Protein AF-A0A850BNB3-F1 (afdb_monomer_lite)

Structure (mmCIF, N/CA/C/O backbone):
data_AF-A0A850BNB3-F1
#
_entry.id   AF-A0A850BNB3-F1
#
loop_
_atom_site.group_PDB
_atom_site.id
_atom_site.type_symbol
_atom_site.label_atom_id
_atom_site.label_alt_id
_atom_site.label_comp_id
_atom_site.label_asym_id
_atom_site.label_entity_id
_atom_site.label_seq_id
_atom_site.pdbx_PDB_ins_code
_atom_site.Cartn_x
_atom_site.Cartn_y
_atom_site.Cartn_z
_atom_site.occupancy
_atom_site.B_iso_or_equiv
_atom_site.auth_seq_id
_atom_site.auth_comp_id
_atom_site.auth_asym_id
_atom_site.auth_atom_id
_atom_site.pdbx_PDB_model_num
ATOM 1 N N . MET A 1 1 ? 36.572 30.275 -29.942 1.00 63.03 1 MET A N 1
ATOM 2 C CA . MET A 1 1 ? 35.184 30.253 -29.446 1.00 63.03 1 MET A CA 1
ATOM 3 C C . MET A 1 1 ? 34.304 30.907 -30.490 1.00 63.03 1 MET A C 1
ATOM 5 O O . MET A 1 1 ? 34.710 31.923 -31.045 1.00 63.03 1 MET A O 1
ATOM 9 N N . LEU A 1 2 ? 33.188 30.266 -30.834 1.00 75.31 2 LEU A N 1
ATOM 10 C CA . LEU A 1 2 ? 32.161 30.864 -31.688 1.00 75.31 2 LEU A CA 1
ATOM 11 C C . LEU A 1 2 ? 31.418 31.921 -30.863 1.00 75.31 2 LEU A C 1
ATOM 13 O O . LEU A 1 2 ? 31.233 31.724 -29.667 1.00 75.31 2 LEU A O 1
ATOM 17 N N . ASP A 1 3 ? 31.016 33.030 -31.479 1.00 84.56 3 ASP A N 1
ATOM 18 C CA . ASP A 1 3 ? 30.158 34.005 -30.805 1.00 84.56 3 ASP A CA 1
ATOM 19 C C . ASP A 1 3 ? 28.748 33.430 -30.576 1.00 84.56 3 ASP A C 1
ATOM 21 O O . ASP A 1 3 ? 28.304 32.529 -31.300 1.00 84.56 3 ASP A O 1
ATOM 25 N N . ARG A 1 4 ? 28.027 33.977 -29.589 1.00 82.94 4 ARG A N 1
ATOM 26 C CA . ARG A 1 4 ? 26.679 33.534 -29.202 1.00 82.94 4 ARG A CA 1
ATOM 27 C C . ARG A 1 4 ? 25.713 33.429 -30.388 1.00 82.94 4 ARG A C 1
ATOM 29 O O . ARG A 1 4 ? 25.032 32.416 -30.533 1.00 82.94 4 ARG A O 1
ATOM 36 N N . ALA A 1 5 ? 25.683 34.428 -31.272 1.00 85.75 5 ALA A N 1
ATOM 37 C CA . ALA A 1 5 ? 24.774 34.435 -32.419 1.00 85.75 5 ALA A CA 1
ATOM 38 C C . ALA A 1 5 ? 25.113 33.323 -33.426 1.00 85.75 5 ALA A C 1
ATOM 40 O O . ALA A 1 5 ? 24.220 32.721 -34.033 1.00 85.75 5 ALA A O 1
ATOM 41 N N . THR A 1 6 ? 26.399 33.006 -33.587 1.00 86.69 6 THR A N 1
ATOM 42 C CA . THR A 1 6 ? 26.840 31.876 -34.405 1.00 86.69 6 THR A CA 1
ATOM 43 C C . THR A 1 6 ? 26.433 30.533 -33.795 1.00 86.69 6 THR A C 1
ATOM 45 O O . THR A 1 6 ? 25.937 29.683 -34.539 1.00 86.69 6 THR A O 1
ATOM 48 N N . ILE A 1 7 ? 26.571 30.349 -32.476 1.00 88.19 7 ILE A N 1
ATOM 49 C CA . ILE A 1 7 ? 26.136 29.129 -31.770 1.00 88.19 7 ILE A CA 1
ATOM 50 C C . ILE A 1 7 ? 24.622 28.918 -31.943 1.00 88.19 7 ILE A C 1
ATOM 52 O O . ILE A 1 7 ? 24.202 27.842 -32.372 1.00 88.19 7 ILE A O 1
ATOM 56 N N . GLU A 1 8 ? 23.803 29.951 -31.710 1.00 87.38 8 GLU A N 1
ATOM 57 C CA . GLU A 1 8 ? 22.343 29.877 -31.903 1.00 87.38 8 GLU A CA 1
ATOM 58 C C . GLU A 1 8 ? 21.954 29.550 -33.339 1.00 87.38 8 GLU A C 1
ATOM 60 O O . GLU A 1 8 ? 21.021 28.793 -33.595 1.00 87.38 8 GLU A O 1
ATOM 65 N N . ARG A 1 9 ? 22.638 30.150 -34.315 1.00 91.31 9 ARG A N 1
ATOM 66 C CA . ARG A 1 9 ? 22.329 29.910 -35.723 1.00 91.31 9 ARG A CA 1
ATOM 67 C C . ARG A 1 9 ? 22.613 28.461 -36.111 1.00 91.31 9 ARG A C 1
ATOM 69 O O . ARG A 1 9 ? 21.822 27.878 -36.849 1.00 91.31 9 ARG A O 1
ATOM 76 N N . LEU A 1 10 ? 23.725 27.900 -35.638 1.00 90.56 10 LEU A N 1
ATOM 77 C CA . LEU A 1 10 ? 24.132 26.529 -35.950 1.00 90.56 10 LEU A CA 1
ATOM 78 C C . LEU A 1 10 ? 23.273 25.483 -35.227 1.00 90.56 10 LEU A C 1
ATOM 80 O O . LEU A 1 10 ? 23.061 24.401 -35.772 1.00 90.56 10 LEU A O 1
ATOM 84 N N . SER A 1 11 ? 22.730 25.802 -34.049 1.00 90.69 11 SER A N 1
ATOM 85 C CA . SER A 1 11 ? 21.851 24.895 -33.302 1.00 90.69 11 SER A CA 1
ATOM 86 C C . SER A 1 11 ? 20.442 24.762 -33.887 1.00 90.69 11 SER A C 1
ATOM 88 O O . SER A 1 11 ? 19.731 23.834 -33.525 1.00 90.69 11 SER A O 1
ATOM 90 N N . ARG A 1 12 ? 20.025 25.639 -34.815 1.00 92.31 12 ARG A N 1
ATOM 91 C CA . ARG A 1 12 ? 18.695 25.576 -35.462 1.00 92.31 12 ARG A CA 1
ATOM 92 C C . ARG A 1 12 ? 18.534 24.428 -36.457 1.00 92.31 12 ARG A C 1
ATOM 94 O O . ARG A 1 12 ? 17.404 24.046 -36.740 1.00 92.31 12 ARG A O 1
ATOM 101 N N . THR A 1 13 ? 19.630 23.930 -37.027 1.00 92.31 13 THR A N 1
ATOM 102 C CA . THR A 1 13 ? 19.619 22.825 -38.005 1.00 92.31 13 THR A CA 1
ATOM 103 C C . THR A 1 13 ? 20.733 21.822 -37.692 1.00 92.31 13 THR A C 1
ATOM 105 O O . THR A 1 13 ? 21.671 21.674 -38.485 1.00 92.31 13 THR A O 1
ATOM 108 N N . PRO A 1 14 ? 20.692 21.173 -36.517 1.00 91.94 14 PRO A N 1
ATOM 109 C CA . PRO A 1 14 ? 21.760 20.294 -36.044 1.00 91.94 14 PRO A CA 1
ATOM 110 C C . PRO A 1 14 ? 21.987 19.075 -36.948 1.00 91.94 14 PRO A C 1
ATOM 112 O O . PRO A 1 14 ? 23.097 18.552 -37.015 1.00 91.94 14 PRO A O 1
ATOM 115 N N . GLU A 1 15 ? 20.978 18.668 -37.717 1.00 92.31 15 GLU A N 1
ATOM 116 C CA . GLU A 1 15 ? 21.046 17.604 -38.721 1.00 92.31 15 GLU A CA 1
ATOM 117 C C . GLU A 1 15 ? 21.937 17.938 -39.929 1.00 92.31 15 GLU A C 1
ATOM 119 O O . GLU A 1 15 ? 22.362 17.038 -40.650 1.00 92.31 15 GLU A O 1
ATOM 124 N N . LYS A 1 16 ? 22.233 19.224 -40.163 1.00 93.31 16 LYS A N 1
ATOM 125 C CA . LYS A 1 16 ? 23.120 19.681 -41.250 1.00 93.31 16 LYS A CA 1
ATOM 126 C C . LYS A 1 16 ? 24.566 19.871 -40.797 1.00 93.31 16 LYS A C 1
ATOM 128 O O . LYS A 1 16 ? 25.440 20.110 -41.632 1.00 93.31 16 LYS A O 1
ATOM 133 N N . ASN A 1 17 ? 24.815 19.809 -39.494 1.00 93.81 17 ASN A N 1
ATOM 134 C CA . ASN A 1 17 ? 26.132 20.041 -38.925 1.00 93.81 17 ASN A CA 1
ATOM 135 C C . ASN A 1 17 ? 27.013 18.795 -39.068 1.00 93.81 17 ASN A C 1
ATOM 137 O O . ASN A 1 17 ? 26.543 17.660 -38.999 1.00 93.81 17 ASN A O 1
ATOM 141 N N . ALA A 1 18 ? 28.323 19.002 -39.210 1.00 93.50 18 ALA A N 1
ATOM 142 C CA . ALA A 1 18 ? 29.280 17.910 -39.069 1.00 93.50 18 ALA A CA 1
ATOM 143 C C . ALA A 1 18 ? 29.235 17.354 -37.626 1.00 93.50 18 ALA A C 1
ATOM 145 O O . ALA A 1 18 ? 29.080 18.147 -36.694 1.00 93.50 18 ALA A O 1
ATOM 146 N N . PRO A 1 19 ? 29.444 16.042 -37.394 1.00 93.50 19 PRO A N 1
ATOM 147 C CA . PRO A 1 19 ? 29.358 15.451 -36.054 1.00 93.50 19 PRO A CA 1
ATOM 148 C C . PRO A 1 19 ? 30.214 16.163 -34.997 1.00 93.50 19 PRO A C 1
ATOM 150 O O . PRO A 1 19 ? 29.717 16.491 -33.924 1.00 93.50 19 PRO A O 1
ATOM 153 N N . MET A 1 20 ? 31.466 16.505 -35.330 1.00 93.50 20 MET A N 1
ATOM 154 C CA . MET A 1 20 ? 32.359 17.242 -34.423 1.00 93.50 20 MET A CA 1
ATOM 155 C C . MET A 1 20 ? 31.850 18.645 -34.071 1.00 93.50 20 MET A C 1
ATOM 157 O O . MET A 1 20 ? 32.125 19.137 -32.982 1.00 93.50 20 MET A O 1
ATOM 161 N N . LEU A 1 21 ? 31.103 19.293 -34.970 1.00 94.38 21 LEU A N 1
ATOM 162 C CA . LEU A 1 21 ? 30.504 20.592 -34.678 1.00 94.38 21 LEU A CA 1
ATOM 163 C C . LEU A 1 21 ? 29.380 20.449 -33.646 1.00 94.38 21 LEU A C 1
ATOM 165 O O . LEU A 1 21 ? 29.299 21.264 -32.739 1.00 94.38 21 LEU A O 1
ATOM 169 N N . ASN A 1 22 ? 28.559 19.399 -33.734 1.00 96.38 22 ASN A N 1
ATOM 170 C CA . ASN A 1 22 ? 27.528 19.130 -32.727 1.00 96.38 22 ASN A CA 1
ATOM 171 C C . ASN A 1 22 ? 28.124 18.787 -31.352 1.00 96.38 22 ASN A C 1
ATOM 173 O O . ASN A 1 22 ? 27.543 19.176 -30.346 1.00 96.38 22 ASN A O 1
ATOM 177 N N . VAL A 1 23 ? 29.289 18.127 -31.300 1.00 96.31 23 VAL A N 1
ATOM 178 C CA . VAL A 1 23 ? 30.033 17.914 -30.043 1.00 96.31 23 VAL A CA 1
ATOM 179 C C . VAL A 1 23 ? 30.466 19.252 -29.443 1.00 96.31 23 VAL A C 1
ATOM 181 O O . VAL A 1 23 ? 30.119 19.539 -28.305 1.00 96.31 23 VAL A O 1
ATOM 184 N N . ALA A 1 24 ? 31.114 20.121 -30.225 1.00 94.38 24 ALA A N 1
ATOM 185 C CA . ALA A 1 24 ? 31.526 21.444 -29.745 1.00 94.38 24 ALA A CA 1
ATOM 186 C C . ALA A 1 24 ? 30.330 22.315 -29.301 1.00 94.38 24 ALA A C 1
ATOM 188 O O . ALA A 1 24 ? 30.415 23.049 -28.319 1.00 94.38 24 ALA A O 1
ATOM 189 N N . LEU A 1 25 ? 29.192 22.224 -30.002 1.00 94.81 25 LEU A N 1
ATOM 190 C CA . LEU A 1 25 ? 27.951 22.895 -29.598 1.00 94.81 25 LEU A CA 1
ATOM 191 C C . LEU A 1 25 ? 27.361 22.306 -28.306 1.00 94.81 25 LEU A C 1
ATOM 193 O O . LEU A 1 25 ? 26.740 23.046 -27.550 1.00 94.81 25 LEU A O 1
ATOM 197 N N . ALA A 1 26 ? 27.535 21.010 -28.038 1.00 95.56 26 ALA A N 1
ATOM 198 C CA . ALA A 1 26 ? 27.126 20.391 -26.779 1.00 95.56 26 ALA A CA 1
ATOM 199 C C . ALA A 1 26 ? 28.029 20.818 -25.607 1.00 95.56 26 ALA A C 1
ATOM 201 O O . ALA A 1 26 ? 27.525 21.059 -24.512 1.00 95.56 26 ALA A O 1
ATOM 202 N N . GLU A 1 27 ? 29.337 20.960 -25.833 1.00 93.94 27 GLU A N 1
ATOM 203 C CA . GLU A 1 27 ? 30.311 21.396 -24.819 1.00 93.94 27 GLU A CA 1
ATOM 204 C C . GLU A 1 27 ? 30.070 22.848 -24.377 1.00 93.94 27 GLU A C 1
ATOM 206 O O . GLU A 1 27 ? 30.011 23.127 -23.184 1.00 93.94 27 GLU A O 1
ATOM 211 N N . GLU A 1 28 ? 29.868 23.760 -25.332 1.00 89.62 28 GLU A N 1
ATOM 212 C CA . GLU A 1 28 ? 29.823 25.213 -25.083 1.00 89.62 28 GLU A CA 1
ATOM 213 C C . GLU A 1 28 ? 28.396 25.800 -25.113 1.00 89.62 28 GLU A C 1
ATOM 215 O O . GLU A 1 28 ? 28.183 26.982 -24.846 1.00 89.62 28 GLU A O 1
ATOM 220 N N . GLY A 1 29 ? 27.392 25.000 -25.482 1.00 89.94 29 GLY A N 1
ATOM 221 C CA . GLY A 1 29 ? 26.021 25.466 -25.682 1.00 89.94 29 GLY A CA 1
ATOM 222 C C . GLY A 1 29 ? 25.295 25.830 -24.387 1.00 89.94 29 GLY A C 1
ATOM 223 O O . GLY A 1 29 ? 25.452 25.185 -23.351 1.00 89.94 29 GLY A O 1
ATOM 224 N N . PHE A 1 30 ? 24.427 26.834 -24.464 1.00 91.19 30 PHE A N 1
ATOM 225 C CA . PHE A 1 30 ? 23.462 27.174 -23.417 1.00 91.19 30 PHE A CA 1
ATOM 226 C C . PHE A 1 30 ? 22.127 26.445 -23.650 1.00 91.19 30 PHE A C 1
ATOM 228 O O . PHE A 1 30 ? 21.927 25.805 -24.683 1.00 91.19 30 PHE A O 1
ATOM 235 N N . ALA A 1 31 ? 21.202 26.504 -22.693 1.00 91.31 31 ALA A N 1
ATOM 236 C CA . ALA A 1 31 ? 20.045 25.605 -22.628 1.00 91.31 31 ALA A CA 1
ATOM 237 C C . ALA A 1 31 ? 19.232 25.437 -23.944 1.00 91.31 31 ALA A C 1
ATOM 239 O O . ALA A 1 31 ? 19.006 24.293 -24.343 1.00 91.31 31 ALA A O 1
ATOM 240 N N . PRO A 1 32 ? 18.860 26.492 -24.700 1.00 92.31 32 PRO A N 1
ATOM 241 C CA . PRO A 1 32 ? 18.200 26.362 -26.006 1.00 92.31 32 PRO A CA 1
ATOM 242 C C . PRO A 1 32 ? 19.003 25.568 -27.046 1.00 92.31 32 PRO A C 1
ATOM 244 O O . PRO A 1 32 ? 18.421 24.846 -27.853 1.00 92.31 32 PRO A O 1
ATOM 247 N N . VAL A 1 33 ? 20.334 25.684 -27.031 1.00 94.56 33 VAL A N 1
ATOM 248 C CA . VAL A 1 33 ? 21.239 24.949 -27.929 1.00 94.56 33 VAL A CA 1
ATOM 249 C C . VAL A 1 33 ? 21.232 23.470 -27.568 1.00 94.56 33 VAL A C 1
ATOM 251 O O . VAL A 1 33 ? 21.036 22.633 -28.447 1.00 94.56 33 VAL A O 1
ATOM 254 N N . LEU A 1 34 ? 21.378 23.152 -26.279 1.00 96.56 34 LEU A N 1
ATOM 255 C CA . LEU A 1 34 ? 21.353 21.772 -25.790 1.00 96.56 34 LEU A CA 1
ATOM 256 C C . LEU A 1 34 ? 20.007 21.101 -26.089 1.00 96.56 34 LEU A C 1
ATOM 258 O O . LEU A 1 34 ? 19.980 19.972 -26.571 1.00 96.56 34 LEU A O 1
ATOM 262 N N . LEU A 1 35 ? 18.897 21.819 -25.890 1.00 95.56 35 LEU A N 1
ATOM 263 C CA . LEU A 1 35 ? 17.554 21.338 -26.222 1.00 95.56 35 LEU A CA 1
ATOM 264 C C . LEU A 1 35 ? 17.396 21.077 -27.724 1.00 95.56 35 LEU A C 1
ATOM 266 O O . LEU A 1 35 ? 16.806 20.070 -28.108 1.00 95.56 35 LEU A O 1
ATOM 270 N N . ALA A 1 36 ? 17.914 21.957 -28.584 1.00 95.56 36 ALA A N 1
ATOM 271 C CA . ALA A 1 36 ? 17.839 21.769 -30.031 1.00 95.56 36 ALA A CA 1
ATOM 272 C C . ALA A 1 36 ? 18.650 20.549 -30.497 1.00 95.56 36 ALA A C 1
ATOM 274 O O . ALA A 1 36 ? 18.169 19.773 -31.324 1.00 95.56 36 ALA A O 1
ATOM 275 N N . LEU A 1 37 ? 19.841 20.341 -29.923 1.00 96.25 37 LEU A N 1
ATOM 276 C CA . LEU A 1 37 ? 20.652 19.148 -30.171 1.00 96.25 37 LEU A CA 1
ATOM 277 C C . LEU A 1 37 ? 19.931 17.879 -29.697 1.00 96.25 37 LEU A C 1
ATOM 279 O O . LEU A 1 37 ? 19.777 16.945 -30.476 1.00 96.25 37 LEU A O 1
ATOM 283 N N . ALA A 1 38 ? 19.429 17.864 -28.459 1.00 94.62 38 ALA A N 1
ATOM 284 C CA . ALA A 1 38 ? 18.757 16.703 -27.873 1.00 94.62 38 ALA A CA 1
ATOM 285 C C . ALA A 1 38 ? 17.421 16.349 -28.556 1.00 94.62 38 ALA A C 1
ATOM 287 O O . ALA A 1 38 ? 16.988 15.203 -28.491 1.00 94.62 3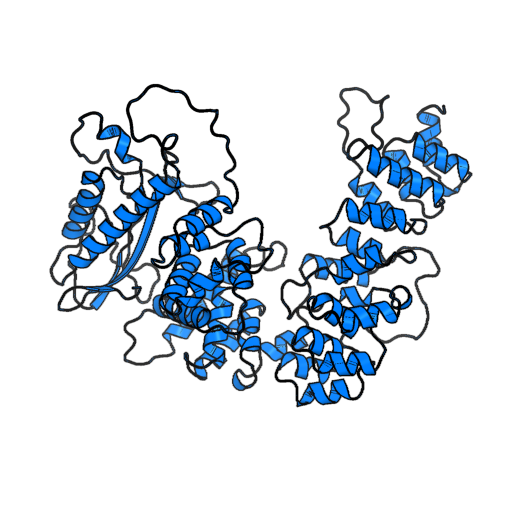8 ALA A O 1
ATOM 288 N N . ARG A 1 39 ? 16.757 17.301 -29.228 1.00 93.69 39 ARG A N 1
ATOM 289 C CA . ARG A 1 39 ? 15.533 17.046 -30.013 1.00 93.69 39 ARG A CA 1
ATOM 290 C C . ARG A 1 39 ? 15.803 16.421 -31.381 1.00 93.69 39 ARG A C 1
ATOM 292 O O . ARG A 1 39 ? 14.875 15.882 -31.979 1.00 93.69 39 ARG A O 1
ATOM 299 N N . SER A 1 40 ? 17.020 16.532 -31.913 1.00 93.19 40 SER A N 1
ATOM 300 C CA . SER A 1 40 ? 17.308 16.104 -33.281 1.00 93.19 40 SER A CA 1
ATOM 301 C C . SER A 1 40 ? 17.867 14.679 -33.326 1.00 93.19 40 SER A C 1
ATOM 303 O O . SER A 1 40 ? 19.020 14.475 -32.952 1.00 93.19 40 SER A O 1
ATOM 305 N N . PRO A 1 41 ? 17.128 13.696 -33.880 1.00 90.06 41 PRO A N 1
ATOM 306 C CA . PRO A 1 41 ? 17.561 12.294 -33.907 1.00 90.06 41 PRO A CA 1
ATOM 307 C C . PRO A 1 41 ? 18.815 12.055 -34.766 1.00 90.06 41 PRO A C 1
ATOM 309 O O . PRO A 1 41 ? 19.445 11.002 -34.666 1.00 90.06 41 PRO A O 1
ATOM 312 N N . ALA A 1 42 ? 19.185 13.021 -35.615 1.00 90.25 42 ALA A N 1
ATOM 313 C CA . ALA A 1 42 ? 20.388 12.977 -36.443 1.00 90.25 42 ALA A CA 1
ATOM 314 C C . ALA A 1 42 ? 21.678 13.261 -35.652 1.00 90.25 42 ALA A C 1
ATOM 316 O O . ALA A 1 42 ? 22.774 13.022 -36.162 1.00 90.25 42 ALA A O 1
ATOM 317 N N . VAL A 1 43 ? 21.574 13.780 -34.423 1.00 94.19 43 VAL A N 1
ATOM 318 C CA . VAL A 1 43 ? 22.738 14.086 -33.588 1.00 94.19 43 VAL A CA 1
ATOM 319 C C . VAL A 1 43 ? 23.402 12.788 -33.124 1.00 94.19 43 VAL A C 1
ATOM 321 O O . VAL A 1 43 ? 22.754 11.867 -32.626 1.00 94.19 43 VAL A O 1
ATOM 324 N N . GLY A 1 44 ? 24.717 12.699 -33.335 1.00 93.44 44 GLY A N 1
ATOM 325 C CA . GLY A 1 44 ? 25.512 11.506 -33.048 1.00 93.44 44 GLY A CA 1
ATOM 326 C C . GLY A 1 44 ? 25.677 11.214 -31.548 1.00 93.44 44 GLY A C 1
ATOM 327 O O . GLY A 1 44 ? 25.489 12.107 -30.718 1.00 93.44 44 GLY A O 1
ATOM 328 N N . PRO A 1 45 ? 26.048 9.973 -31.188 1.00 93.88 45 PRO A N 1
ATOM 329 C CA . PRO A 1 45 ? 26.138 9.523 -29.798 1.00 93.88 45 PRO A CA 1
ATOM 330 C C . PRO A 1 45 ? 27.156 10.306 -28.958 1.00 93.88 45 PRO A C 1
ATOM 332 O O . PRO A 1 45 ? 26.933 10.479 -27.764 1.00 93.88 45 PRO A O 1
ATOM 335 N N . GLU A 1 46 ? 28.236 10.818 -29.553 1.00 96.12 46 GLU A N 1
ATOM 336 C CA . GLU A 1 46 ? 29.269 11.576 -28.839 1.00 96.12 46 GLU A CA 1
ATOM 337 C C . GLU A 1 46 ? 28.721 12.895 -28.282 1.00 96.12 46 GLU A C 1
ATOM 339 O O . GLU A 1 46 ? 28.937 13.214 -27.118 1.00 96.12 46 GLU A O 1
ATOM 344 N N . ALA A 1 47 ? 27.955 13.641 -29.083 1.00 96.62 47 ALA A N 1
ATOM 345 C CA . ALA A 1 47 ? 27.353 14.896 -28.634 1.00 96.62 47 ALA A CA 1
ATOM 346 C C . ALA A 1 47 ? 26.288 14.647 -27.553 1.00 96.62 47 ALA A C 1
ATOM 348 O O . ALA A 1 47 ? 26.235 15.361 -26.559 1.00 96.62 47 ALA A O 1
ATOM 349 N N . ILE A 1 48 ? 25.481 13.593 -27.707 1.00 96.69 48 ILE A N 1
ATOM 350 C CA . ILE A 1 48 ? 24.481 13.167 -26.713 1.00 96.69 48 ILE A CA 1
ATOM 351 C C . ILE A 1 48 ? 25.146 12.784 -25.384 1.00 96.69 48 ILE A C 1
ATOM 353 O O . ILE A 1 48 ? 24.658 13.160 -24.318 1.00 96.69 48 ILE A O 1
ATOM 357 N N . GLN A 1 49 ? 26.282 12.085 -25.440 1.00 96.00 49 GLN A N 1
ATOM 358 C CA . GLN A 1 49 ? 27.070 11.733 -24.262 1.00 96.00 49 GLN A CA 1
ATOM 359 C C . GLN A 1 49 ? 27.612 12.981 -23.548 1.00 96.00 49 GLN A C 1
ATOM 361 O O . GLN A 1 49 ? 27.495 13.061 -22.327 1.00 96.00 49 GLN A O 1
ATOM 366 N N . VAL A 1 50 ? 28.117 13.975 -24.290 1.00 97.31 50 VAL A N 1
ATOM 367 C CA . VAL A 1 50 ? 28.562 15.257 -23.712 1.00 97.31 50 VAL A CA 1
ATOM 368 C C . VAL A 1 50 ? 27.418 15.966 -22.988 1.00 97.31 50 VAL A C 1
ATOM 370 O O . VAL A 1 50 ? 27.603 16.407 -21.857 1.00 97.31 50 VAL A O 1
ATOM 373 N N . ILE A 1 51 ? 26.221 16.040 -23.584 1.00 97.38 51 ILE A N 1
ATOM 374 C CA . ILE A 1 51 ? 25.058 16.652 -22.914 1.00 97.38 51 ILE A CA 1
ATOM 375 C C . ILE A 1 51 ? 24.756 15.910 -21.602 1.00 97.38 51 ILE A C 1
ATOM 377 O O . ILE A 1 51 ? 24.583 16.547 -20.566 1.00 97.38 51 ILE A O 1
ATOM 381 N N . ASN A 1 52 ? 24.751 14.573 -21.615 1.00 96.88 52 ASN A N 1
ATOM 382 C CA . ASN A 1 52 ? 24.522 13.769 -20.411 1.00 96.88 52 ASN A CA 1
ATOM 383 C C . ASN A 1 52 ? 25.579 14.014 -19.311 1.00 96.88 52 ASN A C 1
ATOM 385 O O . ASN A 1 52 ? 25.233 14.101 -18.133 1.00 96.88 52 ASN A O 1
ATOM 389 N N . GLU A 1 53 ? 26.857 14.127 -19.678 1.00 96.56 53 GLU A N 1
ATOM 390 C CA . GLU A 1 53 ? 27.950 14.422 -18.740 1.00 96.56 53 GLU A CA 1
ATOM 391 C C . GLU A 1 53 ? 27.845 15.834 -18.165 1.00 96.56 53 GLU A C 1
ATOM 393 O O . GLU A 1 53 ? 28.056 16.033 -16.968 1.00 96.56 53 GLU A O 1
ATOM 398 N N . ARG A 1 54 ? 27.447 16.812 -18.984 1.00 96.44 54 ARG A N 1
ATOM 399 C CA . ARG A 1 54 ? 27.187 18.173 -18.514 1.00 96.44 54 ARG A CA 1
ATOM 400 C C . ARG A 1 54 ? 26.052 18.222 -17.505 1.00 96.44 54 ARG A C 1
ATOM 402 O O . ARG A 1 54 ? 26.224 18.847 -16.468 1.00 96.44 54 ARG A O 1
ATOM 409 N N . ILE A 1 55 ? 24.944 17.514 -17.734 1.00 95.88 55 ILE A N 1
ATOM 410 C CA . ILE A 1 55 ? 23.853 17.424 -16.745 1.00 95.88 55 ILE A CA 1
ATOM 411 C C . ILE A 1 55 ? 24.367 16.822 -15.430 1.00 95.88 55 ILE A C 1
ATOM 413 O O . ILE A 1 55 ? 24.053 17.329 -14.356 1.00 95.88 55 ILE A O 1
ATOM 417 N N . ALA A 1 56 ? 25.188 15.769 -15.497 1.00 92.88 56 ALA A N 1
ATOM 418 C CA . ALA A 1 56 ? 25.750 15.136 -14.304 1.00 92.88 56 ALA A CA 1
ATOM 419 C C . ALA A 1 56 ? 26.693 16.062 -13.509 1.00 92.88 56 ALA A C 1
ATOM 421 O O . ALA A 1 56 ? 26.722 15.985 -12.283 1.00 92.88 56 ALA A O 1
ATOM 422 N N . ASN A 1 57 ? 27.446 16.926 -14.194 1.00 94.25 57 ASN A N 1
ATOM 423 C CA . ASN A 1 57 ? 28.435 17.811 -13.573 1.00 94.25 57 ASN A CA 1
ATOM 424 C C . ASN A 1 57 ? 27.858 19.167 -13.135 1.00 94.25 57 ASN A C 1
ATOM 426 O O . ASN A 1 57 ? 28.265 19.703 -12.108 1.00 94.25 57 ASN A O 1
ATOM 430 N N . GLU A 1 58 ? 26.948 19.739 -13.926 1.00 93.62 58 GLU A N 1
ATOM 431 C CA . GLU A 1 58 ? 26.387 21.085 -13.730 1.00 93.62 58 GLU A CA 1
ATOM 432 C C . GLU A 1 58 ? 25.050 21.059 -12.970 1.00 93.62 58 GLU A C 1
ATOM 434 O O . GLU A 1 58 ? 24.660 22.070 -12.388 1.00 93.62 58 GLU A O 1
ATOM 439 N N . GLY A 1 59 ? 24.349 19.920 -12.938 1.00 91.56 59 GLY A N 1
ATOM 440 C CA . GLY A 1 59 ? 23.055 19.791 -12.269 1.00 91.56 59 GLY A CA 1
ATOM 441 C C . GLY A 1 59 ? 22.017 20.765 -12.829 1.00 91.56 59 GLY A C 1
ATOM 442 O O . GLY A 1 59 ? 21.845 20.875 -14.043 1.00 91.56 59 GLY A O 1
ATOM 443 N N . ASP A 1 60 ? 21.334 21.491 -11.943 1.00 90.50 60 ASP A N 1
ATOM 444 C CA . ASP A 1 60 ? 20.310 22.468 -12.330 1.00 90.50 60 ASP A CA 1
ATOM 445 C C . ASP A 1 60 ? 20.857 23.686 -13.079 1.00 90.50 60 ASP A C 1
ATOM 447 O O . ASP A 1 60 ? 20.097 24.342 -13.785 1.00 90.50 60 ASP A O 1
ATOM 451 N N . ASP A 1 61 ? 22.157 23.976 -12.978 1.00 91.06 61 ASP A N 1
ATOM 452 C CA . ASP A 1 61 ? 22.806 25.075 -13.702 1.00 91.06 61 ASP A CA 1
ATOM 453 C C . ASP A 1 61 ? 23.211 24.686 -15.140 1.00 91.06 61 ASP A C 1
ATOM 455 O O . ASP A 1 61 ? 23.838 25.486 -15.843 1.00 91.06 61 ASP A O 1
ATOM 459 N N . VAL A 1 62 ? 22.864 23.477 -15.607 1.00 93.31 62 VAL A N 1
ATOM 460 C CA . VAL A 1 62 ? 23.263 22.998 -16.936 1.00 93.31 62 VAL A CA 1
ATOM 461 C C . VAL A 1 62 ? 22.805 23.937 -18.052 1.00 93.31 62 VAL A C 1
ATOM 463 O O . VAL A 1 62 ? 21.624 24.259 -18.205 1.00 93.31 62 VAL A O 1
ATOM 466 N N . GLY A 1 63 ? 23.762 24.385 -18.866 1.00 88.88 63 GLY A N 1
ATOM 467 C CA . GLY A 1 63 ? 23.483 25.300 -19.974 1.00 88.88 63 GLY A CA 1
ATOM 468 C C . GLY A 1 63 ? 23.106 26.722 -19.539 1.00 88.88 63 GLY A C 1
ATOM 469 O O . GLY A 1 63 ? 22.533 27.460 -20.347 1.00 88.88 63 GLY A O 1
ATOM 470 N N . ARG A 1 64 ? 23.416 27.127 -18.300 1.00 88.88 64 ARG A N 1
ATOM 471 C CA . ARG A 1 64 ? 23.280 28.515 -17.848 1.00 88.88 64 ARG A CA 1
ATOM 472 C C . ARG A 1 64 ? 24.201 29.434 -18.645 1.00 88.88 64 ARG A C 1
ATOM 474 O O . ARG A 1 64 ? 25.421 29.267 -18.650 1.00 88.88 64 ARG A O 1
ATOM 481 N N . ASP A 1 65 ? 23.604 30.419 -19.305 1.00 82.56 65 ASP A N 1
ATOM 482 C CA . ASP A 1 65 ? 24.339 31.402 -20.094 1.00 82.56 65 ASP A CA 1
ATOM 483 C C . ASP A 1 65 ? 25.058 32.392 -19.164 1.00 82.56 65 ASP A C 1
ATOM 485 O O . ASP A 1 65 ? 24.432 33.109 -18.383 1.00 82.56 65 ASP A O 1
ATOM 489 N N . ARG A 1 66 ? 26.394 32.412 -19.229 1.00 76.12 66 ARG A N 1
ATOM 490 C CA . ARG A 1 66 ? 27.238 33.314 -18.429 1.00 76.12 66 ARG A CA 1
ATOM 491 C C . ARG A 1 66 ? 27.312 34.727 -19.011 1.00 76.12 66 ARG A C 1
ATOM 493 O O . ARG A 1 66 ? 27.767 35.631 -18.315 1.00 76.12 66 ARG A O 1
ATOM 500 N N . GLU A 1 67 ? 26.891 34.911 -20.261 1.00 75.12 67 GLU A N 1
ATOM 501 C CA . GLU A 1 67 ? 26.827 36.207 -20.944 1.00 75.12 67 GLU A CA 1
ATOM 502 C C . GLU A 1 67 ? 25.430 36.849 -20.852 1.00 75.12 67 GLU A C 1
ATOM 504 O O . GLU A 1 67 ? 25.233 37.968 -21.332 1.00 75.12 67 GLU A O 1
ATOM 509 N N . ALA A 1 68 ? 24.457 36.166 -20.237 1.00 73.00 68 ALA A N 1
ATOM 510 C CA . ALA A 1 68 ? 23.116 36.694 -20.014 1.00 73.00 68 ALA A CA 1
ATOM 511 C C . ALA A 1 68 ? 23.099 37.826 -18.959 1.00 73.00 68 ALA A C 1
ATOM 513 O O . ALA A 1 68 ? 23.889 37.802 -18.007 1.00 73.00 68 ALA A O 1
ATOM 514 N N . PRO A 1 69 ? 22.204 38.825 -19.099 1.00 73.94 69 PRO A N 1
ATOM 515 C CA . PRO A 1 69 ? 22.005 39.876 -18.103 1.00 73.94 69 PRO A CA 1
ATOM 516 C C . PRO A 1 69 ? 21.692 39.311 -16.706 1.00 73.94 69 PRO A C 1
ATOM 518 O O . PRO A 1 69 ? 20.953 38.341 -16.564 1.00 73.94 69 PRO A O 1
ATOM 521 N N . ALA A 1 70 ? 22.237 39.932 -15.654 1.00 65.56 70 ALA A N 1
ATOM 522 C CA . ALA A 1 70 ? 22.113 39.448 -14.271 1.00 65.56 70 ALA A CA 1
ATOM 523 C C . ALA A 1 70 ? 20.669 39.447 -13.716 1.00 65.56 70 ALA A C 1
ATOM 525 O O . ALA A 1 70 ? 20.410 38.844 -12.676 1.00 65.56 70 ALA A O 1
ATOM 526 N N . ASP A 1 71 ? 19.748 40.137 -14.386 1.00 64.19 71 ASP A N 1
ATOM 527 C CA . ASP A 1 71 ? 18.318 40.234 -14.095 1.00 64.19 71 ASP A CA 1
ATOM 528 C C . ASP A 1 71 ? 17.459 39.187 -14.832 1.00 64.19 71 ASP A C 1
ATOM 530 O O . ASP A 1 71 ? 16.258 39.084 -14.570 1.00 64.19 71 ASP A O 1
ATOM 534 N N . GLU A 1 72 ? 18.048 38.372 -15.712 1.00 70.25 72 GLU A N 1
ATOM 535 C CA . GLU A 1 72 ? 17.337 37.314 -16.430 1.00 70.25 72 GLU A CA 1
ATOM 536 C C . GLU A 1 72 ? 17.133 36.078 -15.530 1.00 70.25 72 GLU A C 1
ATOM 538 O O . GLU A 1 72 ? 18.079 35.450 -15.048 1.00 70.25 72 GLU A O 1
ATOM 543 N N . HIS A 1 73 ? 15.869 35.724 -15.271 1.00 74.94 73 HIS A N 1
ATOM 544 C CA . HIS A 1 73 ? 15.523 34.562 -14.453 1.00 74.94 73 HIS A CA 1
ATOM 545 C C . HIS A 1 73 ? 15.828 33.262 -15.213 1.00 74.94 73 HIS A C 1
ATOM 547 O O . HIS A 1 73 ? 15.133 32.911 -16.166 1.00 74.94 73 HIS A O 1
ATOM 553 N N . PHE A 1 74 ? 16.860 32.534 -14.784 1.00 79.56 74 PHE A N 1
ATOM 554 C CA . PHE A 1 74 ? 17.222 31.244 -15.364 1.00 79.56 74 PHE A CA 1
ATOM 555 C C . PHE A 1 74 ? 16.317 30.123 -14.834 1.00 79.56 74 PHE A C 1
ATOM 557 O O . PHE A 1 74 ? 16.250 29.883 -13.629 1.00 79.56 74 PHE A O 1
ATOM 564 N N . VAL A 1 75 ? 15.647 29.417 -15.747 1.00 83.94 75 VAL A N 1
ATOM 565 C CA . VAL A 1 75 ? 14.829 28.234 -15.449 1.00 83.94 75 VAL A CA 1
ATOM 566 C C . VAL A 1 75 ? 15.603 26.989 -15.873 1.00 83.94 75 VAL A C 1
ATOM 568 O O . VAL A 1 75 ? 15.846 26.806 -17.069 1.00 83.94 75 VAL A O 1
ATOM 571 N N . SER A 1 76 ? 15.957 26.135 -14.904 1.00 89.25 76 SER A N 1
ATOM 572 C CA . SER A 1 76 ? 16.650 24.859 -15.147 1.00 89.25 76 SER A CA 1
ATOM 573 C C . SER A 1 76 ? 15.938 24.044 -16.230 1.00 89.25 76 SER A C 1
ATOM 575 O O . SER A 1 76 ? 14.715 23.890 -16.217 1.00 89.25 76 SER A O 1
ATOM 577 N N . GLN A 1 77 ? 16.720 23.524 -17.178 1.00 93.25 77 GLN A N 1
ATOM 578 C CA . GLN A 1 77 ? 16.253 22.621 -18.236 1.00 93.25 77 GLN A CA 1
ATOM 579 C C . GLN A 1 77 ? 16.775 21.191 -18.044 1.00 93.25 77 GLN A C 1
ATOM 581 O O . GLN A 1 77 ? 16.593 20.360 -18.932 1.00 93.25 77 GLN A O 1
ATOM 586 N N . ALA A 1 78 ? 17.414 20.883 -16.908 1.00 92.44 78 ALA A N 1
ATOM 587 C CA . ALA A 1 78 ? 18.060 19.591 -16.669 1.00 92.44 78 ALA A CA 1
ATOM 588 C C . ALA A 1 78 ? 17.090 18.409 -16.852 1.00 92.44 78 ALA A C 1
ATOM 590 O O . ALA A 1 78 ? 17.387 17.469 -17.587 1.00 92.44 78 ALA A O 1
ATOM 591 N N . ALA A 1 79 ? 15.894 18.496 -16.262 1.00 90.06 79 ALA A N 1
ATOM 592 C CA . ALA A 1 79 ? 14.880 17.446 -16.361 1.00 90.06 79 ALA A CA 1
ATOM 593 C C . ALA A 1 79 ? 14.318 17.273 -17.787 1.00 90.06 79 ALA A C 1
ATOM 595 O O . ALA A 1 79 ? 14.098 16.146 -18.223 1.00 90.06 79 ALA A O 1
ATOM 596 N N . GLU A 1 80 ? 14.104 18.365 -18.532 1.00 93.94 80 GLU A N 1
ATOM 597 C CA . GLU A 1 80 ? 13.641 18.293 -19.929 1.00 93.94 80 GLU A CA 1
ATOM 598 C C . GLU A 1 80 ? 14.734 17.728 -20.846 1.00 93.94 80 GLU A C 1
ATOM 600 O O . GLU A 1 80 ? 14.444 16.919 -21.726 1.00 93.94 80 GLU A O 1
ATOM 605 N N . LEU A 1 81 ? 16.000 18.093 -20.621 1.00 95.62 81 LEU A N 1
ATOM 606 C CA . LEU A 1 81 ? 17.127 17.500 -21.339 1.00 95.62 81 LEU A CA 1
ATOM 607 C C . LEU A 1 81 ? 17.222 15.999 -21.068 1.00 95.62 81 LEU A C 1
ATOM 609 O O . LEU A 1 81 ? 17.258 15.228 -22.021 1.00 95.62 81 LEU A O 1
ATOM 613 N N . ASP A 1 82 ? 17.175 15.570 -19.805 1.00 95.56 82 ASP A N 1
ATOM 614 C CA . ASP A 1 82 ? 17.136 14.144 -19.462 1.00 95.56 82 ASP A CA 1
ATOM 615 C C . ASP A 1 82 ? 15.963 13.436 -20.151 1.00 95.56 82 ASP A C 1
ATOM 617 O O . ASP A 1 82 ? 16.117 12.316 -20.646 1.00 95.56 82 ASP A O 1
ATOM 621 N N . ARG A 1 83 ? 14.792 14.087 -20.230 1.00 93.56 83 ARG A N 1
ATOM 622 C CA . ARG A 1 83 ? 13.593 13.534 -20.878 1.00 93.56 83 ARG A CA 1
ATOM 623 C C . ARG A 1 83 ? 13.827 13.276 -22.364 1.00 93.56 83 ARG A C 1
ATOM 625 O O . ARG A 1 83 ? 13.455 12.218 -22.871 1.00 93.56 83 ARG A O 1
ATOM 632 N N . LEU A 1 84 ? 14.457 14.232 -23.045 1.00 93.56 84 LEU A N 1
ATOM 633 C CA . LEU A 1 84 ? 14.823 14.125 -24.455 1.00 93.56 84 LEU A CA 1
ATOM 634 C C . LEU A 1 84 ? 15.901 13.059 -24.673 1.00 93.56 84 LEU A C 1
ATOM 636 O O . LEU A 1 84 ? 15.762 12.234 -25.572 1.00 93.56 84 LEU A O 1
ATOM 640 N N . LEU A 1 85 ? 16.937 13.026 -23.829 1.00 93.94 85 LEU A N 1
ATOM 641 C CA . LEU A 1 85 ? 18.026 12.051 -23.926 1.00 93.94 85 LEU A CA 1
ATOM 642 C C . LEU A 1 85 ? 17.538 10.614 -23.694 1.00 93.94 85 LEU A C 1
ATOM 644 O O . LEU A 1 85 ? 17.950 9.719 -24.426 1.00 93.94 85 LEU A O 1
ATOM 648 N N . ALA A 1 86 ? 16.627 10.384 -22.742 1.00 92.00 86 ALA A N 1
ATOM 649 C CA . ALA A 1 86 ? 16.048 9.061 -22.481 1.00 92.00 86 ALA A CA 1
ATOM 650 C C . ALA A 1 86 ? 15.273 8.496 -23.687 1.00 92.00 86 ALA A C 1
ATOM 652 O O . ALA A 1 86 ? 15.184 7.281 -23.865 1.00 92.00 86 ALA A O 1
ATOM 653 N N . ALA A 1 87 ? 14.726 9.382 -24.521 1.00 89.44 87 ALA A N 1
ATOM 654 C CA . ALA A 1 87 ? 14.034 9.051 -25.759 1.00 89.44 87 ALA A CA 1
ATOM 655 C C . ALA A 1 87 ? 14.952 9.098 -26.996 1.00 89.44 87 ALA A C 1
ATOM 657 O O . ALA A 1 87 ? 14.504 8.771 -28.093 1.00 89.44 87 ALA A O 1
ATOM 658 N N . HIS A 1 88 ? 16.211 9.520 -26.870 1.00 92.06 88 HIS A N 1
ATOM 659 C CA . HIS A 1 88 ? 17.058 9.786 -28.027 1.00 92.06 88 HIS A CA 1
ATOM 660 C C . HIS A 1 88 ? 17.639 8.486 -28.615 1.00 92.06 88 HIS A C 1
ATOM 662 O O . HIS A 1 88 ? 18.341 7.767 -27.905 1.00 92.06 88 HIS A O 1
ATOM 668 N N . PRO A 1 89 ? 17.485 8.200 -29.926 1.00 89.88 89 PRO A N 1
ATOM 669 C CA . PRO A 1 89 ? 17.907 6.922 -30.523 1.00 89.88 89 PRO A CA 1
ATOM 670 C C . PRO A 1 89 ? 19.414 6.654 -30.406 1.00 89.88 89 PRO A C 1
ATOM 672 O O . PRO A 1 89 ? 19.859 5.502 -30.406 1.00 89.88 89 PRO A O 1
ATOM 675 N N . ASN A 1 90 ? 20.212 7.722 -30.299 1.00 91.88 90 ASN A N 1
ATOM 676 C CA . ASN A 1 90 ? 21.659 7.631 -30.133 1.00 91.88 90 ASN A CA 1
ATOM 677 C C . ASN A 1 90 ? 22.151 7.653 -28.678 1.00 91.88 90 ASN A C 1
ATOM 679 O O . ASN A 1 90 ? 23.364 7.619 -28.479 1.00 91.88 90 ASN A O 1
ATOM 683 N N . ALA A 1 91 ? 21.267 7.654 -27.675 1.00 93.12 91 ALA A N 1
ATOM 684 C CA . ALA A 1 91 ? 21.677 7.536 -26.277 1.00 93.12 91 ALA A CA 1
ATOM 685 C C . ALA A 1 91 ? 22.461 6.234 -26.034 1.00 93.12 91 ALA A C 1
ATOM 687 O O . ALA A 1 91 ? 22.137 5.171 -26.575 1.00 93.12 91 ALA A O 1
ATOM 688 N N . SER A 1 92 ? 23.541 6.325 -25.258 1.00 93.25 92 SER A N 1
ATOM 689 C CA . SER A 1 92 ? 24.343 5.169 -24.852 1.00 93.25 92 SER A CA 1
ATOM 690 C C . SER A 1 92 ? 23.696 4.471 -23.651 1.00 93.25 92 SER A C 1
ATOM 692 O O . SER A 1 92 ? 22.989 5.106 -22.871 1.00 93.25 92 SER A O 1
ATOM 694 N N . GLY A 1 93 ? 23.969 3.176 -23.452 1.00 91.81 93 GLY A N 1
ATOM 695 C CA . GLY A 1 93 ? 23.497 2.463 -22.256 1.00 91.81 93 GLY A CA 1
ATOM 696 C C . GLY A 1 93 ? 23.965 3.125 -20.951 1.00 91.81 93 GLY A C 1
ATOM 697 O O . GLY A 1 93 ? 23.188 3.270 -20.015 1.00 91.81 93 GLY A O 1
ATOM 698 N N . HIS A 1 94 ? 25.202 3.633 -20.930 1.00 93.00 94 HIS A N 1
ATOM 699 C CA . HIS A 1 94 ? 25.748 4.384 -19.796 1.00 93.00 94 HIS A CA 1
ATOM 700 C C . HIS A 1 94 ? 24.993 5.699 -19.535 1.00 93.00 94 HIS A C 1
ATOM 702 O O . HIS A 1 94 ? 24.750 6.055 -18.381 1.00 93.00 94 HIS A O 1
ATOM 708 N N . ALA A 1 95 ? 24.615 6.433 -20.587 1.00 94.38 95 ALA A N 1
ATOM 709 C CA . ALA A 1 95 ? 23.814 7.646 -20.444 1.00 94.38 95 ALA A CA 1
ATOM 710 C C . ALA A 1 95 ? 22.432 7.331 -19.856 1.00 94.38 95 ALA A C 1
ATOM 712 O O . ALA A 1 95 ? 22.001 8.006 -18.927 1.00 94.38 95 ALA A O 1
ATOM 713 N N . LEU A 1 96 ? 21.780 6.261 -20.321 1.00 94.44 96 LEU A N 1
ATOM 714 C CA . LEU A 1 96 ? 20.492 5.813 -19.784 1.00 94.44 96 LEU A CA 1
ATOM 715 C C . LEU A 1 96 ? 20.587 5.437 -18.299 1.00 94.44 96 LEU A C 1
ATOM 717 O O . LEU A 1 96 ? 19.765 5.888 -17.504 1.00 94.44 96 LEU A O 1
ATOM 721 N N . ASP A 1 97 ? 21.618 4.686 -17.905 1.00 94.69 97 ASP A N 1
ATOM 722 C CA . ASP A 1 97 ? 21.850 4.340 -16.497 1.00 94.69 97 ASP A CA 1
ATOM 723 C C . ASP A 1 97 ? 22.117 5.586 -15.636 1.00 94.69 97 ASP A C 1
ATOM 725 O O . ASP A 1 97 ? 21.636 5.677 -14.505 1.00 94.69 97 ASP A O 1
ATOM 729 N N . SER A 1 98 ? 22.823 6.580 -16.187 1.00 94.38 98 SER A N 1
ATOM 730 C CA . SER A 1 98 ? 23.064 7.868 -15.521 1.00 94.38 98 SER A CA 1
ATOM 731 C C . SER A 1 98 ? 21.769 8.664 -15.320 1.00 94.38 98 SER A C 1
ATOM 733 O O . SER A 1 98 ? 21.563 9.234 -14.250 1.00 94.38 98 SER A O 1
ATOM 735 N N . ILE A 1 99 ? 20.881 8.680 -16.321 1.00 94.19 99 ILE A N 1
ATOM 736 C CA . ILE A 1 99 ? 19.563 9.327 -16.238 1.00 94.19 99 ILE A CA 1
ATOM 737 C C . ILE A 1 99 ? 18.714 8.656 -15.153 1.00 94.19 99 ILE A C 1
ATOM 739 O O . ILE A 1 99 ? 18.166 9.338 -14.289 1.00 94.19 99 ILE A O 1
ATOM 743 N N . VAL A 1 100 ? 18.652 7.322 -15.131 1.00 93.25 100 VAL A N 1
ATOM 744 C CA . VAL A 1 100 ? 17.910 6.588 -14.091 1.00 93.25 100 VAL A CA 1
ATOM 745 C C . VAL A 1 100 ? 18.496 6.837 -12.699 1.00 93.25 100 VAL A C 1
ATOM 747 O O . VAL A 1 100 ? 17.747 6.947 -11.733 1.00 93.25 100 VAL A O 1
ATOM 750 N N . ALA A 1 101 ? 19.819 6.970 -12.575 1.00 93.12 101 ALA A N 1
ATOM 751 C CA . ALA A 1 101 ? 20.459 7.297 -11.303 1.00 93.12 101 ALA A CA 1
ATOM 752 C C . ALA A 1 101 ? 20.096 8.704 -10.791 1.00 93.12 101 ALA A C 1
ATOM 754 O O . ALA A 1 101 ? 19.984 8.889 -9.580 1.00 93.12 101 ALA A O 1
ATOM 755 N N . ARG A 1 102 ? 19.884 9.679 -11.689 1.00 93.12 102 ARG A N 1
ATOM 756 C CA . ARG A 1 102 ? 19.394 11.025 -11.338 1.00 93.12 102 ARG A CA 1
ATOM 757 C C . ARG A 1 102 ? 17.904 11.044 -10.996 1.00 93.12 102 ARG A C 1
ATOM 759 O O . ARG A 1 102 ? 17.497 11.824 -10.141 1.00 93.12 102 ARG A O 1
ATOM 766 N N . HIS A 1 103 ? 17.116 10.158 -11.608 1.00 92.19 103 HIS A N 1
ATOM 767 C CA . HIS A 1 103 ? 15.659 10.075 -11.434 1.00 92.19 103 HIS A CA 1
ATOM 768 C C . HIS A 1 103 ? 15.205 8.699 -10.911 1.00 92.19 103 HIS A C 1
ATOM 770 O O . HIS A 1 103 ? 14.413 8.015 -11.564 1.00 92.19 103 HIS A O 1
ATOM 776 N N . PRO A 1 104 ? 15.670 8.260 -9.724 1.00 87.56 104 PRO A N 1
ATOM 777 C CA . PRO A 1 104 ? 15.496 6.879 -9.262 1.00 87.56 104 PRO A CA 1
ATOM 778 C C . PRO A 1 104 ? 14.042 6.492 -8.960 1.00 87.56 104 PRO A C 1
ATOM 780 O O . PRO A 1 104 ? 13.733 5.304 -8.893 1.00 87.56 104 PRO A O 1
ATOM 783 N N . ASN A 1 105 ? 13.162 7.481 -8.777 1.00 86.12 105 ASN A N 1
ATOM 784 C CA . ASN A 1 105 ? 11.761 7.297 -8.394 1.00 86.12 105 ASN A CA 1
ATOM 785 C C . ASN A 1 105 ? 10.776 7.794 -9.462 1.00 86.12 105 ASN A C 1
ATOM 787 O O . ASN A 1 105 ? 9.582 7.881 -9.189 1.00 86.12 105 ASN A O 1
ATOM 791 N N . ASP A 1 106 ? 11.255 8.149 -10.654 1.00 91.12 106 ASP A N 1
ATOM 792 C CA . ASP A 1 106 ? 10.387 8.618 -11.729 1.00 91.12 106 ASP A CA 1
ATOM 793 C C . ASP A 1 106 ? 10.137 7.477 -12.736 1.00 91.12 106 ASP A C 1
ATOM 795 O O . ASP A 1 106 ? 11.065 7.007 -13.411 1.00 91.12 106 ASP A O 1
ATOM 799 N N . PRO A 1 107 ? 8.883 7.009 -12.867 1.00 91.88 107 PRO A N 1
ATOM 800 C CA . PRO A 1 107 ? 8.562 5.873 -13.720 1.00 91.88 107 PRO A CA 1
ATOM 801 C C . PRO A 1 107 ? 8.749 6.172 -15.209 1.00 91.88 107 PRO A C 1
ATOM 803 O O . PRO A 1 107 ? 8.946 5.232 -15.979 1.00 91.88 107 PRO A O 1
ATOM 806 N N . PHE A 1 108 ? 8.721 7.441 -15.640 1.00 93.06 108 PHE A N 1
ATOM 807 C CA . PHE A 1 108 ? 9.021 7.790 -17.028 1.00 93.06 108 PHE A CA 1
ATOM 808 C C . PHE A 1 108 ? 10.464 7.431 -17.359 1.00 93.06 108 PHE A C 1
ATOM 810 O O . PHE A 1 108 ? 10.699 6.704 -18.324 1.00 93.06 108 PHE A O 1
ATOM 817 N N . PHE A 1 109 ? 11.416 7.892 -16.547 1.00 93.50 109 PHE A N 1
ATOM 818 C CA . PHE A 1 109 ? 12.840 7.684 -16.802 1.00 93.50 109 PHE A CA 1
ATOM 819 C C . PHE A 1 109 ? 13.233 6.213 -16.707 1.00 93.50 109 PHE A C 1
ATOM 821 O O . PHE A 1 109 ? 13.943 5.710 -17.578 1.00 93.50 109 PHE A O 1
ATOM 828 N N . ILE A 1 110 ? 12.708 5.497 -15.710 1.00 93.62 110 ILE A N 1
ATOM 829 C CA . ILE A 1 110 ? 12.967 4.063 -15.540 1.00 93.62 110 ILE A CA 1
ATOM 830 C C . ILE A 1 110 ? 12.419 3.268 -16.726 1.00 93.62 110 ILE A C 1
ATOM 832 O O . ILE A 1 110 ? 13.132 2.441 -17.296 1.00 93.62 110 ILE A O 1
ATOM 836 N N . LEU A 1 111 ? 11.170 3.520 -17.130 1.00 93.00 111 LEU A N 1
ATOM 837 C CA . LEU A 1 111 ? 10.556 2.779 -18.227 1.00 93.00 111 LEU A CA 1
ATOM 838 C C . LEU A 1 111 ? 11.177 3.137 -19.583 1.00 93.00 111 LEU A C 1
ATOM 840 O O . LEU A 1 111 ? 11.399 2.243 -20.400 1.00 93.00 111 LEU A O 1
ATOM 844 N N . ALA A 1 112 ? 11.484 4.415 -19.828 1.00 92.19 112 ALA A N 1
ATOM 845 C CA . ALA A 1 112 ? 12.154 4.861 -21.049 1.00 92.19 112 ALA A CA 1
ATOM 846 C C . ALA A 1 112 ? 13.530 4.199 -21.192 1.00 92.19 112 ALA A C 1
ATOM 848 O O . ALA A 1 112 ? 13.814 3.599 -22.226 1.00 92.19 112 ALA A O 1
ATOM 849 N N . ALA A 1 113 ? 14.338 4.208 -20.127 1.00 92.25 113 ALA A N 1
ATOM 850 C CA . ALA A 1 113 ? 15.647 3.567 -20.124 1.00 92.25 113 ALA A CA 1
ATOM 851 C C . ALA A 1 113 ? 15.561 2.046 -20.304 1.00 92.25 113 ALA A C 1
ATOM 853 O O . ALA A 1 113 ? 16.318 1.495 -21.096 1.00 92.25 113 ALA A O 1
ATOM 854 N N . ALA A 1 114 ? 14.633 1.368 -19.619 1.00 91.88 114 ALA A N 1
ATOM 855 C CA . ALA A 1 114 ? 14.498 -0.091 -19.665 1.00 91.88 114 ALA A CA 1
ATOM 856 C C . ALA A 1 114 ? 13.941 -0.628 -20.993 1.00 91.88 114 ALA A C 1
ATOM 858 O O . ALA A 1 114 ? 14.187 -1.779 -21.347 1.00 91.88 114 ALA A O 1
ATOM 859 N N . THR A 1 115 ? 13.171 0.186 -21.716 1.00 90.31 115 THR A N 1
ATOM 860 C CA . THR A 1 115 ? 12.591 -0.191 -23.014 1.00 90.31 115 THR A CA 1
ATOM 861 C C . THR A 1 115 ? 13.429 0.287 -24.196 1.00 90.31 115 THR A C 1
ATOM 863 O O . THR A 1 115 ? 13.138 -0.077 -25.330 1.00 90.31 115 THR A O 1
ATOM 866 N N . HIS A 1 116 ? 14.484 1.071 -23.964 1.00 89.38 116 HIS A N 1
ATOM 867 C CA . HIS A 1 116 ? 15.342 1.577 -25.028 1.00 89.38 116 HIS A CA 1
ATOM 868 C C . HIS A 1 116 ? 16.075 0.431 -25.766 1.00 89.38 116 HIS A C 1
ATOM 870 O O . HIS A 1 116 ? 16.560 -0.497 -25.120 1.00 89.38 116 HIS A O 1
ATOM 876 N N . PRO A 1 117 ? 16.288 0.505 -27.098 1.00 85.75 117 PRO A N 1
ATOM 877 C CA . PRO A 1 117 ? 17.020 -0.531 -27.849 1.00 85.75 117 PRO A CA 1
ATOM 878 C C . PRO A 1 117 ? 18.464 -0.786 -27.383 1.00 85.75 117 PRO A C 1
ATOM 880 O O . PRO A 1 117 ? 19.071 -1.793 -27.731 1.00 85.75 117 PRO A O 1
ATOM 883 N N . ARG A 1 118 ? 19.036 0.160 -26.632 1.00 89.06 118 ARG A N 1
ATOM 884 C CA . ARG A 1 118 ? 20.379 0.087 -26.032 1.00 89.06 118 ARG A CA 1
ATOM 885 C C . ARG A 1 118 ? 20.337 0.034 -24.501 1.00 89.06 118 ARG A C 1
ATOM 887 O O . ARG A 1 118 ? 21.305 0.438 -23.859 1.00 89.06 118 ARG A O 1
ATOM 894 N N . ALA A 1 119 ? 19.209 -0.386 -23.928 1.00 90.19 119 ALA A N 1
ATOM 895 C CA . ALA A 1 119 ? 19.077 -0.556 -22.489 1.00 90.19 119 ALA A CA 1
ATOM 896 C C . ALA A 1 119 ? 20.132 -1.539 -21.968 1.00 90.19 119 ALA A C 1
ATOM 898 O O . ALA A 1 119 ? 20.475 -2.526 -22.623 1.00 90.19 119 ALA A O 1
ATOM 899 N N . THR A 1 120 ? 20.649 -1.261 -20.777 1.00 90.94 120 THR A N 1
ATOM 900 C CA . THR A 1 120 ? 21.523 -2.186 -20.058 1.00 90.94 120 THR A CA 1
ATOM 901 C C . THR A 1 120 ? 20.683 -3.080 -19.148 1.00 90.94 120 THR A C 1
ATOM 903 O O . THR A 1 120 ? 19.523 -2.785 -18.840 1.00 90.94 120 THR A O 1
ATOM 906 N N . ILE A 1 121 ? 21.288 -4.158 -18.647 1.00 88.50 121 ILE A N 1
ATOM 907 C CA . ILE A 1 121 ? 20.645 -4.995 -17.631 1.00 88.50 121 ILE A CA 1
ATOM 908 C C . ILE A 1 121 ? 20.327 -4.205 -16.350 1.00 88.50 121 ILE A C 1
ATOM 910 O O . ILE A 1 121 ? 19.332 -4.493 -15.694 1.00 88.50 121 ILE A O 1
ATOM 914 N N . THR A 1 122 ? 21.114 -3.173 -16.021 1.00 88.31 122 THR A N 1
ATOM 915 C CA . THR A 1 122 ? 20.876 -2.290 -14.870 1.00 88.31 122 THR A CA 1
ATOM 916 C C . THR A 1 122 ? 19.555 -1.539 -15.019 1.00 88.31 122 THR A C 1
ATOM 918 O O . THR A 1 122 ? 18.730 -1.571 -14.104 1.00 88.31 122 THR A O 1
ATOM 921 N N . GLY A 1 123 ? 19.311 -0.923 -16.180 1.00 88.50 123 GLY A N 1
ATOM 922 C CA . GLY A 1 123 ? 18.040 -0.261 -16.480 1.00 88.50 123 GLY A CA 1
ATOM 923 C C . GLY A 1 123 ? 16.851 -1.227 -16.442 1.00 88.50 123 GLY A C 1
ATOM 924 O O . GLY A 1 123 ? 15.822 -0.926 -15.835 1.00 88.50 123 GLY A O 1
ATOM 925 N N . VAL A 1 124 ? 17.007 -2.430 -17.006 1.00 91.31 124 VAL A N 1
ATOM 926 C CA . VAL A 1 124 ? 15.964 -3.471 -16.961 1.00 91.31 124 VAL A CA 1
ATOM 927 C C . VAL A 1 124 ? 15.662 -3.905 -15.524 1.00 91.31 124 VAL A C 1
ATOM 929 O O . VAL A 1 124 ? 14.492 -3.985 -15.148 1.00 91.31 124 VAL A O 1
ATOM 932 N N . LEU A 1 125 ? 16.689 -4.129 -14.699 1.00 90.81 125 LEU A N 1
ATOM 933 C CA . LEU A 1 125 ? 16.532 -4.484 -13.287 1.00 90.81 125 LEU A CA 1
ATOM 934 C C . LEU A 1 125 ? 15.740 -3.422 -12.520 1.00 90.81 125 LEU A C 1
ATOM 936 O O . LEU A 1 125 ? 14.878 -3.774 -11.723 1.00 90.81 125 LEU A O 1
ATOM 940 N N . ARG A 1 126 ? 15.944 -2.130 -12.808 1.00 90.81 126 ARG A N 1
ATOM 941 C CA . ARG A 1 126 ? 15.160 -1.048 -12.187 1.00 90.81 126 ARG A CA 1
ATOM 942 C C . ARG A 1 126 ? 13.673 -1.132 -12.527 1.00 90.81 126 ARG A C 1
ATOM 944 O O . ARG A 1 126 ? 12.840 -0.958 -11.641 1.00 90.81 126 ARG A O 1
ATOM 951 N N . ALA A 1 127 ? 13.323 -1.457 -13.771 1.00 92.00 127 ALA A N 1
ATOM 952 C CA . ALA A 1 127 ? 11.927 -1.673 -14.155 1.00 92.00 127 ALA A CA 1
ATOM 953 C C . ALA A 1 127 ? 11.339 -2.968 -13.556 1.00 92.00 127 ALA A C 1
ATOM 955 O O . ALA A 1 127 ? 10.163 -2.994 -13.182 1.00 92.00 127 ALA A O 1
ATOM 956 N N . VAL A 1 128 ? 12.148 -4.029 -13.441 1.00 92.69 128 VAL A N 1
ATOM 957 C CA . VAL A 1 128 ? 11.784 -5.333 -12.848 1.00 92.69 128 VAL A CA 1
ATOM 958 C C . VAL A 1 128 ? 11.634 -5.272 -11.329 1.00 92.69 128 VAL A C 1
ATOM 960 O O . VAL A 1 128 ? 10.766 -5.957 -10.788 1.00 92.69 128 VAL A O 1
ATOM 963 N N . ASP A 1 129 ? 12.376 -4.411 -10.648 1.00 91.00 129 ASP A N 1
ATOM 964 C CA . ASP A 1 129 ? 12.262 -4.208 -9.205 1.00 91.00 129 ASP A CA 1
ATOM 965 C C . ASP A 1 129 ? 11.209 -3.123 -8.854 1.00 91.00 129 ASP A C 1
ATOM 967 O O . ASP A 1 129 ? 10.931 -2.897 -7.679 1.00 91.00 129 ASP A O 1
ATOM 971 N N . TRP A 1 130 ? 10.549 -2.490 -9.844 1.00 88.50 130 TRP A N 1
ATOM 972 C CA . TRP A 1 130 ? 9.459 -1.532 -9.591 1.00 88.50 130 TRP A CA 1
ATOM 973 C C . TRP A 1 130 ? 8.184 -2.225 -9.078 1.00 88.50 130 TRP A C 1
ATOM 975 O O . TRP A 1 130 ? 7.600 -3.037 -9.812 1.00 88.50 130 TRP A O 1
ATOM 985 N N . PRO A 1 131 ? 7.700 -1.905 -7.867 1.00 86.00 131 PRO A N 1
ATOM 986 C CA . PRO A 1 131 ? 6.575 -2.601 -7.263 1.00 86.00 131 PRO A CA 1
ATOM 987 C C . PRO A 1 131 ? 5.232 -2.185 -7.874 1.00 86.00 131 PRO A C 1
ATOM 989 O O . PRO A 1 131 ? 5.059 -1.099 -8.424 1.00 86.00 131 PRO A O 1
ATOM 992 N N . ALA A 1 132 ? 4.246 -3.064 -7.728 1.00 82.19 132 ALA A N 1
ATOM 993 C CA . ALA A 1 132 ? 2.844 -2.710 -7.876 1.00 82.19 132 ALA A CA 1
ATOM 994 C C . ALA A 1 132 ? 2.249 -2.319 -6.506 1.00 82.19 132 ALA A C 1
ATOM 996 O O . ALA A 1 132 ? 2.745 -2.770 -5.474 1.00 82.19 132 ALA A O 1
ATOM 997 N N . ALA A 1 133 ? 1.169 -1.536 -6.485 1.00 73.31 133 ALA A N 1
ATOM 998 C CA . ALA A 1 133 ? 0.456 -1.092 -5.288 1.00 73.31 133 ALA A CA 1
ATOM 999 C C . ALA A 1 133 ? -0.036 -2.277 -4.441 1.00 73.31 133 ALA A C 1
ATOM 1001 O O . ALA A 1 133 ? -0.007 -2.248 -3.211 1.00 73.31 133 ALA A O 1
ATOM 1002 N N . SER A 1 134 ? -0.432 -3.363 -5.106 1.00 76.56 134 SER A N 1
ATOM 1003 C CA . SER A 1 134 ? -0.804 -4.625 -4.471 1.00 76.56 134 SER A CA 1
ATOM 1004 C C . SER A 1 134 ? -0.380 -5.809 -5.345 1.00 76.56 134 SER A C 1
ATOM 1006 O O . SER A 1 134 ? -0.318 -5.661 -6.571 1.00 76.56 134 SER A O 1
ATOM 1008 N N . PRO A 1 135 ? -0.160 -7.002 -4.757 1.00 78.44 135 PRO A N 1
ATOM 1009 C CA . PRO A 1 135 ? 0.049 -8.235 -5.506 1.00 78.44 135 PRO A CA 1
ATOM 1010 C C . PRO A 1 135 ? -1.024 -8.580 -6.537 1.00 78.44 135 PRO A C 1
ATOM 1012 O O . PRO A 1 135 ? -0.775 -9.423 -7.395 1.00 78.44 135 PRO A O 1
ATOM 1015 N N . MET A 1 136 ? -2.202 -7.955 -6.491 1.00 83.88 136 MET A N 1
ATOM 1016 C CA . MET A 1 136 ? -3.286 -8.173 -7.457 1.00 83.88 136 MET A CA 1
ATOM 1017 C C . MET A 1 136 ? -3.161 -7.368 -8.750 1.00 83.88 136 MET A C 1
ATOM 1019 O O . MET A 1 136 ? -3.758 -7.737 -9.760 1.00 83.88 136 MET A O 1
ATOM 1023 N N . HIS A 1 137 ? -2.382 -6.289 -8.740 1.00 85.06 137 HIS A N 1
ATOM 1024 C CA . HIS A 1 137 ? -2.201 -5.466 -9.926 1.00 85.06 137 HIS A CA 1
ATOM 1025 C C . HIS A 1 137 ? -1.239 -6.141 -10.901 1.00 85.06 137 HIS A C 1
ATOM 1027 O O . HIS A 1 137 ? -0.236 -6.737 -10.505 1.00 85.06 137 HIS A O 1
ATOM 1033 N N . ASP A 1 138 ? -1.538 -6.029 -12.190 1.00 85.06 138 ASP A N 1
ATOM 1034 C CA . ASP A 1 138 ? -0.655 -6.538 -13.227 1.00 85.06 138 ASP A CA 1
ATOM 1035 C C . ASP A 1 138 ? 0.406 -5.497 -13.590 1.00 85.06 138 ASP A C 1
ATOM 1037 O O . ASP A 1 138 ? 0.117 -4.321 -13.839 1.00 85.06 138 ASP A O 1
ATOM 1041 N N . ARG A 1 139 ? 1.650 -5.964 -13.701 1.00 90.12 139 ARG A N 1
ATOM 1042 C CA . ARG A 1 139 ? 2.802 -5.174 -14.147 1.00 90.12 139 ARG A CA 1
ATOM 1043 C C . ARG A 1 139 ? 2.918 -5.221 -15.665 1.00 90.12 139 ARG A C 1
ATOM 1045 O O . ARG A 1 139 ? 3.850 -5.789 -16.232 1.00 90.12 139 ARG A O 1
ATOM 1052 N N . LEU A 1 140 ? 1.917 -4.659 -16.345 1.00 84.31 140 LEU A N 1
ATOM 1053 C CA . LEU A 1 140 ? 1.793 -4.736 -17.807 1.00 8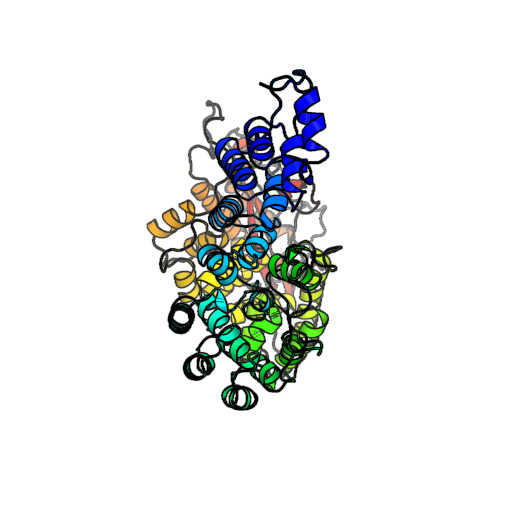4.31 140 LEU A CA 1
ATOM 1054 C C . LEU A 1 140 ? 3.016 -4.172 -18.551 1.00 84.31 140 LEU A C 1
ATOM 1056 O O . LEU A 1 140 ? 3.302 -4.617 -19.662 1.00 84.31 140 LEU A O 1
ATOM 1060 N N . TRP A 1 141 ? 3.764 -3.252 -17.934 1.00 89.31 141 TRP A N 1
ATOM 1061 C CA . TRP A 1 141 ? 5.003 -2.698 -18.487 1.00 89.31 141 TRP A CA 1
ATOM 1062 C C . TRP A 1 141 ? 6.110 -3.737 -18.695 1.00 89.31 141 TRP A C 1
ATOM 1064 O O . TRP A 1 141 ? 6.929 -3.554 -19.590 1.00 89.31 141 TRP A O 1
ATOM 1074 N N . LEU A 1 142 ? 6.108 -4.861 -17.964 1.00 90.31 142 LEU A N 1
ATOM 1075 C CA . LEU A 1 142 ? 7.070 -5.949 -18.186 1.00 90.31 142 LEU A CA 1
ATOM 1076 C C . LEU A 1 142 ? 6.975 -6.524 -19.608 1.00 90.31 142 LEU A C 1
ATOM 1078 O O . LEU A 1 142 ? 7.956 -7.040 -20.127 1.00 90.31 142 LEU A O 1
ATOM 1082 N N . ALA A 1 143 ? 5.816 -6.400 -20.265 1.00 84.69 143 ALA A N 1
ATOM 1083 C CA . ALA A 1 143 ? 5.626 -6.828 -21.651 1.00 84.69 143 ALA A CA 1
ATOM 1084 C C . ALA A 1 143 ? 6.241 -5.869 -22.692 1.00 84.69 143 ALA A C 1
ATOM 1086 O O . ALA A 1 143 ? 6.178 -6.161 -23.886 1.00 84.69 143 ALA A O 1
ATOM 1087 N N . LEU A 1 144 ? 6.767 -4.712 -22.270 1.00 85.75 144 LEU A N 1
ATOM 1088 C CA . LEU A 1 144 ? 7.523 -3.796 -23.132 1.00 85.75 144 LEU A CA 1
ATOM 1089 C C . LEU A 1 144 ? 9.026 -4.091 -23.135 1.00 85.75 144 LEU A C 1
ATOM 1091 O O . LEU A 1 144 ? 9.728 -3.589 -24.006 1.00 85.75 144 LEU A O 1
ATOM 1095 N N . LEU A 1 145 ? 9.515 -4.870 -22.167 1.00 87.00 145 LEU A N 1
ATOM 1096 C CA . LEU A 1 145 ? 10.926 -5.223 -22.069 1.00 87.00 145 LEU A CA 1
ATOM 1097 C C . LEU A 1 145 ? 11.286 -6.205 -23.184 1.00 87.00 145 LEU A C 1
ATOM 1099 O O . LEU A 1 145 ? 10.562 -7.178 -23.406 1.00 87.00 145 LEU A O 1
ATOM 1103 N N . ASP A 1 146 ? 12.406 -5.964 -23.865 1.00 81.88 146 ASP A N 1
ATOM 1104 C CA . ASP A 1 146 ? 12.923 -6.895 -24.864 1.00 81.88 146 ASP A CA 1
ATOM 1105 C C . ASP A 1 146 ? 13.513 -8.132 -24.161 1.00 81.88 146 ASP A C 1
ATOM 1107 O O . ASP A 1 146 ? 14.518 -8.014 -23.451 1.00 81.88 146 ASP A O 1
ATOM 1111 N N . PRO A 1 147 ? 12.942 -9.338 -24.355 1.00 79.06 147 PRO A N 1
ATOM 1112 C CA . PRO A 1 147 ? 13.471 -10.554 -23.748 1.00 79.06 147 PRO A CA 1
ATOM 1113 C C . PRO A 1 147 ? 14.908 -10.870 -24.177 1.00 79.06 147 PRO A C 1
ATOM 1115 O O . PRO A 1 147 ? 15.597 -11.582 -23.456 1.00 79.06 147 PRO A O 1
ATOM 1118 N N . ALA A 1 148 ? 15.374 -10.368 -25.328 1.00 81.31 148 ALA A N 1
ATOM 1119 C CA . ALA A 1 148 ? 16.749 -10.573 -25.786 1.00 81.31 148 ALA A CA 1
ATOM 1120 C C . ALA A 1 148 ? 17.788 -9.835 -24.921 1.00 81.31 148 ALA A C 1
ATOM 1122 O O . ALA A 1 148 ? 18.954 -10.228 -24.905 1.00 81.31 148 ALA A O 1
ATOM 1123 N N . LEU A 1 149 ? 17.370 -8.799 -24.184 1.00 80.75 149 LEU A N 1
ATOM 1124 C CA . LEU A 1 149 ? 18.230 -8.042 -23.270 1.00 80.75 149 LEU A CA 1
ATOM 1125 C C . LEU A 1 149 ? 18.372 -8.701 -21.892 1.00 80.75 149 LEU A C 1
ATOM 1127 O O . LEU A 1 149 ? 19.208 -8.268 -21.100 1.00 80.75 149 LEU A O 1
ATOM 1131 N N . VAL A 1 150 ? 17.585 -9.743 -21.600 1.00 84.62 150 VAL A N 1
ATOM 1132 C CA . VAL A 1 150 ? 17.675 -10.502 -20.348 1.00 84.62 150 VAL A CA 1
ATOM 1133 C C . VAL A 1 150 ? 18.279 -11.876 -20.642 1.00 84.62 150 VAL A C 1
ATOM 1135 O O . VAL A 1 150 ? 17.603 -12.728 -21.225 1.00 84.62 150 VAL A O 1
ATOM 1138 N N . PRO A 1 151 ? 19.545 -12.127 -20.260 1.00 85.38 151 PRO A N 1
ATOM 1139 C CA . PRO A 1 151 ? 20.180 -13.416 -20.496 1.00 85.38 151 PRO A CA 1
ATOM 1140 C C . PRO A 1 151 ? 19.362 -14.569 -19.891 1.00 85.38 151 PRO A C 1
ATOM 1142 O O . PRO A 1 151 ? 18.826 -14.417 -18.791 1.00 85.38 151 PRO A O 1
ATOM 1145 N N . PRO A 1 152 ? 19.304 -15.750 -20.538 1.00 84.94 152 PRO A N 1
ATOM 1146 C CA . PRO A 1 152 ? 18.591 -16.906 -19.992 1.00 84.94 152 PRO A CA 1
ATOM 1147 C C . PRO A 1 152 ? 19.033 -17.283 -18.573 1.00 84.94 152 PRO A C 1
ATOM 1149 O O . PRO A 1 152 ? 18.188 -17.576 -17.736 1.00 84.94 152 PRO A O 1
ATOM 1152 N N . LEU A 1 153 ? 20.339 -17.190 -18.288 1.00 87.12 153 LEU A N 1
ATOM 1153 C CA . LEU A 1 153 ? 20.886 -17.429 -16.950 1.00 87.12 153 LEU A CA 1
ATOM 1154 C C . LEU A 1 153 ? 20.315 -16.445 -15.919 1.00 87.12 153 LEU A C 1
ATOM 1156 O O . LEU A 1 153 ? 19.954 -16.846 -14.824 1.00 87.12 153 LEU A O 1
ATOM 1160 N N . THR A 1 154 ? 20.154 -15.174 -16.288 1.00 89.94 154 THR A N 1
ATOM 1161 C CA . THR A 1 154 ? 19.558 -14.157 -15.413 1.00 89.94 154 THR A CA 1
ATOM 1162 C C . THR A 1 154 ? 18.075 -14.425 -15.154 1.00 89.94 154 THR A C 1
ATOM 1164 O O . THR A 1 154 ? 17.606 -14.237 -14.037 1.00 89.94 154 THR A O 1
ATOM 1167 N N . LEU A 1 155 ? 17.324 -14.905 -16.152 1.00 89.69 155 LEU A N 1
ATOM 1168 C CA . LEU A 1 155 ? 15.931 -15.327 -15.944 1.00 89.69 155 LEU A CA 1
ATOM 1169 C C . LEU A 1 155 ? 15.834 -16.542 -15.012 1.00 89.69 155 LEU A C 1
ATOM 1171 O O . LEU A 1 155 ? 14.907 -16.612 -14.207 1.00 89.69 155 LEU A O 1
ATOM 1175 N N . GLU A 1 156 ? 16.778 -17.478 -15.107 1.00 90.56 156 GLU A N 1
ATOM 1176 C CA . GLU A 1 156 ? 16.869 -18.626 -14.204 1.00 90.56 156 GLU A CA 1
ATOM 1177 C C . GLU A 1 156 ? 17.223 -18.192 -12.774 1.00 90.56 156 GLU A C 1
ATOM 1179 O O . GLU A 1 156 ? 16.544 -18.595 -11.829 1.00 90.56 156 GLU A O 1
ATOM 1184 N N . GLU A 1 157 ? 18.208 -17.304 -12.614 1.00 92.50 157 GLU A N 1
ATOM 1185 C CA . GLU A 1 157 ? 18.560 -16.684 -11.331 1.00 92.50 157 GLU A CA 1
ATOM 1186 C C . GLU A 1 157 ? 17.349 -15.980 -10.710 1.00 92.50 157 GLU A C 1
ATOM 1188 O O . GLU A 1 157 ? 17.039 -16.187 -9.539 1.00 92.50 157 GLU A O 1
ATOM 1193 N N . TRP A 1 158 ? 16.609 -15.194 -11.498 1.00 93.94 158 TRP A N 1
ATOM 1194 C CA . TRP A 1 158 ? 15.392 -14.527 -11.038 1.00 93.94 158 TRP A CA 1
ATOM 1195 C C . TRP A 1 158 ? 14.292 -15.506 -10.656 1.00 93.94 158 TRP A C 1
ATOM 1197 O O . TRP A 1 158 ? 13.594 -15.254 -9.681 1.00 93.94 158 TRP A O 1
ATOM 1207 N N . ALA A 1 159 ? 14.127 -16.607 -11.392 1.00 93.62 159 ALA A N 1
ATOM 1208 C CA . ALA A 1 159 ? 13.147 -17.639 -11.070 1.00 93.62 159 ALA A CA 1
ATOM 1209 C C . ALA A 1 159 ? 13.465 -18.356 -9.745 1.00 93.62 159 ALA A C 1
ATOM 1211 O O . ALA A 1 159 ? 12.551 -18.820 -9.064 1.00 93.62 159 ALA A O 1
ATOM 1212 N N . GLN A 1 160 ? 14.746 -18.434 -9.380 1.00 93.31 160 GLN A N 1
ATOM 1213 C CA . GLN A 1 160 ? 15.237 -19.078 -8.160 1.00 93.31 160 GLN A CA 1
ATOM 1214 C C . GLN A 1 160 ? 15.445 -18.098 -6.991 1.00 93.31 160 GLN A C 1
ATOM 1216 O O . GLN A 1 160 ? 15.748 -18.533 -5.879 1.00 93.31 160 GLN A O 1
ATOM 1221 N N . ASP A 1 161 ? 15.266 -16.790 -7.206 1.00 92.44 161 ASP A N 1
ATOM 1222 C CA . ASP A 1 161 ? 15.441 -15.757 -6.183 1.00 92.44 161 ASP A CA 1
ATOM 1223 C C . ASP A 1 161 ? 14.342 -15.871 -5.117 1.00 92.44 161 ASP A C 1
ATOM 1225 O O . ASP A 1 161 ? 13.268 -15.284 -5.236 1.00 92.44 161 ASP A O 1
ATOM 1229 N N . ALA A 1 162 ? 14.595 -16.654 -4.065 1.00 87.00 162 ALA A N 1
ATOM 1230 C CA . ALA A 1 162 ? 13.624 -16.950 -3.012 1.00 87.00 162 ALA A CA 1
ATOM 1231 C C . ALA A 1 162 ? 13.157 -15.705 -2.234 1.00 87.00 162 ALA A C 1
ATOM 1233 O O . ALA A 1 162 ? 12.045 -15.701 -1.697 1.00 87.00 162 ALA A O 1
ATOM 1234 N N . GLN A 1 163 ? 13.972 -14.647 -2.203 1.00 86.38 163 GLN A N 1
ATOM 1235 C CA . GLN A 1 163 ? 13.718 -13.438 -1.418 1.00 86.38 163 GLN A CA 1
ATOM 1236 C C . GLN A 1 163 ? 12.972 -12.364 -2.216 1.00 86.38 163 GLN A C 1
ATOM 1238 O O . GLN A 1 163 ? 12.261 -11.556 -1.625 1.00 86.38 163 GLN A O 1
ATOM 1243 N N . ASN A 1 164 ? 13.069 -12.369 -3.551 1.00 89.06 164 ASN A N 1
ATOM 1244 C CA . ASN A 1 164 ? 12.461 -11.332 -4.382 1.00 89.06 164 ASN A CA 1
ATOM 1245 C C . ASN A 1 164 ? 11.297 -11.855 -5.258 1.00 89.06 164 ASN A C 1
ATOM 1247 O O . ASN A 1 164 ? 11.518 -12.344 -6.372 1.00 89.06 164 ASN A O 1
ATOM 1251 N N . PRO A 1 165 ? 10.032 -11.701 -4.818 1.00 90.50 165 PRO A N 1
ATOM 1252 C CA . PRO A 1 165 ? 8.875 -12.105 -5.618 1.00 90.50 165 PRO A CA 1
ATOM 1253 C C . PRO A 1 165 ? 8.701 -11.284 -6.906 1.00 90.50 165 PRO A C 1
ATOM 1255 O O . PRO A 1 165 ? 8.142 -11.799 -7.872 1.00 90.50 165 PRO A O 1
ATOM 1258 N N . LEU A 1 166 ? 9.199 -10.039 -6.972 1.00 92.81 166 LEU A N 1
ATOM 1259 C CA . LEU A 1 166 ? 9.101 -9.198 -8.176 1.00 92.81 166 LEU A CA 1
ATOM 1260 C C . LEU A 1 166 ? 9.941 -9.759 -9.326 1.00 92.81 166 LEU A C 1
ATOM 1262 O O . LEU A 1 166 ? 9.523 -9.703 -10.485 1.00 92.81 166 LEU A O 1
ATOM 1266 N N . ARG A 1 167 ? 11.105 -10.327 -9.002 1.00 93.94 167 ARG A N 1
ATOM 1267 C CA . ARG A 1 167 ? 11.982 -10.992 -9.972 1.00 93.94 167 ARG A CA 1
ATOM 1268 C C . ARG A 1 167 ? 11.407 -12.320 -10.431 1.00 93.94 167 ARG A C 1
ATOM 1270 O O . ARG A 1 167 ? 11.358 -12.554 -11.635 1.00 93.94 167 ARG A O 1
ATOM 1277 N N . ARG A 1 168 ? 10.876 -13.135 -9.512 1.00 95.44 168 ARG A N 1
ATOM 1278 C CA . ARG A 1 168 ? 10.170 -14.380 -9.868 1.00 95.44 168 ARG A CA 1
ATOM 1279 C C . ARG A 1 168 ? 8.949 -14.113 -10.750 1.00 95.44 168 ARG A C 1
ATOM 1281 O O . ARG A 1 168 ? 8.731 -14.819 -11.731 1.00 95.44 168 ARG A O 1
ATOM 1288 N N . GLU A 1 169 ? 8.195 -13.049 -10.473 1.00 94.88 169 GLU A N 1
ATOM 1289 C CA . GLU A 1 169 ? 7.088 -12.583 -11.318 1.00 94.88 169 GLU A CA 1
ATOM 1290 C C . GLU A 1 169 ? 7.575 -12.169 -12.717 1.00 94.88 169 GLU A C 1
ATOM 1292 O O . GLU A 1 169 ? 6.991 -12.577 -13.724 1.00 94.88 169 GLU A O 1
ATOM 1297 N N . ALA A 1 170 ? 8.657 -11.389 -12.802 1.00 93.69 170 ALA A N 1
ATOM 1298 C CA . ALA A 1 170 ? 9.235 -10.987 -14.081 1.00 93.69 170 ALA A CA 1
ATOM 1299 C C . ALA A 1 170 ? 9.764 -12.188 -14.877 1.00 93.69 170 ALA A C 1
ATOM 1301 O O . ALA A 1 170 ? 9.488 -12.288 -16.074 1.00 93.69 170 ALA A O 1
ATOM 1302 N N . ALA A 1 171 ? 10.426 -13.143 -14.220 1.00 94.19 171 ALA A N 1
ATOM 1303 C CA . ALA A 1 171 ? 10.845 -14.405 -14.821 1.00 94.19 171 ALA A CA 1
ATOM 1304 C C . ALA A 1 171 ? 9.642 -15.215 -15.329 1.00 94.19 171 ALA A C 1
ATOM 1306 O O . ALA A 1 171 ? 9.662 -15.696 -16.459 1.00 94.19 171 ALA A O 1
ATOM 1307 N N . ALA A 1 172 ? 8.552 -15.290 -14.559 1.00 93.88 172 ALA A N 1
ATOM 1308 C CA . ALA A 1 172 ? 7.313 -15.944 -14.979 1.00 93.88 172 ALA A CA 1
ATOM 1309 C C . ALA A 1 172 ? 6.652 -15.251 -16.180 1.00 93.88 172 ALA A C 1
ATOM 1311 O O . ALA A 1 172 ? 6.015 -15.916 -16.997 1.00 93.88 172 ALA A O 1
ATOM 1312 N N . ARG A 1 173 ? 6.787 -13.926 -16.309 1.00 91.25 173 ARG A N 1
ATOM 1313 C CA . ARG A 1 173 ? 6.172 -13.138 -17.390 1.00 91.25 173 ARG A CA 1
ATOM 1314 C C . ARG A 1 173 ? 6.999 -13.135 -18.680 1.00 91.25 173 ARG A C 1
ATOM 1316 O O . ARG A 1 173 ? 6.420 -13.235 -19.759 1.00 91.25 173 ARG A O 1
ATOM 1323 N N . ILE A 1 174 ? 8.319 -12.991 -18.569 1.00 89.12 174 ILE A N 1
ATOM 1324 C CA . ILE A 1 174 ? 9.265 -12.845 -19.693 1.00 89.12 174 ILE A CA 1
ATOM 1325 C C . ILE A 1 174 ? 9.788 -14.212 -20.152 1.00 89.12 174 ILE A C 1
ATOM 1327 O O . ILE A 1 174 ? 10.042 -14.423 -21.343 1.00 89.12 174 ILE A O 1
ATOM 1331 N N . GLY A 1 175 ? 9.937 -15.144 -19.209 1.00 87.00 175 GLY A N 1
ATOM 1332 C CA . GLY A 1 175 ? 10.517 -16.461 -19.421 1.00 87.00 175 GLY A CA 1
ATOM 1333 C C . GLY A 1 175 ? 9.799 -17.269 -20.496 1.00 87.00 175 GLY A C 1
ATOM 1334 O O . GLY A 1 175 ? 8.575 -17.227 -20.653 1.00 87.00 175 GLY A O 1
ATOM 1335 N N . ARG A 1 176 ? 10.596 -18.022 -21.253 1.00 89.12 176 ARG A N 1
ATOM 1336 C CA . ARG A 1 176 ? 10.125 -18.941 -22.300 1.00 89.12 176 ARG A CA 1
ATOM 1337 C C . ARG A 1 176 ? 10.456 -20.400 -21.995 1.00 89.12 176 ARG A C 1
ATOM 1339 O O . ARG A 1 176 ? 9.972 -21.279 -22.698 1.00 89.12 176 ARG A O 1
ATOM 1346 N N . ASP A 1 177 ? 11.281 -20.642 -20.978 1.00 88.94 177 ASP A N 1
ATOM 1347 C CA . ASP A 1 177 ? 11.694 -21.981 -20.583 1.00 88.94 177 ASP A CA 1
ATOM 1348 C C . ASP A 1 177 ? 10.580 -22.704 -19.813 1.00 88.94 177 ASP A C 1
ATOM 1350 O O . ASP A 1 177 ? 10.025 -22.190 -18.840 1.00 88.94 177 ASP A O 1
ATOM 1354 N N . ALA A 1 178 ? 10.255 -23.918 -20.255 1.00 90.12 178 ALA A N 1
ATOM 1355 C CA . ALA A 1 178 ? 9.171 -24.700 -19.675 1.00 90.12 178 ALA A CA 1
ATOM 1356 C C . ALA A 1 178 ? 9.501 -25.211 -18.262 1.00 90.12 178 ALA A C 1
ATOM 1358 O O . ALA A 1 178 ? 8.586 -25.366 -17.452 1.00 90.12 178 ALA A O 1
ATOM 1359 N N . ALA A 1 179 ? 10.777 -25.469 -17.947 1.00 91.12 179 ALA A N 1
ATOM 1360 C CA . ALA A 1 179 ? 11.173 -25.958 -16.631 1.00 91.12 179 ALA A CA 1
ATOM 1361 C C . ALA A 1 179 ? 11.055 -24.848 -15.576 1.00 91.12 179 ALA A C 1
ATOM 1363 O O . ALA A 1 179 ? 10.442 -25.071 -14.531 1.00 91.12 179 ALA A O 1
ATOM 1364 N N . SER A 1 180 ? 11.529 -23.633 -15.872 1.00 92.50 180 SER A N 1
ATOM 1365 C CA . SER A 1 180 ? 11.337 -22.470 -14.999 1.00 92.50 180 SER A CA 1
ATOM 1366 C C . SER A 1 180 ? 9.852 -22.166 -14.783 1.00 92.50 180 SER A C 1
ATOM 1368 O O . SER A 1 180 ? 9.428 -21.976 -13.646 1.00 92.50 180 SER A O 1
ATOM 1370 N N . LEU A 1 181 ? 9.033 -22.176 -15.844 1.00 94.62 181 LEU A N 1
ATOM 1371 C CA . LEU A 1 181 ? 7.590 -21.921 -15.726 1.00 94.62 181 LEU A CA 1
ATOM 1372 C C . LEU A 1 181 ? 6.866 -22.996 -14.906 1.00 94.62 181 LEU A C 1
ATOM 1374 O O . LEU A 1 181 ? 5.957 -22.669 -14.143 1.00 94.62 181 LEU A O 1
ATOM 1378 N N . ARG A 1 182 ? 7.294 -24.261 -14.998 1.00 95.19 182 ARG A N 1
ATOM 1379 C CA . ARG A 1 182 ? 6.794 -25.341 -14.139 1.00 95.19 182 ARG A CA 1
ATOM 1380 C C . ARG A 1 182 ? 7.099 -25.078 -12.671 1.00 95.19 182 ARG A C 1
ATOM 1382 O O . ARG A 1 182 ? 6.181 -25.153 -11.855 1.00 95.19 182 ARG A O 1
ATOM 1389 N N . THR A 1 183 ? 8.336 -24.720 -12.342 1.00 94.88 183 THR A N 1
ATOM 1390 C CA . THR A 1 183 ? 8.722 -24.360 -10.969 1.00 94.88 183 THR A CA 1
ATOM 1391 C C . THR A 1 183 ? 7.903 -23.173 -10.459 1.00 94.88 183 THR A C 1
ATOM 1393 O O . THR A 1 183 ? 7.270 -23.265 -9.411 1.00 94.88 183 THR A O 1
ATOM 1396 N N . LEU A 1 184 ? 7.819 -22.094 -11.241 1.00 96.69 184 LEU A N 1
ATOM 1397 C CA . LEU A 1 184 ? 7.105 -20.867 -10.871 1.00 96.69 184 LEU A CA 1
ATOM 1398 C C . LEU A 1 184 ? 5.581 -21.056 -10.773 1.00 96.69 184 LEU A C 1
ATOM 1400 O O . LEU A 1 184 ? 4.913 -20.349 -10.024 1.00 96.69 184 LEU A O 1
ATOM 1404 N N . SER A 1 185 ? 5.002 -22.035 -11.475 1.00 96.62 185 SER A N 1
ATOM 1405 C CA . SER A 1 185 ? 3.575 -22.370 -11.334 1.00 96.62 185 SER A CA 1
ATOM 1406 C C . SER A 1 185 ? 3.221 -22.978 -9.968 1.00 96.62 185 SER A C 1
ATOM 1408 O O . SER A 1 185 ? 2.046 -23.057 -9.614 1.00 96.62 185 SER A O 1
ATOM 1410 N N . HIS A 1 186 ? 4.223 -23.417 -9.203 1.00 95.38 186 HIS A N 1
ATOM 1411 C CA . HIS A 1 186 ? 4.084 -23.930 -7.839 1.00 95.38 186 HIS A CA 1
ATOM 1412 C C . HIS A 1 186 ? 4.639 -22.944 -6.799 1.00 95.38 186 HIS A C 1
ATOM 1414 O O . HIS A 1 186 ? 4.785 -23.306 -5.633 1.00 95.38 186 HIS A O 1
ATOM 1420 N N . ASP A 1 187 ? 4.968 -21.711 -7.206 1.00 95.62 187 ASP A N 1
ATOM 1421 C CA . ASP A 1 187 ? 5.474 -20.687 -6.293 1.00 95.62 187 ASP A CA 1
ATOM 1422 C C . ASP A 1 187 ? 4.466 -20.428 -5.171 1.00 95.62 187 ASP A C 1
ATOM 1424 O O . ASP A 1 187 ? 3.257 -20.475 -5.398 1.00 95.62 187 ASP A O 1
ATOM 1428 N N . LYS A 1 188 ? 4.950 -20.123 -3.967 1.00 90.56 188 LYS A N 1
ATOM 1429 C CA . LYS A 1 188 ? 4.094 -19.750 -2.833 1.00 90.56 188 LYS A CA 1
ATOM 1430 C C . LYS A 1 188 ? 3.329 -18.449 -3.092 1.00 90.56 188 LYS A C 1
ATOM 1432 O O . LYS A 1 188 ? 2.193 -18.311 -2.646 1.00 90.56 188 LYS A O 1
ATOM 1437 N N . ASP A 1 189 ? 3.906 -17.531 -3.865 1.00 90.12 189 ASP A N 1
ATOM 1438 C CA . ASP A 1 189 ? 3.307 -16.240 -4.184 1.00 90.12 189 ASP A CA 1
ATOM 1439 C C . ASP A 1 189 ? 2.305 -16.369 -5.344 1.00 90.12 189 ASP A C 1
ATOM 1441 O O . ASP A 1 189 ? 2.649 -16.699 -6.486 1.00 90.12 189 ASP A O 1
ATOM 1445 N N . ARG A 1 190 ? 1.034 -16.069 -5.060 1.00 91.56 190 ARG A N 1
ATOM 1446 C CA . ARG A 1 190 ? -0.050 -16.138 -6.049 1.00 91.56 190 ARG A CA 1
ATOM 1447 C C . ARG A 1 190 ? 0.152 -15.177 -7.221 1.00 91.56 190 ARG A C 1
ATOM 1449 O O . ARG A 1 190 ? -0.322 -15.455 -8.320 1.00 91.56 190 ARG A O 1
ATOM 1456 N N . ARG A 1 191 ? 0.893 -14.076 -7.039 1.00 91.12 191 ARG A N 1
ATOM 1457 C CA . ARG A 1 191 ? 1.257 -13.149 -8.119 1.00 91.12 191 ARG A CA 1
ATOM 1458 C C . ARG A 1 191 ? 2.155 -13.825 -9.148 1.00 91.12 191 ARG A C 1
ATOM 1460 O O . ARG A 1 191 ? 1.931 -13.669 -10.346 1.00 91.12 191 ARG A O 1
ATOM 1467 N N . VAL A 1 192 ? 3.133 -14.606 -8.690 1.00 94.75 192 VAL A N 1
ATOM 1468 C CA . VAL A 1 192 ? 4.026 -15.373 -9.568 1.00 94.75 192 VAL A CA 1
ATOM 1469 C C . VAL A 1 192 ? 3.216 -16.419 -10.332 1.00 94.75 192 VAL A C 1
ATOM 1471 O O . VAL A 1 192 ? 3.286 -16.473 -11.561 1.00 94.75 192 VAL A O 1
ATOM 1474 N N . ARG A 1 193 ? 2.344 -17.168 -9.641 1.00 95.50 193 ARG A N 1
ATOM 1475 C CA . ARG A 1 193 ? 1.434 -18.125 -10.293 1.00 95.50 193 ARG A CA 1
ATOM 1476 C C . ARG A 1 193 ? 0.491 -17.441 -11.294 1.00 95.50 193 ARG A C 1
ATOM 1478 O O . ARG A 1 193 ? 0.286 -17.960 -12.391 1.00 95.50 193 ARG A O 1
ATOM 1485 N N . ARG A 1 194 ? -0.011 -16.232 -10.998 1.00 93.56 194 ARG A N 1
ATOM 1486 C CA . ARG A 1 194 ? -0.811 -15.414 -11.935 1.00 93.56 194 ARG A CA 1
ATOM 1487 C C . ARG A 1 194 ? -0.001 -14.971 -13.156 1.00 93.56 194 ARG A C 1
ATOM 1489 O O . ARG A 1 194 ? -0.523 -14.983 -14.273 1.00 93.56 194 ARG A O 1
ATOM 1496 N N . ALA A 1 195 ? 1.268 -14.607 -12.975 1.00 93.06 195 ALA A N 1
ATOM 1497 C CA . ALA A 1 195 ? 2.164 -14.292 -14.081 1.00 93.06 195 ALA A CA 1
ATOM 1498 C C . ALA A 1 195 ? 2.370 -15.517 -14.988 1.00 93.06 195 ALA A C 1
ATOM 1500 O O . ALA A 1 195 ? 2.219 -15.387 -16.205 1.00 93.06 195 ALA A O 1
ATOM 1501 N N . VAL A 1 196 ? 2.559 -16.716 -14.421 1.00 94.75 196 VAL A N 1
ATOM 1502 C CA . VAL A 1 196 ? 2.585 -17.972 -15.194 1.00 94.75 196 VAL A CA 1
ATOM 1503 C C . VAL A 1 196 ? 1.253 -18.214 -15.913 1.00 94.75 196 VAL A C 1
ATOM 1505 O O . VAL A 1 196 ? 1.248 -18.502 -17.108 1.00 94.75 196 VAL A O 1
ATOM 1508 N N . ALA A 1 197 ? 0.115 -18.008 -15.244 1.00 93.69 197 ALA A N 1
ATOM 1509 C CA . ALA A 1 197 ? -1.219 -18.141 -15.840 1.00 93.69 197 ALA A CA 1
ATOM 1510 C C . ALA A 1 197 ? -1.448 -17.208 -17.049 1.00 93.69 197 ALA A C 1
ATOM 1512 O O . ALA A 1 197 ? -2.262 -17.503 -17.931 1.00 93.69 197 ALA A O 1
ATOM 1513 N N . SER A 1 198 ? -0.726 -16.085 -17.100 1.00 89.38 198 SER A N 1
ATOM 1514 C CA . SER A 1 198 ? -0.738 -15.130 -18.211 1.00 89.38 198 SER A CA 1
ATOM 1515 C C . SER A 1 198 ? 0.301 -15.415 -19.306 1.00 89.38 198 SER A C 1
ATOM 1517 O O . SER A 1 198 ? 0.242 -14.794 -20.367 1.00 89.38 198 SER A O 1
ATOM 1519 N N . ASN A 1 199 ? 1.244 -16.335 -19.077 1.00 89.75 199 ASN A N 1
ATOM 1520 C CA . ASN A 1 199 ? 2.317 -16.636 -20.017 1.00 89.75 199 ASN A CA 1
ATOM 1521 C C . ASN A 1 199 ? 1.862 -17.669 -21.059 1.00 89.75 199 ASN A C 1
ATOM 1523 O O . ASN A 1 199 ? 1.473 -18.793 -20.740 1.00 89.75 199 ASN A O 1
ATOM 1527 N N . ARG A 1 200 ? 1.957 -17.307 -22.343 1.00 85.94 200 ARG A N 1
ATOM 1528 C CA . ARG A 1 200 ? 1.568 -18.178 -23.464 1.00 85.94 200 ARG A CA 1
ATOM 1529 C C . ARG A 1 200 ? 2.416 -19.447 -23.600 1.00 85.94 200 ARG A C 1
ATOM 1531 O O . ARG A 1 200 ? 1.939 -20.420 -24.176 1.00 85.94 200 ARG A O 1
ATOM 1538 N N . HIS A 1 201 ? 3.640 -19.445 -23.071 1.00 89.56 201 HIS A N 1
ATOM 1539 C CA . HIS A 1 201 ? 4.555 -20.588 -23.096 1.00 89.56 201 HIS A CA 1
ATOM 1540 C C . HIS A 1 201 ? 4.348 -21.544 -21.908 1.00 89.56 201 HIS A C 1
ATOM 1542 O O . HIS A 1 201 ? 4.961 -22.605 -21.881 1.00 89.56 201 HIS A O 1
ATOM 1548 N N . ALA A 1 202 ? 3.466 -21.219 -20.951 1.00 90.88 202 ALA A N 1
ATOM 1549 C CA . ALA A 1 202 ? 3.218 -22.056 -19.772 1.00 90.88 202 ALA A CA 1
ATOM 1550 C C . ALA A 1 202 ? 2.473 -23.370 -20.080 1.00 90.88 202 ALA A C 1
ATOM 1552 O O . ALA A 1 202 ? 2.447 -24.262 -19.237 1.00 90.88 202 ALA A O 1
ATOM 1553 N N . GLY A 1 203 ? 1.875 -23.505 -21.272 1.00 87.00 203 GLY A N 1
ATOM 1554 C CA . GLY A 1 203 ? 1.312 -24.769 -21.763 1.00 87.00 203 GLY A CA 1
ATOM 1555 C C . GLY A 1 203 ? 0.378 -25.458 -20.761 1.00 87.00 203 GLY A C 1
ATOM 1556 O O . GLY A 1 203 ? -0.648 -24.892 -20.374 1.00 87.00 203 GLY A O 1
ATOM 1557 N N . ASP A 1 204 ? 0.750 -26.672 -20.351 1.00 91.00 204 ASP A N 1
ATOM 1558 C CA . ASP A 1 204 ? -0.012 -27.529 -19.433 1.00 91.00 204 ASP A CA 1
ATOM 1559 C C . ASP A 1 204 ? -0.161 -26.930 -18.027 1.00 91.00 204 ASP A C 1
ATOM 1561 O O . ASP A 1 204 ? -1.210 -27.091 -17.401 1.00 91.00 204 ASP A O 1
ATOM 1565 N N . GLU A 1 205 ? 0.825 -26.164 -17.547 1.00 94.88 205 GLU A N 1
ATOM 1566 C CA . GLU A 1 205 ? 0.756 -25.540 -16.218 1.00 94.88 205 GLU A CA 1
ATOM 1567 C C . GLU A 1 205 ? -0.385 -24.532 -16.135 1.00 94.88 205 GLU A C 1
ATOM 1569 O O . GLU A 1 205 ? -1.061 -24.424 -15.116 1.00 94.88 205 GLU A O 1
ATOM 1574 N N . ARG A 1 206 ? -0.679 -23.841 -17.239 1.00 93.50 206 ARG A N 1
ATOM 1575 C CA . ARG A 1 206 ? -1.842 -22.955 -17.315 1.00 93.50 206 ARG A CA 1
ATOM 1576 C C . ARG A 1 206 ? -3.147 -23.740 -17.181 1.00 93.50 206 ARG A C 1
ATOM 1578 O O . ARG A 1 206 ? -4.063 -23.288 -16.506 1.00 93.50 206 ARG A O 1
ATOM 1585 N N . HIS A 1 207 ? -3.248 -24.916 -17.798 1.00 91.50 207 HIS A N 1
ATOM 1586 C CA . HIS A 1 207 ? -4.442 -25.752 -17.664 1.00 91.50 207 HIS A CA 1
ATOM 1587 C C . HIS A 1 207 ? -4.621 -26.250 -16.223 1.00 91.50 207 HIS A C 1
ATOM 1589 O O . HIS A 1 207 ? -5.735 -26.212 -15.698 1.00 91.50 207 HIS A O 1
ATOM 1595 N N . ARG A 1 208 ? -3.527 -26.662 -15.572 1.00 95.19 208 ARG A N 1
ATOM 1596 C CA . ARG A 1 208 ? -3.504 -27.059 -14.158 1.00 95.19 208 ARG A CA 1
ATOM 1597 C C . ARG A 1 208 ? -3.972 -25.919 -13.251 1.00 95.19 208 ARG A C 1
ATOM 1599 O O . ARG A 1 208 ? -4.944 -26.077 -12.517 1.00 95.19 208 ARG A O 1
ATOM 1606 N N . LEU A 1 209 ? -3.355 -24.740 -13.380 1.00 96.25 209 LEU A N 1
ATOM 1607 C CA . LEU A 1 209 ? -3.691 -23.547 -12.595 1.00 96.25 209 LEU A CA 1
ATOM 1608 C C . LEU A 1 209 ? -5.162 -23.135 -12.733 1.00 96.25 209 LEU A C 1
ATOM 1610 O O . LEU A 1 209 ? -5.751 -22.672 -11.766 1.00 96.25 209 LEU A O 1
ATOM 1614 N N . ALA A 1 210 ? -5.784 -23.329 -13.900 1.00 94.19 210 ALA A N 1
ATOM 1615 C CA . ALA A 1 210 ? -7.196 -22.999 -14.110 1.00 94.19 210 ALA A CA 1
ATOM 1616 C C . ALA A 1 210 ? -8.164 -23.816 -13.230 1.00 94.19 210 ALA A C 1
ATOM 1618 O O . ALA A 1 210 ? -9.266 -23.346 -12.947 1.00 94.19 210 ALA A O 1
ATOM 1619 N N . HIS A 1 211 ? -7.761 -25.014 -12.799 1.00 92.75 211 HIS A N 1
ATOM 1620 C CA . HIS A 1 211 ? -8.617 -25.953 -12.069 1.00 92.75 211 HIS A CA 1
ATOM 1621 C C . HIS A 1 211 ? -8.180 -26.157 -10.618 1.00 92.75 211 HIS A C 1
ATOM 1623 O O . HIS A 1 211 ? -9.031 -26.324 -9.748 1.00 92.75 211 HIS A O 1
ATOM 1629 N N . GLU A 1 212 ? -6.873 -26.152 -10.366 1.00 94.50 212 GLU A N 1
ATOM 1630 C CA . GLU A 1 212 ? -6.296 -26.591 -9.093 1.00 94.50 212 GLU A CA 1
ATOM 1631 C C . GLU A 1 212 ? -5.799 -25.442 -8.212 1.00 94.50 212 GLU A C 1
ATOM 1633 O O . GLU A 1 212 ? -5.636 -25.645 -7.011 1.00 94.50 212 GLU A O 1
ATOM 1638 N N . ASP A 1 213 ? -5.536 -24.250 -8.769 1.00 95.38 213 ASP A N 1
ATOM 1639 C CA . ASP A 1 213 ? -4.974 -23.163 -7.962 1.00 95.38 213 ASP A CA 1
ATOM 1640 C C . ASP A 1 213 ? -5.985 -22.715 -6.895 1.00 95.38 213 ASP A C 1
ATOM 1642 O O . ASP A 1 213 ? -7.156 -22.531 -7.235 1.00 95.38 213 ASP A O 1
ATOM 1646 N N . PRO A 1 214 ? -5.585 -22.520 -5.625 1.00 91.81 214 PRO A N 1
ATOM 1647 C CA . PRO A 1 214 ? -6.489 -22.052 -4.573 1.00 91.81 214 PRO A CA 1
ATOM 1648 C C . PRO A 1 214 ? -7.023 -20.636 -4.8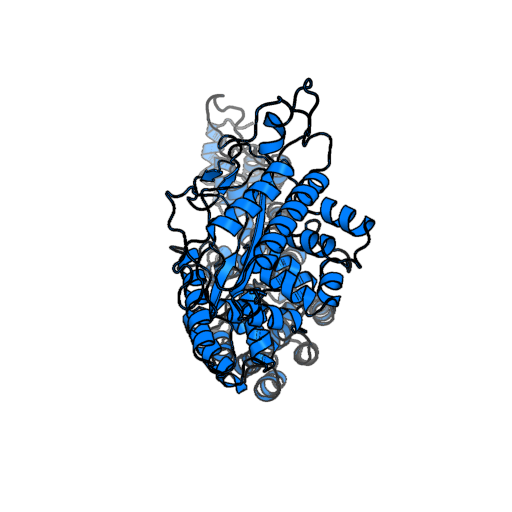25 1.00 91.81 214 PRO A C 1
ATOM 1650 O O . PRO A 1 214 ? -8.157 -20.336 -4.443 1.00 91.81 214 PRO A O 1
ATOM 1653 N N . ALA A 1 215 ? -6.273 -19.802 -5.547 1.00 93.31 215 ALA A N 1
ATOM 1654 C CA . ALA A 1 215 ? -6.615 -18.416 -5.801 1.00 93.31 215 ALA A CA 1
ATOM 1655 C C . ALA A 1 215 ? -7.631 -18.271 -6.952 1.00 93.31 215 ALA A C 1
ATOM 1657 O O . ALA A 1 215 ? -7.332 -18.639 -8.098 1.00 93.31 215 ALA A O 1
ATOM 1658 N N . PRO A 1 216 ? -8.829 -17.705 -6.709 1.00 92.38 216 PRO A N 1
ATOM 1659 C CA . PRO A 1 216 ? -9.854 -17.553 -7.740 1.00 92.38 216 PRO A CA 1
ATOM 1660 C C . PRO A 1 216 ? -9.388 -16.710 -8.926 1.00 92.38 216 PRO A C 1
ATOM 1662 O O . PRO A 1 216 ? -9.746 -17.019 -10.064 1.00 92.38 216 PRO A O 1
ATOM 1665 N N . GLU A 1 217 ? -8.567 -15.685 -8.708 1.00 91.62 217 GLU A N 1
ATOM 1666 C CA . GLU A 1 217 ? -8.079 -14.841 -9.793 1.00 91.62 217 GLU A CA 1
ATOM 1667 C C . GLU A 1 217 ? -6.955 -15.492 -10.609 1.00 91.62 217 GLU A C 1
ATOM 1669 O O . GLU A 1 217 ? -6.848 -15.230 -11.810 1.00 91.62 217 GLU A O 1
ATOM 1674 N N . VAL A 1 218 ? -6.158 -16.387 -10.011 1.00 94.38 218 VAL A N 1
ATOM 1675 C CA . VAL A 1 218 ? -5.197 -17.211 -10.762 1.00 94.38 218 VAL A CA 1
ATOM 1676 C C . VAL A 1 218 ? -5.957 -18.185 -11.658 1.00 94.38 218 VAL A C 1
ATOM 1678 O O . VAL A 1 218 ? -5.678 -18.242 -12.860 1.00 94.38 218 VAL A O 1
ATOM 1681 N N . ARG A 1 219 ? -6.981 -18.867 -11.117 1.00 94.19 219 ARG A N 1
ATOM 1682 C CA . ARG A 1 219 ? -7.865 -19.742 -11.906 1.00 94.19 219 ARG A CA 1
ATOM 1683 C C . ARG A 1 219 ? -8.525 -18.982 -13.056 1.00 94.19 219 ARG A C 1
ATOM 1685 O O . ARG A 1 219 ? -8.494 -19.440 -14.198 1.00 94.19 219 ARG A O 1
ATOM 1692 N N . ALA A 1 220 ? -9.076 -17.798 -12.780 1.00 92.00 220 ALA A N 1
ATOM 1693 C CA . ALA A 1 220 ? -9.725 -16.957 -13.785 1.00 92.00 220 ALA A CA 1
ATOM 1694 C C . ALA A 1 220 ? -8.756 -16.524 -14.897 1.00 92.00 220 ALA A C 1
ATOM 1696 O O . ALA A 1 220 ? -9.081 -16.646 -16.081 1.00 92.00 220 ALA A O 1
ATOM 1697 N N . ARG A 1 221 ? -7.540 -16.091 -14.537 1.00 91.56 221 ARG A N 1
ATOM 1698 C CA . ARG A 1 221 ? -6.499 -15.711 -15.503 1.00 91.56 221 ARG A CA 1
ATOM 1699 C C . ARG A 1 221 ? -6.077 -16.892 -16.381 1.00 91.56 221 ARG A C 1
ATOM 1701 O O . ARG A 1 221 ? -5.907 -16.748 -17.597 1.00 91.56 221 ARG A O 1
ATOM 1708 N N . ALA A 1 222 ? -5.901 -18.057 -15.766 1.00 92.50 222 ALA A N 1
ATOM 1709 C CA . ALA A 1 222 ? -5.475 -19.281 -16.427 1.00 92.50 222 ALA A CA 1
ATOM 1710 C C . ALA A 1 222 ? -6.557 -19.844 -17.368 1.00 92.50 222 ALA A C 1
ATOM 1712 O O . ALA A 1 222 ? -6.246 -20.276 -18.480 1.00 92.50 222 ALA A O 1
ATOM 1713 N N . GLY A 1 223 ? -7.826 -19.776 -16.954 1.00 87.44 223 GLY A N 1
ATOM 1714 C CA . GLY A 1 223 ? -8.990 -20.198 -17.740 1.00 87.44 223 GLY A CA 1
ATOM 1715 C C . GLY A 1 223 ? -9.416 -19.208 -18.830 1.00 87.44 223 GLY A C 1
ATOM 1716 O O . GLY A 1 223 ? -10.148 -19.580 -19.746 1.00 87.44 223 GLY A O 1
ATOM 1717 N N . GLY A 1 224 ? -8.953 -17.956 -18.769 1.00 81.06 224 GLY A N 1
ATOM 1718 C CA . GLY A 1 224 ? -9.237 -16.939 -19.781 1.00 81.06 224 GLY A CA 1
ATOM 1719 C C . GLY A 1 224 ? -8.628 -17.245 -21.163 1.00 81.06 224 GLY A C 1
ATOM 1720 O O . GLY A 1 224 ? -7.849 -18.193 -21.330 1.00 81.06 224 GLY A O 1
ATOM 1721 N N . PRO A 1 225 ? -8.907 -16.419 -22.187 1.00 66.94 225 PRO A N 1
ATOM 1722 C CA . PRO A 1 225 ? -8.236 -16.518 -23.483 1.00 66.94 225 PRO A CA 1
ATOM 1723 C C . PRO A 1 225 ? -6.713 -16.422 -23.309 1.00 66.94 225 PRO A C 1
ATOM 1725 O O . PRO A 1 225 ? -6.249 -15.683 -22.442 1.00 66.94 225 PRO A O 1
ATOM 1728 N N . ARG A 1 226 ? -5.923 -17.106 -24.153 1.00 60.16 226 ARG A N 1
ATOM 1729 C CA . ARG A 1 226 ? -4.437 -17.094 -24.133 1.00 60.16 226 ARG A CA 1
ATOM 1730 C C . ARG A 1 226 ? -3.793 -15.701 -24.354 1.00 60.16 226 ARG A C 1
ATOM 1732 O O . ARG A 1 226 ? -2.588 -15.623 -24.548 1.00 60.16 226 ARG A O 1
ATOM 1739 N N . GLY A 1 227 ? -4.565 -14.611 -24.328 1.00 48.00 227 GLY A N 1
ATOM 1740 C CA . GLY A 1 227 ? -4.170 -13.295 -24.834 1.00 48.00 227 GLY A CA 1
ATOM 1741 C C . GLY A 1 227 ? -4.699 -12.082 -24.065 1.00 48.00 227 GLY A C 1
ATOM 1742 O O . GLY A 1 227 ? -4.877 -11.036 -24.675 1.00 48.00 227 GLY A O 1
ATOM 1743 N N . TYR A 1 228 ? -4.942 -12.158 -22.750 1.00 40.53 228 TYR A N 1
ATOM 1744 C CA . TYR A 1 228 ? -5.242 -10.930 -21.981 1.00 40.53 228 TYR A CA 1
ATOM 1745 C C . TYR A 1 228 ? -3.992 -10.076 -21.669 1.00 40.53 228 TYR A C 1
ATOM 1747 O O . TYR A 1 228 ? -4.099 -8.949 -21.194 1.00 40.53 228 TYR A O 1
ATOM 1755 N N . GLY A 1 229 ? -2.797 -10.576 -22.000 1.00 44.69 229 GLY A N 1
ATOM 1756 C CA . GLY A 1 229 ? -1.555 -9.805 -22.045 1.00 44.69 229 GLY A CA 1
ATOM 1757 C C . GLY A 1 229 ? -1.315 -9.189 -23.424 1.00 44.69 229 GLY A C 1
ATOM 1758 O O . GLY A 1 229 ? -0.353 -9.559 -24.076 1.00 44.69 229 GLY A O 1
ATOM 1759 N N . GLY A 1 230 ? -2.194 -8.288 -23.869 1.00 39.12 230 GLY A N 1
ATOM 1760 C CA . GLY A 1 230 ? -1.924 -7.355 -24.970 1.00 39.12 230 GLY A CA 1
ATOM 1761 C C . GLY A 1 230 ? -1.393 -7.951 -26.280 1.00 39.12 230 GLY A C 1
ATOM 1762 O O . GLY A 1 230 ? -0.311 -7.576 -26.714 1.00 39.12 230 GLY A O 1
ATOM 1763 N N . GLU A 1 231 ? -2.187 -8.776 -26.959 1.00 37.31 231 GLU A N 1
ATOM 1764 C CA . GLU A 1 231 ? -2.127 -8.877 -28.422 1.00 37.31 231 GLU A CA 1
ATOM 1765 C C . GLU A 1 231 ? -3.536 -8.611 -28.962 1.00 37.31 231 GLU A C 1
ATOM 1767 O O . GLU A 1 231 ? -4.389 -9.495 -29.022 1.00 37.31 231 GLU A O 1
ATOM 1772 N N . ALA A 1 232 ? -3.791 -7.358 -29.354 1.00 34.41 232 ALA A N 1
ATOM 1773 C CA . ALA A 1 232 ? -4.676 -7.144 -30.487 1.00 34.41 232 ALA A CA 1
ATOM 1774 C C . ALA A 1 232 ? -3.980 -7.831 -31.663 1.00 34.41 232 ALA A C 1
ATOM 1776 O O . ALA A 1 232 ? -2.849 -7.481 -32.000 1.00 34.41 232 ALA A O 1
ATOM 1777 N N . GLY A 1 233 ? -4.606 -8.880 -32.188 1.00 29.77 233 GLY A N 1
ATOM 1778 C CA . GLY A 1 233 ? -4.038 -9.668 -33.264 1.00 29.77 233 GLY A CA 1
ATOM 1779 C C . GLY A 1 233 ? -3.698 -8.786 -34.456 1.00 29.77 233 GLY A C 1
ATOM 1780 O O . GLY A 1 233 ? -4.594 -8.201 -35.044 1.00 29.77 233 GLY A O 1
ATOM 1781 N N . HIS A 1 234 ? -2.412 -8.726 -34.783 1.00 29.69 234 HIS A N 1
ATOM 1782 C CA . HIS A 1 234 ? -1.863 -8.682 -36.133 1.00 29.69 234 HIS A CA 1
ATOM 1783 C C . HIS A 1 234 ? -0.366 -8.996 -36.037 1.00 29.69 234 HIS A C 1
ATOM 1785 O O . HIS A 1 234 ? 0.367 -8.295 -35.351 1.00 29.69 234 HIS A O 1
ATOM 1791 N N . GLY A 1 235 ? 0.056 -10.049 -36.739 1.00 25.95 235 GLY A N 1
ATOM 1792 C CA . GLY A 1 235 ? 1.411 -10.183 -37.266 1.00 25.95 235 GLY A CA 1
ATOM 1793 C C . GLY A 1 235 ? 2.518 -10.560 -36.284 1.00 25.95 235 GLY A C 1
ATOM 1794 O O . GLY A 1 235 ? 3.027 -9.747 -35.520 1.00 25.95 235 GLY A O 1
ATOM 1795 N N . GLU A 1 236 ? 3.048 -11.766 -36.474 1.00 34.47 236 GLU A N 1
ATOM 1796 C CA . GLU A 1 236 ? 4.497 -11.883 -36.642 1.00 34.47 236 GLU A CA 1
ATOM 1797 C C . GLU A 1 236 ? 5.011 -10.713 -37.512 1.00 34.47 236 GLU A C 1
ATOM 1799 O O . GLU A 1 236 ? 4.370 -10.388 -38.510 1.00 34.47 236 GLU A O 1
ATOM 1804 N N . GLN A 1 237 ? 6.186 -10.164 -37.174 1.00 30.59 237 GLN A N 1
ATOM 1805 C CA . GLN A 1 237 ? 6.903 -9.049 -37.835 1.00 30.59 237 GLN A CA 1
ATOM 1806 C C . GLN A 1 237 ? 6.562 -7.659 -37.254 1.00 30.59 237 GLN A C 1
ATOM 1808 O O . GLN A 1 237 ? 5.456 -7.159 -37.340 1.00 30.59 237 GLN A O 1
ATOM 1813 N N . SER A 1 238 ? 7.498 -7.016 -36.549 1.00 40.88 238 SER A N 1
ATOM 1814 C CA . SER A 1 238 ? 8.417 -6.056 -37.184 1.00 40.88 238 SER A CA 1
ATOM 1815 C C . SER A 1 238 ? 7.695 -4.933 -37.957 1.00 40.88 238 SER A C 1
ATOM 1817 O O . SER A 1 238 ? 7.984 -4.728 -39.128 1.00 40.88 238 SER A O 1
ATOM 1819 N N . GLU A 1 239 ? 6.834 -4.141 -37.319 1.00 32.78 239 GLU A N 1
ATOM 1820 C CA . GLU A 1 239 ? 6.333 -2.885 -37.906 1.00 32.78 239 GLU A CA 1
ATOM 1821 C C . GLU A 1 239 ? 6.181 -1.797 -36.826 1.00 32.78 239 GLU A C 1
ATOM 1823 O O . GLU A 1 239 ? 5.100 -1.583 -36.296 1.00 32.78 239 GLU A O 1
ATOM 1828 N N . ALA A 1 240 ? 7.316 -1.184 -36.445 1.00 33.38 240 ALA A N 1
ATOM 1829 C CA . ALA A 1 240 ? 7.483 0.226 -36.010 1.00 33.38 240 ALA A CA 1
ATOM 1830 C C . ALA A 1 240 ? 8.855 0.499 -35.336 1.00 33.38 240 ALA A C 1
ATOM 1832 O O . ALA A 1 240 ? 8.968 1.350 -34.462 1.00 33.38 240 ALA A O 1
ATOM 1833 N N . ALA A 1 241 ? 9.923 -0.204 -35.733 1.00 37.75 241 ALA A N 1
ATOM 1834 C CA . ALA A 1 241 ? 11.306 0.151 -35.375 1.00 37.75 241 ALA A CA 1
ATOM 1835 C C . ALA A 1 241 ? 12.156 0.495 -36.614 1.00 37.75 241 ALA A C 1
ATOM 1837 O O . ALA A 1 241 ? 13.379 0.400 -36.575 1.00 37.75 241 ALA A O 1
ATOM 1838 N N . ARG A 1 242 ? 11.517 0.850 -37.741 1.00 37.72 242 ARG A N 1
ATOM 1839 C CA . ARG A 1 242 ? 12.236 1.227 -38.970 1.00 37.72 242 ARG A CA 1
ATOM 1840 C C . ARG A 1 242 ? 12.617 2.707 -39.042 1.00 37.72 242 ARG A C 1
ATOM 1842 O O . ARG A 1 242 ? 13.570 3.007 -39.747 1.00 37.72 242 ARG A O 1
ATOM 1849 N N . ASP A 1 243 ? 11.999 3.573 -38.234 1.00 39.62 243 ASP A N 1
ATOM 1850 C CA . ASP A 1 243 ? 12.217 5.027 -38.338 1.00 39.62 243 ASP A CA 1
ATOM 1851 C C . ASP A 1 243 ? 12.879 5.671 -37.107 1.00 39.62 243 ASP A C 1
ATOM 1853 O O . ASP A 1 243 ? 13.008 6.889 -37.044 1.00 39.62 243 ASP A O 1
ATOM 1857 N N . GLY A 1 244 ? 13.346 4.894 -36.122 1.00 43.78 244 GLY A N 1
ATOM 1858 C CA . GLY A 1 244 ? 14.104 5.447 -34.986 1.00 43.78 244 GLY A CA 1
ATOM 1859 C C . GLY A 1 244 ? 13.317 6.399 -34.066 1.00 43.78 244 GLY A C 1
ATOM 1860 O O . GLY A 1 244 ? 13.896 6.939 -33.127 1.00 43.78 244 GLY A O 1
ATOM 1861 N N . THR A 1 245 ? 12.013 6.581 -34.292 1.00 46.50 245 THR A N 1
ATOM 1862 C CA . THR A 1 245 ? 11.088 7.247 -33.367 1.00 46.50 245 THR A CA 1
ATOM 1863 C C . THR A 1 245 ? 10.906 6.354 -32.147 1.00 46.50 245 THR A C 1
ATOM 1865 O O . THR A 1 245 ? 10.500 5.195 -32.261 1.00 46.50 245 THR A O 1
ATOM 1868 N N . SER A 1 246 ? 11.319 6.859 -30.991 1.00 57.78 246 SER A N 1
ATOM 1869 C CA . SER A 1 246 ? 11.565 6.065 -29.795 1.00 57.78 246 SER A CA 1
ATOM 1870 C C . SER A 1 246 ? 10.295 5.421 -29.233 1.00 57.78 246 SER A C 1
ATOM 1872 O O . SER A 1 246 ? 9.185 5.939 -29.358 1.00 57.78 246 SER A O 1
ATOM 1874 N N . ILE A 1 247 ? 10.464 4.276 -28.566 1.00 64.19 247 ILE A N 1
ATOM 1875 C CA . ILE A 1 247 ? 9.386 3.490 -27.932 1.00 64.19 247 ILE A CA 1
ATOM 1876 C C . ILE A 1 247 ? 8.491 4.344 -27.006 1.00 64.19 247 ILE A C 1
ATOM 1878 O O . ILE A 1 247 ? 7.313 4.022 -26.808 1.00 64.19 247 ILE A O 1
ATOM 1882 N N . VAL A 1 248 ? 9.026 5.464 -26.513 1.00 68.00 248 VAL A N 1
ATOM 1883 C CA . VAL A 1 248 ? 8.413 6.430 -25.594 1.00 68.00 248 VAL A CA 1
ATOM 1884 C C . VAL A 1 248 ? 7.169 7.124 -26.176 1.00 68.00 248 VAL A C 1
ATOM 1886 O O . VAL A 1 248 ? 6.291 7.533 -25.417 1.00 68.00 248 VAL A O 1
ATOM 1889 N N . GLU A 1 249 ? 7.019 7.201 -27.502 1.00 68.81 249 GLU A N 1
ATOM 1890 C CA . GLU A 1 249 ? 5.873 7.869 -28.153 1.00 68.81 249 GLU A CA 1
ATOM 1891 C C . GLU A 1 249 ? 4.672 6.939 -28.413 1.00 68.81 249 GLU A C 1
ATOM 1893 O O . GLU A 1 249 ? 3.625 7.362 -28.908 1.00 68.81 249 GLU A O 1
ATOM 1898 N N . THR A 1 250 ? 4.778 5.652 -28.070 1.00 81.56 250 THR A N 1
ATOM 1899 C CA . THR A 1 250 ? 3.720 4.679 -28.371 1.00 81.56 250 THR A CA 1
ATOM 1900 C C . THR A 1 250 ? 2.558 4.736 -27.373 1.00 81.56 250 THR A C 1
ATOM 1902 O O . THR A 1 250 ? 2.738 4.918 -26.167 1.00 81.56 250 THR A O 1
ATOM 1905 N N . ALA A 1 251 ? 1.334 4.455 -27.841 1.00 82.25 251 ALA A N 1
ATOM 1906 C CA . ALA A 1 251 ? 0.163 4.323 -26.964 1.00 82.25 251 ALA A CA 1
ATOM 1907 C C . ALA A 1 251 ? 0.354 3.240 -25.880 1.00 82.25 251 ALA A C 1
ATOM 1909 O O . ALA A 1 251 ? -0.152 3.378 -24.763 1.00 82.25 251 ALA A O 1
ATOM 1910 N N . ARG A 1 252 ? 1.120 2.183 -26.196 1.00 84.19 252 ARG A N 1
ATOM 1911 C CA . ARG A 1 252 ? 1.494 1.115 -25.257 1.00 84.19 252 ARG A CA 1
ATOM 1912 C C . ARG A 1 252 ? 2.421 1.626 -24.157 1.00 84.19 252 ARG A C 1
ATOM 1914 O O . ARG A 1 252 ? 2.161 1.333 -22.993 1.00 84.19 252 ARG A O 1
ATOM 1921 N N . PHE A 1 253 ? 3.445 2.409 -24.502 1.00 88.38 253 PHE A N 1
ATOM 1922 C CA . PHE A 1 253 ? 4.322 3.048 -23.521 1.00 88.38 253 PHE A CA 1
ATOM 1923 C C . PHE A 1 253 ? 3.545 4.018 -22.634 1.00 88.38 253 PHE A C 1
ATOM 1925 O O . PHE A 1 253 ? 3.631 3.928 -21.415 1.00 88.38 253 PHE A O 1
ATOM 1932 N N . ALA A 1 254 ? 2.693 4.869 -23.212 1.00 86.94 254 ALA A N 1
ATOM 1933 C CA . ALA A 1 254 ? 1.870 5.797 -22.439 1.00 86.94 254 ALA A CA 1
ATOM 1934 C C . ALA A 1 254 ? 0.919 5.074 -21.462 1.00 86.94 254 ALA A C 1
ATOM 1936 O O . ALA A 1 254 ? 0.737 5.513 -20.327 1.00 86.94 254 ALA A O 1
ATOM 1937 N N . ALA A 1 255 ? 0.319 3.951 -21.874 1.00 86.25 255 ALA A N 1
ATOM 1938 C CA . ALA A 1 255 ? -0.515 3.129 -20.997 1.00 86.25 255 ALA A CA 1
ATOM 1939 C C . ALA A 1 255 ? 0.299 2.445 -19.888 1.00 86.25 255 ALA A C 1
ATOM 1941 O O . ALA A 1 255 ? -0.127 2.446 -18.735 1.00 86.25 255 ALA A O 1
ATOM 1942 N N . ALA A 1 256 ? 1.474 1.906 -20.219 1.00 90.00 256 ALA A N 1
ATOM 1943 C CA . ALA A 1 256 ? 2.388 1.300 -19.258 1.00 90.00 256 ALA A CA 1
ATOM 1944 C C . ALA A 1 256 ? 2.927 2.321 -18.251 1.00 90.00 256 ALA A C 1
ATOM 1946 O O . ALA A 1 256 ? 2.991 2.016 -17.068 1.00 90.00 256 ALA A O 1
ATOM 1947 N N . LEU A 1 257 ? 3.229 3.541 -18.692 1.00 90.38 257 LEU A N 1
ATOM 1948 C CA . LEU A 1 257 ? 3.650 4.641 -17.835 1.00 90.38 257 LEU A CA 1
ATOM 1949 C C . LEU A 1 257 ? 2.538 5.057 -16.869 1.00 90.38 257 LEU A C 1
ATOM 1951 O O . LEU A 1 257 ? 2.796 5.225 -15.681 1.00 90.38 257 LEU A O 1
ATOM 1955 N N . ARG A 1 258 ? 1.293 5.195 -17.349 1.00 88.25 258 ARG A N 1
ATOM 1956 C CA . ARG A 1 258 ? 0.136 5.449 -16.470 1.00 88.25 258 ARG A CA 1
ATOM 1957 C C . ARG A 1 258 ? -0.050 4.324 -15.458 1.00 88.25 258 ARG A C 1
ATOM 1959 O O . ARG A 1 258 ? -0.235 4.602 -14.280 1.00 88.25 258 ARG A O 1
ATOM 1966 N N . ALA A 1 259 ? 0.046 3.071 -15.906 1.00 87.56 259 ALA A N 1
ATOM 1967 C CA . ALA A 1 259 ? -0.018 1.913 -15.025 1.00 87.56 259 ALA A CA 1
ATOM 1968 C C . ALA A 1 259 ? 1.098 1.962 -13.975 1.00 87.56 259 ALA A C 1
ATOM 1970 O O . ALA A 1 259 ? 0.814 1.851 -12.797 1.00 87.56 259 ALA A O 1
ATOM 1971 N N . MET A 1 260 ? 2.350 2.179 -14.367 1.00 88.81 260 MET A N 1
ATOM 1972 C CA . MET A 1 260 ? 3.500 2.210 -13.461 1.00 88.81 260 MET A CA 1
ATOM 1973 C C . MET A 1 260 ? 3.406 3.351 -12.437 1.00 88.81 260 MET A C 1
ATOM 1975 O O . MET A 1 260 ? 3.661 3.111 -11.258 1.00 88.81 260 MET A O 1
ATOM 1979 N N . ASN A 1 261 ? 2.944 4.538 -12.858 1.00 84.75 261 ASN A N 1
ATOM 1980 C CA . ASN A 1 261 ? 2.619 5.662 -11.968 1.00 84.75 261 ASN A CA 1
ATOM 1981 C C . ASN A 1 261 ? 1.531 5.304 -10.946 1.00 84.75 261 ASN A C 1
ATOM 1983 O O . ASN A 1 261 ? 1.642 5.663 -9.780 1.00 84.75 261 ASN A O 1
ATOM 1987 N N . ALA A 1 262 ? 0.497 4.575 -11.369 1.00 77.94 262 ALA A N 1
ATOM 1988 C CA . ALA A 1 262 ? -0.582 4.121 -10.494 1.00 77.94 262 ALA A CA 1
ATOM 1989 C C . ALA A 1 262 ? -0.215 2.882 -9.647 1.00 77.94 262 ALA A C 1
ATOM 1991 O O . ALA A 1 262 ? -1.043 2.396 -8.881 1.00 77.94 262 ALA A O 1
ATOM 1992 N N . GLY A 1 263 ? 1.001 2.332 -9.784 1.00 80.06 263 GLY A N 1
ATOM 1993 C CA . GLY A 1 263 ? 1.393 1.085 -9.121 1.00 80.06 263 GLY A CA 1
ATOM 1994 C C . GLY A 1 263 ? 0.761 -0.169 -9.746 1.00 80.06 263 GLY A C 1
ATOM 1995 O O . GLY A 1 263 ? 0.516 -1.159 -9.071 1.00 80.06 263 GLY A O 1
ATOM 1996 N N . GLY A 1 264 ? 0.494 -0.169 -11.043 1.00 85.69 264 GLY A N 1
ATOM 1997 C CA . GLY A 1 264 ? -0.140 -1.262 -11.777 1.00 85.69 264 GLY A CA 1
ATOM 1998 C C . GLY A 1 264 ? -1.622 -1.032 -12.038 1.00 85.69 264 GLY A C 1
ATOM 1999 O O . GLY A 1 264 ? -2.190 -0.002 -11.695 1.00 85.69 264 GLY A O 1
ATOM 2000 N N . VAL A 1 265 ? -2.253 -1.998 -12.709 1.00 84.12 265 VAL A N 1
ATOM 2001 C CA . VAL A 1 265 ? -3.686 -1.945 -13.040 1.00 84.12 265 VAL A CA 1
ATOM 2002 C C . VAL A 1 265 ? -4.339 -3.264 -12.654 1.00 84.12 265 VAL A C 1
ATOM 2004 O O . VAL A 1 265 ? -3.812 -4.335 -12.967 1.00 84.12 265 VAL A O 1
ATOM 2007 N N . LEU A 1 266 ? -5.494 -3.197 -11.989 1.00 83.56 266 LEU A N 1
ATOM 2008 C CA . LEU A 1 266 ? -6.336 -4.371 -11.798 1.00 83.56 266 LEU A CA 1
ATOM 2009 C C . LEU A 1 266 ? -6.938 -4.783 -13.129 1.00 83.56 266 LEU A C 1
ATOM 2011 O O . LEU A 1 266 ? -7.654 -4.026 -13.786 1.00 83.56 266 LEU A O 1
ATOM 2015 N N . ALA A 1 267 ? -6.663 -6.013 -13.526 1.00 83.31 267 ALA A N 1
ATOM 2016 C CA . ALA A 1 267 ? -7.245 -6.528 -14.741 1.00 83.31 267 ALA A CA 1
ATOM 2017 C C . ALA A 1 267 ? -8.733 -6.872 -14.542 1.00 83.31 267 ALA A C 1
ATOM 2019 O O . ALA A 1 267 ? -9.108 -7.388 -13.487 1.00 83.31 267 ALA A O 1
ATOM 2020 N N . PRO A 1 268 ? -9.586 -6.678 -15.563 1.00 84.94 268 PRO A N 1
ATOM 2021 C CA . PRO A 1 268 ? -11.026 -6.904 -15.436 1.00 84.94 268 PRO A CA 1
ATOM 2022 C C . PRO A 1 268 ? -11.421 -8.323 -15.007 1.00 84.94 268 PRO A C 1
ATOM 2024 O O . PRO A 1 268 ? -12.440 -8.514 -14.353 1.00 84.94 268 PRO A O 1
ATOM 2027 N N . ASP A 1 269 ? -10.652 -9.337 -15.396 1.00 86.69 269 ASP A N 1
ATOM 2028 C CA . ASP A 1 269 ? -10.879 -10.722 -14.981 1.00 86.69 269 ASP A CA 1
ATOM 2029 C C . ASP A 1 269 ? -10.509 -10.974 -13.518 1.00 86.69 269 ASP A C 1
ATOM 2031 O O . ASP A 1 269 ? -11.218 -11.724 -12.854 1.00 86.69 269 ASP A O 1
ATOM 2035 N N . VAL A 1 270 ? -9.480 -10.298 -13.000 1.00 86.81 270 VAL A N 1
ATOM 2036 C CA . VAL A 1 270 ? -9.140 -10.311 -11.570 1.00 86.81 270 VAL A CA 1
ATOM 2037 C C . VAL A 1 270 ? -10.252 -9.643 -10.762 1.00 86.81 270 VAL A C 1
ATOM 2039 O O . VAL A 1 270 ? -10.736 -10.233 -9.802 1.00 86.81 270 VAL A O 1
ATOM 2042 N N . VAL A 1 271 ? -10.729 -8.470 -11.196 1.00 86.69 271 VAL A N 1
ATOM 2043 C CA . VAL A 1 271 ? -11.855 -7.766 -10.551 1.00 86.69 271 VAL A CA 1
ATOM 2044 C C . VAL A 1 271 ? -13.088 -8.665 -10.484 1.00 86.69 271 VAL A C 1
ATOM 2046 O O . VAL A 1 271 ? -13.652 -8.854 -9.413 1.00 86.69 271 VAL A O 1
ATOM 2049 N N . ARG A 1 272 ? -13.475 -9.290 -11.604 1.00 86.75 272 ARG A N 1
ATOM 2050 C CA . ARG A 1 272 ? -14.623 -10.212 -11.635 1.00 86.75 272 ARG A CA 1
ATOM 2051 C C . ARG A 1 272 ? -14.426 -11.454 -10.770 1.00 86.75 272 ARG A C 1
ATOM 2053 O O . ARG A 1 272 ? -15.400 -11.950 -10.220 1.00 86.75 272 ARG A O 1
ATOM 2060 N N . ALA A 1 273 ? -13.206 -11.982 -10.693 1.00 89.62 273 ALA A N 1
ATOM 2061 C CA . ALA A 1 273 ? -12.914 -13.147 -9.865 1.00 89.62 273 ALA A CA 1
ATOM 2062 C C . ALA A 1 273 ? -13.054 -12.823 -8.372 1.00 89.62 273 ALA A C 1
ATOM 2064 O O . ALA A 1 273 ? -13.621 -13.625 -7.636 1.00 89.62 273 ALA A O 1
ATOM 2065 N N . LEU A 1 274 ? -12.588 -11.643 -7.953 1.00 89.94 274 LEU A N 1
ATOM 2066 C CA . LEU A 1 274 ? -12.675 -11.175 -6.568 1.00 89.94 274 LEU A CA 1
ATOM 2067 C C . LEU A 1 274 ? -14.084 -10.698 -6.184 1.00 89.94 274 LEU A C 1
ATOM 2069 O O . LEU A 1 274 ? -14.499 -10.886 -5.050 1.00 89.94 274 LEU A O 1
ATOM 2073 N N . ALA A 1 275 ? -14.840 -10.128 -7.124 1.00 87.12 275 ALA A N 1
ATOM 2074 C CA . ALA A 1 275 ? -16.243 -9.747 -6.930 1.00 87.12 275 ALA A CA 1
ATOM 2075 C C . ALA A 1 275 ? -17.227 -10.930 -7.079 1.00 87.12 275 ALA A C 1
ATOM 2077 O O . ALA A 1 275 ? -18.441 -10.736 -7.090 1.00 87.12 275 ALA A O 1
ATOM 2078 N N . GLY A 1 276 ? -16.713 -12.146 -7.289 1.00 81.88 276 GLY A N 1
ATOM 2079 C CA . GLY A 1 276 ? -17.507 -13.351 -7.501 1.00 81.88 276 GLY A CA 1
ATOM 2080 C C . GLY A 1 276 ? -18.148 -13.908 -6.219 1.00 81.88 276 GLY A C 1
ATOM 2081 O O . GLY A 1 276 ? -18.100 -13.279 -5.166 1.00 81.88 276 GLY A O 1
ATOM 2082 N N . PRO A 1 277 ? -18.748 -15.111 -6.292 1.00 78.75 277 PRO A N 1
ATOM 2083 C CA . PRO A 1 277 ? -19.379 -15.753 -5.138 1.00 78.75 277 PRO A CA 1
ATOM 2084 C C . PRO A 1 277 ? -18.400 -15.925 -3.967 1.00 78.75 277 PRO A C 1
ATOM 2086 O O . PRO A 1 277 ? -17.309 -16.472 -4.159 1.00 78.75 277 PRO A O 1
ATOM 2089 N N . ALA A 1 278 ? -18.787 -15.470 -2.771 1.00 70.88 278 ALA A N 1
ATOM 2090 C CA . ALA A 1 278 ? -17.908 -15.410 -1.599 1.00 70.88 278 ALA A CA 1
ATOM 2091 C C . ALA A 1 278 ? -17.363 -16.779 -1.176 1.00 70.88 278 ALA A C 1
ATOM 2093 O O . ALA A 1 278 ? -16.232 -16.871 -0.708 1.00 70.88 278 ALA A O 1
ATOM 2094 N N . GLU A 1 279 ? -18.107 -17.861 -1.408 1.00 75.00 279 GLU A N 1
ATOM 2095 C CA . GLU A 1 279 ? -17.664 -19.228 -1.123 1.00 75.00 279 GLU A CA 1
ATOM 2096 C C . GLU A 1 279 ? -16.487 -19.690 -2.000 1.00 75.00 279 GLU A C 1
ATOM 2098 O O . GLU A 1 279 ? -15.871 -20.719 -1.724 1.00 75.00 279 GLU A O 1
ATOM 2103 N N . LYS A 1 280 ? -16.172 -18.947 -3.069 1.00 83.19 280 LYS A N 1
ATOM 2104 C CA . LYS A 1 280 ? -15.034 -19.212 -3.962 1.00 83.19 280 LYS A CA 1
ATOM 2105 C C . LYS A 1 280 ? -13.807 -18.360 -3.648 1.00 83.19 280 LYS A C 1
ATOM 2107 O O . LYS A 1 280 ? -12.767 -18.592 -4.276 1.00 83.19 280 LYS A O 1
ATOM 2112 N N . LEU A 1 281 ? -13.929 -17.398 -2.731 1.00 88.94 281 LEU A N 1
ATOM 2113 C CA . LEU A 1 281 ? -12.804 -16.622 -2.227 1.00 88.94 281 LEU A CA 1
ATOM 2114 C C . LEU A 1 281 ? -12.036 -17.456 -1.200 1.00 88.94 281 LEU A C 1
ATOM 2116 O O . LEU A 1 281 ? -12.600 -17.977 -0.233 1.00 88.94 281 LEU A O 1
ATOM 2120 N N . ASP A 1 282 ? -10.733 -17.575 -1.428 1.00 89.69 282 ASP A N 1
ATOM 2121 C CA . ASP A 1 282 ? -9.794 -17.974 -0.391 1.00 89.69 282 ASP A CA 1
ATOM 2122 C C . ASP A 1 282 ? -9.593 -16.821 0.611 1.00 89.69 282 ASP A C 1
ATOM 2124 O O . ASP A 1 282 ? -10.027 -15.687 0.393 1.00 89.69 282 ASP A O 1
ATOM 2128 N N . GLU A 1 283 ? -8.951 -17.115 1.740 1.00 87.25 283 GLU A N 1
ATOM 2129 C CA . GLU A 1 283 ? -8.710 -16.144 2.817 1.00 87.25 283 GLU A CA 1
ATOM 2130 C C . GLU A 1 283 ? -7.952 -14.903 2.322 1.00 87.25 283 GLU A C 1
ATOM 2132 O O . GLU A 1 283 ? -8.371 -13.770 2.555 1.00 87.25 283 GLU A O 1
ATOM 2137 N N . GLU A 1 284 ? -6.879 -15.116 1.561 1.00 87.00 284 GLU A N 1
ATOM 2138 C CA . GLU A 1 284 ? -6.072 -14.045 0.976 1.00 87.00 284 GLU A CA 1
ATOM 2139 C C . GLU A 1 284 ? -6.840 -13.254 -0.101 1.00 87.00 284 GLU A C 1
ATOM 2141 O O . GLU A 1 284 ? -6.728 -12.029 -0.181 1.00 87.00 284 GLU A O 1
ATOM 2146 N N . GLY A 1 285 ? -7.678 -13.919 -0.904 1.00 89.12 285 GLY A N 1
ATOM 2147 C CA . GLY A 1 285 ? -8.549 -13.265 -1.878 1.00 89.12 285 GLY A CA 1
ATOM 2148 C C . GLY A 1 285 ? -9.588 -12.356 -1.226 1.00 89.12 285 GLY A C 1
ATOM 2149 O O . GLY A 1 285 ? -9.827 -11.265 -1.740 1.00 89.12 285 GLY A O 1
ATOM 2150 N N . ALA A 1 286 ? -10.152 -12.750 -0.080 1.00 90.31 286 ALA A N 1
ATOM 2151 C CA . ALA A 1 286 ? -11.067 -11.905 0.687 1.00 90.31 286 ALA A CA 1
ATOM 2152 C C . ALA A 1 286 ? -10.365 -10.642 1.217 1.00 90.31 286 ALA A C 1
ATOM 2154 O O . ALA A 1 286 ? -10.892 -9.541 1.064 1.00 90.31 286 ALA A O 1
ATOM 2155 N N . PHE A 1 287 ? -9.144 -10.770 1.750 1.00 88.31 287 PHE A N 1
ATOM 2156 C CA . PHE A 1 287 ? -8.331 -9.611 2.137 1.00 88.31 287 PHE A CA 1
ATOM 2157 C C . PHE A 1 287 ? -8.103 -8.664 0.954 1.00 88.31 287 PHE A C 1
ATOM 2159 O O . PHE A 1 287 ? -8.406 -7.471 1.030 1.00 88.31 287 PHE A O 1
ATOM 2166 N N . PHE A 1 288 ? -7.623 -9.191 -0.175 1.00 86.00 288 PHE A N 1
ATOM 2167 C CA . PHE A 1 288 ? -7.348 -8.349 -1.332 1.00 86.00 288 PHE A CA 1
ATOM 2168 C C . PHE A 1 288 ? -8.601 -7.722 -1.926 1.00 86.00 288 PHE A C 1
ATOM 2170 O O . PHE A 1 288 ? -8.523 -6.571 -2.347 1.00 86.00 288 PHE A O 1
ATOM 2177 N N . ALA A 1 289 ? -9.739 -8.419 -1.930 1.00 88.12 289 ALA A N 1
ATOM 2178 C CA . ALA A 1 289 ? -11.009 -7.856 -2.368 1.00 88.12 289 ALA A CA 1
ATOM 2179 C C . ALA A 1 289 ? -11.321 -6.552 -1.612 1.00 88.12 289 ALA A C 1
ATOM 2181 O O . ALA A 1 289 ? -11.592 -5.532 -2.247 1.00 88.12 289 ALA A O 1
ATOM 2182 N N . ALA A 1 290 ? -11.165 -6.542 -0.284 1.00 86.75 290 ALA A N 1
ATOM 2183 C CA . ALA A 1 290 ? -11.351 -5.341 0.530 1.00 86.75 290 ALA A CA 1
ATOM 2184 C C . ALA A 1 290 ? -10.328 -4.233 0.276 1.00 86.75 290 ALA A C 1
ATOM 2186 O O . ALA A 1 290 ? -10.683 -3.059 0.369 1.00 86.75 290 ALA A O 1
ATOM 2187 N N . VAL A 1 291 ? -9.088 -4.567 -0.076 1.00 81.75 291 VAL A N 1
ATOM 2188 C CA . VAL A 1 291 ? -8.042 -3.562 -0.322 1.00 81.75 291 VAL A CA 1
ATOM 2189 C C . VAL A 1 291 ? -8.166 -2.932 -1.711 1.00 81.75 291 VAL A C 1
ATOM 2191 O O . VAL A 1 291 ? -7.946 -1.733 -1.857 1.00 81.75 291 VAL A O 1
ATOM 2194 N N . VAL A 1 292 ? -8.492 -3.721 -2.741 1.00 79.75 292 VAL A N 1
ATOM 2195 C CA . VAL A 1 292 ? -8.291 -3.306 -4.141 1.00 79.75 292 VAL A CA 1
ATOM 2196 C C . VAL A 1 292 ? -9.580 -3.103 -4.935 1.00 79.75 292 VAL A C 1
ATOM 2198 O O . VAL A 1 292 ? -9.552 -2.378 -5.927 1.00 79.75 292 VAL A O 1
ATOM 2201 N N . LEU A 1 293 ? -10.708 -3.716 -4.550 1.00 83.06 293 LEU A N 1
ATOM 2202 C CA . LEU A 1 293 ? -11.945 -3.548 -5.318 1.00 83.06 293 LEU A CA 1
ATOM 2203 C C . LEU A 1 293 ? -12.495 -2.120 -5.181 1.00 83.06 293 LEU A C 1
ATOM 2205 O O . LEU A 1 293 ? -12.377 -1.523 -4.103 1.00 83.06 293 LEU A O 1
ATOM 2209 N N . PRO A 1 294 ? -13.118 -1.567 -6.236 1.00 79.25 294 PRO A N 1
ATOM 2210 C CA . PRO A 1 294 ? -13.900 -0.339 -6.125 1.00 79.25 294 PRO A CA 1
ATOM 2211 C C . PRO A 1 294 ? -15.092 -0.527 -5.175 1.00 79.25 294 PRO A C 1
ATOM 2213 O O . PRO A 1 294 ? -15.532 -1.658 -4.942 1.00 79.25 294 PRO A O 1
ATOM 2216 N N . ARG A 1 295 ? -15.644 0.573 -4.638 1.00 82.62 295 ARG A N 1
ATOM 2217 C CA . ARG A 1 295 ? -16.745 0.517 -3.657 1.00 82.62 295 ARG A CA 1
ATOM 2218 C C . ARG A 1 295 ? -17.930 -0.343 -4.121 1.00 82.62 295 ARG A C 1
ATOM 2220 O O . ARG A 1 295 ? -18.450 -1.119 -3.328 1.00 82.62 295 ARG A O 1
ATOM 2227 N N . ALA A 1 296 ? -18.353 -0.238 -5.383 1.00 81.62 296 ALA A N 1
ATOM 2228 C CA . ALA A 1 296 ? -19.542 -0.937 -5.883 1.00 81.62 296 ALA A CA 1
ATOM 2229 C C . ALA A 1 296 ? -19.406 -2.471 -5.831 1.00 81.62 296 ALA A C 1
ATOM 2231 O O . ALA A 1 296 ? -20.299 -3.157 -5.330 1.00 81.62 296 ALA A O 1
ATOM 2232 N N . GLU A 1 297 ? -18.290 -3.010 -6.320 1.00 84.69 297 GLU A N 1
ATOM 2233 C CA . GLU A 1 297 ? -17.973 -4.438 -6.275 1.00 84.69 297 GLU A CA 1
ATOM 2234 C C . GLU A 1 297 ? -17.669 -4.905 -4.847 1.00 84.69 297 GLU A C 1
ATOM 2236 O O . GLU A 1 297 ? -18.082 -5.996 -4.451 1.00 84.69 297 GLU A O 1
ATOM 2241 N N . LEU A 1 298 ? -16.994 -4.069 -4.052 1.00 86.56 298 LEU A N 1
ATOM 2242 C CA . LEU A 1 298 ? -16.676 -4.377 -2.662 1.00 86.56 298 LEU A CA 1
ATOM 2243 C C . LEU A 1 298 ? -17.937 -4.545 -1.808 1.00 86.56 298 LEU A C 1
ATOM 2245 O O . LEU A 1 298 ? -17.998 -5.474 -1.013 1.00 86.56 298 LEU A O 1
ATOM 2249 N N . LEU A 1 299 ? -18.964 -3.710 -1.985 1.00 86.25 299 LEU A N 1
ATOM 2250 C CA . LEU A 1 299 ? -20.217 -3.856 -1.235 1.00 86.25 299 LEU A CA 1
ATOM 2251 C C . LEU A 1 299 ? -20.942 -5.166 -1.548 1.00 86.25 299 LEU A C 1
ATOM 2253 O O . LEU A 1 299 ? -21.498 -5.786 -0.646 1.00 86.25 299 LEU A O 1
ATOM 2257 N N . GLN A 1 300 ? -20.902 -5.620 -2.802 1.00 85.44 300 GLN A N 1
ATOM 2258 C CA . GLN A 1 300 ? -21.448 -6.932 -3.163 1.00 85.44 300 GLN A CA 1
ATOM 2259 C C . GLN A 1 300 ? -20.657 -8.053 -2.483 1.00 85.44 300 GLN A C 1
ATOM 2261 O O . GLN A 1 300 ? -21.252 -8.951 -1.890 1.00 85.44 300 GLN A O 1
ATOM 2266 N N . CYS A 1 301 ? -19.324 -7.971 -2.511 1.00 87.00 301 CYS A N 1
ATOM 2267 C CA . CYS A 1 301 ? -18.457 -8.920 -1.819 1.00 87.00 301 CYS A CA 1
ATOM 2268 C C . CYS A 1 301 ? -18.705 -8.921 -0.301 1.00 87.00 301 CYS A C 1
ATOM 2270 O O . CYS A 1 301 ? -18.740 -9.985 0.311 1.00 87.00 301 CYS A O 1
ATOM 2272 N N . LEU A 1 302 ? -18.900 -7.746 0.304 1.00 87.19 302 LEU A N 1
ATOM 2273 C CA . LEU A 1 302 ? -19.164 -7.589 1.730 1.00 87.19 302 LEU A CA 1
ATOM 2274 C C . LEU A 1 302 ? -20.450 -8.302 2.145 1.00 87.19 302 LEU A C 1
ATOM 2276 O O . LEU A 1 302 ? -20.412 -9.097 3.077 1.00 87.19 302 LEU A O 1
ATOM 2280 N N . GLU A 1 303 ? -21.561 -8.069 1.445 1.00 86.00 303 GLU A N 1
ATOM 2281 C CA . GLU A 1 303 ? -22.835 -8.742 1.738 1.00 86.00 303 GLU A CA 1
ATOM 2282 C C . GLU A 1 303 ? -22.692 -10.271 1.606 1.00 86.00 303 GLU A C 1
ATOM 2284 O O . GLU A 1 303 ? -23.031 -11.004 2.533 1.00 86.00 303 GLU A O 1
ATOM 2289 N N . LEU A 1 304 ? -22.077 -10.756 0.518 1.00 84.81 304 LEU A N 1
ATOM 2290 C CA . LEU A 1 304 ? -21.888 -12.196 0.292 1.00 84.81 304 LEU A CA 1
ATOM 2291 C C . LEU A 1 304 ? -21.003 -12.862 1.359 1.00 84.81 304 LEU A C 1
ATOM 2293 O O . LEU A 1 304 ? -21.263 -13.992 1.765 1.00 84.81 304 LEU A O 1
ATOM 2297 N N . VAL A 1 305 ? -19.943 -12.188 1.808 1.00 82.75 305 VAL A N 1
ATOM 2298 C CA . VAL A 1 305 ? -19.037 -12.716 2.838 1.00 82.75 305 VAL A CA 1
ATOM 2299 C C . VAL A 1 305 ? -19.680 -12.655 4.228 1.00 82.75 305 VAL A C 1
ATOM 2301 O O . VAL A 1 305 ? -19.476 -13.564 5.033 1.00 82.75 305 VAL A O 1
ATOM 2304 N N . LEU A 1 306 ? -20.480 -11.625 4.523 1.00 80.94 306 LEU A N 1
ATOM 2305 C CA . LEU A 1 306 ? -21.216 -11.525 5.786 1.00 80.94 306 LEU A CA 1
ATOM 2306 C C . LEU A 1 306 ? -22.297 -12.610 5.916 1.00 80.94 306 LEU A C 1
ATOM 2308 O O . LEU A 1 306 ? -22.493 -13.121 7.021 1.00 80.94 306 LEU A O 1
ATOM 2312 N N . ASP A 1 307 ? -22.919 -13.028 4.809 1.00 83.56 307 ASP A N 1
ATOM 2313 C CA . ASP A 1 307 ? -23.874 -14.147 4.767 1.00 83.56 307 ASP A CA 1
ATOM 2314 C C . ASP A 1 307 ? -23.239 -15.502 5.142 1.00 83.56 307 ASP A C 1
ATOM 2316 O O . ASP A 1 307 ? -23.917 -16.376 5.687 1.00 83.56 307 ASP A O 1
ATOM 2320 N N . LEU A 1 308 ? -21.926 -15.679 4.931 1.00 82.38 308 LEU A N 1
ATOM 2321 C CA . LEU A 1 308 ? -21.178 -16.857 5.409 1.00 82.38 308 LEU A CA 1
ATOM 2322 C C . LEU A 1 308 ? -20.987 -16.865 6.938 1.00 82.38 308 LEU A C 1
ATOM 2324 O O . LEU A 1 308 ? -20.547 -17.865 7.510 1.00 82.38 308 LEU A O 1
ATOM 2328 N N . GLY A 1 309 ? -21.311 -15.755 7.603 1.00 83.88 309 GLY A N 1
ATOM 2329 C CA . GLY A 1 309 ? -21.128 -15.531 9.029 1.00 83.88 309 GLY A CA 1
ATOM 2330 C C . GLY A 1 309 ? -19.866 -14.724 9.336 1.00 83.88 309 GLY A C 1
ATOM 2331 O O . GLY A 1 309 ? -18.777 -14.998 8.826 1.00 83.88 309 GLY A O 1
ATOM 2332 N N . MET A 1 310 ? -20.001 -13.758 10.251 1.00 80.06 310 MET A N 1
ATOM 2333 C CA . MET A 1 310 ? -18.946 -12.799 10.620 1.00 80.06 310 MET A CA 1
ATOM 2334 C C . MET A 1 310 ? -17.653 -13.435 11.151 1.00 80.06 310 MET A C 1
ATOM 2336 O O . MET A 1 310 ? -16.592 -12.820 11.077 1.00 80.06 310 MET A O 1
ATOM 2340 N N . HIS A 1 311 ? -17.728 -14.656 11.683 1.00 82.81 311 HIS A N 1
ATOM 2341 C CA . HIS A 1 311 ? -16.572 -15.366 12.231 1.00 82.81 311 HIS A CA 1
ATOM 2342 C C . HIS A 1 311 ? -15.878 -16.294 11.225 1.00 82.81 311 HIS A C 1
ATOM 2344 O O . HIS A 1 311 ? -14.876 -16.916 11.590 1.00 82.81 311 HIS A O 1
ATOM 2350 N N . SER A 1 312 ? -16.387 -16.402 9.992 1.00 87.44 312 SER A N 1
ATOM 2351 C CA . SER A 1 312 ? -15.733 -17.179 8.936 1.00 87.44 312 SER A CA 1
ATOM 2352 C C . SER A 1 312 ? -14.331 -16.619 8.628 1.0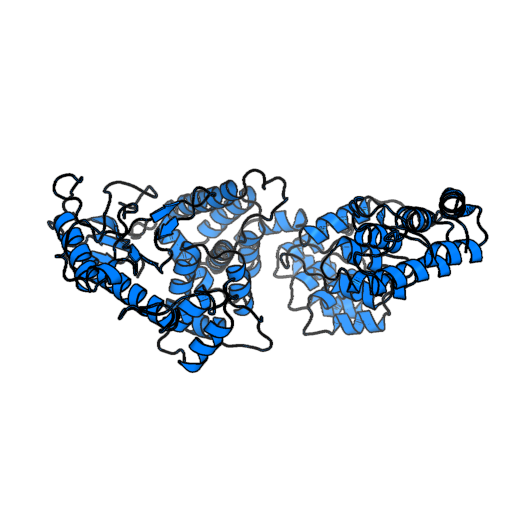0 87.44 312 SER A C 1
ATOM 2354 O O . SER A 1 312 ? -14.107 -15.410 8.770 1.00 87.44 312 SER A O 1
ATOM 2356 N N . PRO A 1 313 ? -13.367 -17.460 8.205 1.00 87.88 313 PRO A N 1
ATOM 2357 C CA . PRO A 1 313 ? -12.034 -16.993 7.822 1.00 87.88 313 PRO A CA 1
ATOM 2358 C C . PRO A 1 313 ? -12.066 -15.908 6.737 1.00 87.88 313 PRO A C 1
ATOM 2360 O O . PRO A 1 313 ? -11.344 -14.916 6.837 1.00 87.88 313 PRO A O 1
ATOM 2363 N N . GLN A 1 314 ? -12.952 -16.037 5.745 1.00 88.62 314 GLN A N 1
ATOM 2364 C CA . GLN A 1 314 ? -13.152 -15.041 4.691 1.00 88.62 314 GLN A CA 1
ATOM 2365 C C . GLN A 1 314 ? -13.630 -13.702 5.262 1.00 88.62 314 GLN A C 1
ATOM 2367 O O . GLN A 1 314 ? -13.074 -12.665 4.910 1.00 88.62 314 GLN A O 1
ATOM 2372 N N . ALA A 1 315 ? -14.607 -13.709 6.178 1.00 87.50 315 ALA A N 1
ATOM 2373 C CA . ALA A 1 315 ? -15.100 -12.486 6.813 1.00 87.50 315 ALA A CA 1
ATOM 2374 C C . ALA A 1 315 ? -14.012 -11.779 7.623 1.00 87.50 315 ALA A C 1
ATOM 2376 O O . ALA A 1 315 ? -13.849 -10.569 7.498 1.00 87.50 315 ALA A O 1
ATOM 2377 N N . LYS A 1 316 ? -13.215 -12.522 8.394 1.00 87.50 316 LYS A N 1
ATOM 2378 C CA . LYS A 1 316 ? -12.101 -11.949 9.165 1.00 87.50 316 LYS A CA 1
ATOM 2379 C C . LYS A 1 316 ? -11.032 -11.324 8.267 1.00 87.50 316 LYS A C 1
ATOM 2381 O O . LYS A 1 316 ? -10.585 -10.214 8.538 1.00 87.50 316 LYS A O 1
ATOM 2386 N N . ASN A 1 317 ? -10.656 -11.996 7.180 1.00 88.50 317 ASN A N 1
ATOM 2387 C CA . ASN A 1 317 ? -9.662 -11.464 6.246 1.00 88.50 317 ASN A CA 1
ATOM 2388 C C . ASN A 1 317 ? -10.198 -10.267 5.442 1.00 88.50 317 ASN A C 1
ATOM 2390 O O . ASN A 1 317 ? -9.467 -9.299 5.241 1.00 88.50 317 ASN A O 1
ATOM 2394 N N . LEU A 1 318 ? -11.480 -10.271 5.056 1.00 89.19 318 LEU A N 1
ATOM 2395 C CA . LEU A 1 318 ? -12.140 -9.105 4.460 1.00 89.19 318 LEU A CA 1
ATOM 2396 C C . LEU A 1 318 ? -12.129 -7.908 5.429 1.00 89.19 318 LEU A C 1
ATOM 2398 O O . LEU A 1 318 ? -11.808 -6.793 5.026 1.00 89.19 318 LEU A O 1
ATOM 2402 N N . ALA A 1 319 ? -12.421 -8.139 6.713 1.00 87.75 319 ALA A N 1
ATOM 2403 C CA . ALA A 1 319 ? -12.381 -7.108 7.749 1.00 87.75 319 ALA A CA 1
ATOM 2404 C C . ALA A 1 319 ? -10.970 -6.537 7.952 1.00 87.75 319 ALA A C 1
ATOM 2406 O O . ALA A 1 319 ? -10.808 -5.323 8.051 1.00 87.75 319 ALA A O 1
ATOM 2407 N N . ALA A 1 320 ? -9.945 -7.395 7.950 1.00 86.81 320 ALA A N 1
ATOM 2408 C CA . ALA A 1 320 ? -8.549 -6.962 7.991 1.00 86.81 320 ALA A CA 1
ATOM 2409 C C . ALA A 1 320 ? -8.185 -6.104 6.768 1.00 86.81 320 ALA A C 1
ATOM 2411 O O . ALA A 1 320 ? -7.511 -5.086 6.899 1.00 86.81 320 ALA A O 1
ATOM 2412 N N . GLY A 1 321 ? -8.669 -6.479 5.580 1.00 85.44 321 GLY A N 1
ATOM 2413 C CA . GLY A 1 321 ? -8.463 -5.704 4.358 1.00 85.44 321 GLY A CA 1
ATOM 2414 C C . GLY A 1 321 ? -9.165 -4.347 4.383 1.00 85.44 321 GLY A C 1
ATOM 2415 O O . GLY A 1 321 ? -8.605 -3.377 3.888 1.00 85.44 321 GLY A O 1
ATOM 2416 N N . LEU A 1 322 ? -10.350 -4.252 4.999 1.00 85.06 322 LEU A N 1
ATOM 2417 C CA . LEU A 1 322 ? -11.044 -2.978 5.217 1.00 85.06 322 LEU A CA 1
ATOM 2418 C C . LEU A 1 322 ? -10.270 -2.082 6.190 1.00 85.06 322 LEU A C 1
ATOM 2420 O O . LEU A 1 322 ? -10.155 -0.887 5.939 1.00 85.06 322 LEU A O 1
ATOM 2424 N N . ALA A 1 323 ? -9.718 -2.663 7.260 1.00 80.50 323 ALA A N 1
ATOM 2425 C CA . ALA A 1 323 ? -8.910 -1.953 8.253 1.00 80.50 323 ALA A CA 1
ATOM 2426 C C . ALA A 1 323 ? -7.614 -1.373 7.667 1.00 80.50 323 ALA A C 1
ATOM 2428 O O . ALA A 1 323 ? -7.147 -0.333 8.111 1.00 80.50 323 ALA A O 1
ATOM 2429 N N . LEU A 1 324 ? -7.027 -2.059 6.681 1.00 78.69 324 LEU A N 1
ATOM 2430 C CA . LEU A 1 324 ? -5.777 -1.664 6.025 1.00 78.69 324 LEU A CA 1
ATOM 2431 C C . LEU A 1 324 ? -5.999 -1.097 4.620 1.00 78.69 324 LEU A C 1
ATOM 2433 O O . LEU A 1 324 ? -5.066 -1.051 3.813 1.00 78.69 324 LEU A O 1
ATOM 2437 N N . ARG A 1 325 ? -7.233 -0.709 4.282 1.00 79.06 325 ARG A N 1
ATOM 2438 C CA . ARG A 1 325 ? -7.534 -0.166 2.960 1.00 79.06 325 ARG A CA 1
ATOM 2439 C C . ARG A 1 325 ? -6.895 1.224 2.841 1.00 79.06 325 ARG A C 1
ATOM 2441 O O . ARG A 1 325 ? -7.257 2.110 3.614 1.00 79.06 325 ARG A O 1
ATOM 2448 N N . PRO A 1 326 ? -6.001 1.458 1.865 1.00 67.38 326 PRO A N 1
ATOM 2449 C CA . PRO A 1 326 ? -5.392 2.768 1.697 1.00 67.38 326 PRO A CA 1
ATOM 2450 C C . PRO A 1 326 ? -6.444 3.807 1.263 1.00 67.38 326 PRO A C 1
ATOM 2452 O O . PRO A 1 326 ? -7.405 3.455 0.565 1.00 67.38 326 PRO A O 1
ATOM 2455 N N . PRO A 1 327 ? -6.266 5.094 1.614 1.00 57.66 327 PRO A N 1
ATOM 2456 C CA . PRO A 1 327 ? -7.067 6.171 1.042 1.00 57.66 327 PRO A CA 1
ATOM 2457 C C . PRO A 1 327 ? -6.892 6.219 -0.486 1.00 57.66 327 PRO A C 1
ATOM 2459 O O . PRO A 1 327 ? -5.841 5.844 -1.015 1.00 57.66 327 PRO A O 1
ATOM 2462 N N . VAL A 1 328 ? -7.934 6.659 -1.201 1.00 52.75 328 VAL A N 1
ATOM 2463 C CA . VAL A 1 328 ? -7.950 6.721 -2.673 1.00 52.75 328 VAL A CA 1
ATOM 2464 C C . VAL A 1 328 ? -6.721 7.505 -3.175 1.00 52.75 328 VAL A C 1
ATOM 2466 O O . VAL A 1 328 ? -6.490 8.620 -2.701 1.00 52.75 328 VAL A O 1
ATOM 2469 N N . PRO A 1 329 ? -5.913 6.960 -4.108 1.00 41.22 329 PRO A N 1
ATOM 2470 C CA . PRO A 1 329 ? -4.699 7.625 -4.572 1.00 41.22 329 PRO A CA 1
ATOM 2471 C C . PRO A 1 329 ? -4.982 8.998 -5.209 1.00 41.22 329 PRO A C 1
ATOM 2473 O O . PRO A 1 329 ? -5.967 9.147 -5.939 1.00 41.22 329 PRO A O 1
ATOM 2476 N N . PRO A 1 330 ? -4.093 9.993 -5.042 1.00 33.66 330 PRO A N 1
ATOM 2477 C CA . PRO A 1 330 ? -4.182 11.243 -5.790 1.00 33.66 330 PRO A CA 1
ATOM 2478 C C . PRO A 1 330 ? -4.114 10.977 -7.306 1.00 33.66 330 PRO A C 1
ATOM 2480 O O . PRO A 1 330 ? -3.181 10.332 -7.781 1.00 33.66 330 PRO A O 1
ATOM 2483 N N . GLY A 1 331 ? -5.082 11.484 -8.079 1.00 38.69 331 GLY A N 1
ATOM 2484 C CA . GLY A 1 331 ? -5.059 11.433 -9.551 1.00 38.69 331 GLY A CA 1
ATOM 2485 C C . GLY A 1 331 ? -5.853 10.303 -10.223 1.00 38.69 331 GLY A C 1
ATOM 2486 O O . GLY A 1 331 ? -5.827 10.198 -11.451 1.00 38.69 331 GLY A O 1
ATOM 2487 N N . THR A 1 332 ? -6.597 9.476 -9.482 1.00 42.53 332 THR A N 1
ATOM 2488 C CA . THR A 1 332 ? -7.684 8.670 -10.073 1.00 42.53 332 THR A CA 1
ATOM 2489 C C . THR A 1 332 ? -8.888 9.555 -10.429 1.00 42.53 332 THR A C 1
ATOM 2491 O O . THR A 1 332 ? -9.104 10.548 -9.752 1.00 42.53 332 THR A O 1
ATOM 2494 N N . PRO A 1 333 ? -9.727 9.228 -11.431 1.00 41.75 333 PRO A N 1
ATOM 2495 C CA . PRO A 1 333 ? -10.943 10.002 -11.737 1.00 41.75 333 PRO A CA 1
ATOM 2496 C C . PRO A 1 333 ? -11.918 10.143 -10.550 1.00 41.75 333 PRO A C 1
ATOM 2498 O O . PRO A 1 333 ? -12.694 11.086 -10.505 1.00 41.75 333 PRO A O 1
ATOM 2501 N N . ALA A 1 334 ? -11.849 9.232 -9.571 1.00 42.41 334 ALA A N 1
ATOM 2502 C CA . ALA A 1 334 ? -12.558 9.316 -8.290 1.00 42.41 334 ALA A CA 1
ATOM 2503 C C . ALA A 1 334 ? -11.953 10.343 -7.301 1.00 42.41 334 ALA A C 1
ATOM 2505 O O . ALA A 1 334 ? -12.510 10.580 -6.236 1.00 42.41 334 ALA A O 1
ATOM 2506 N N . ALA A 1 335 ? -10.816 10.962 -7.636 1.00 41.19 335 ALA A N 1
ATOM 2507 C CA . ALA A 1 335 ? -10.089 11.900 -6.784 1.00 41.19 335 ALA A CA 1
ATOM 2508 C C . ALA A 1 335 ? -10.606 13.346 -6.861 1.00 41.19 335 ALA A C 1
ATOM 2510 O O . ALA A 1 335 ? -9.991 14.230 -6.269 1.00 41.19 335 ALA A O 1
ATOM 2511 N N . GLU A 1 336 ? -11.709 13.609 -7.569 1.00 44.50 336 GLU A N 1
ATOM 2512 C CA . GLU A 1 336 ? -12.400 14.897 -7.433 1.00 44.50 336 GLU A CA 1
ATOM 2513 C C . GLU A 1 336 ? -13.055 15.026 -6.041 1.00 44.50 336 GLU A C 1
ATOM 2515 O O . GLU A 1 336 ? -13.132 16.138 -5.528 1.00 44.50 336 GLU A O 1
ATOM 2520 N N . GLU A 1 337 ? -13.385 13.904 -5.374 1.00 48.25 337 GLU A N 1
ATOM 2521 C CA . GLU A 1 337 ? -13.789 13.841 -3.954 1.00 48.25 337 GLU A CA 1
ATOM 2522 C C . GLU A 1 337 ? -13.273 12.542 -3.265 1.00 48.25 337 GLU A C 1
ATOM 2524 O O . GLU A 1 337 ? -14.058 11.650 -2.935 1.00 48.25 337 GLU A O 1
ATOM 2529 N N . PRO A 1 338 ? -11.951 12.394 -3.019 1.00 46.25 338 PRO A N 1
ATOM 2530 C CA . PRO A 1 338 ? -11.353 11.165 -2.467 1.00 46.25 338 PRO A CA 1
ATOM 2531 C C . PRO A 1 338 ? -11.875 10.805 -1.066 1.00 46.25 338 PRO A C 1
ATOM 2533 O O . PRO A 1 338 ? -11.939 9.633 -0.691 1.00 46.25 338 PRO A O 1
ATOM 2536 N N . GLU A 1 339 ? -12.249 11.820 -0.286 1.00 48.69 339 GLU A N 1
ATOM 2537 C CA . GLU A 1 339 ? -12.783 11.678 1.071 1.00 48.69 339 GLU A CA 1
ATOM 2538 C C . GLU A 1 339 ? -14.234 11.162 1.071 1.00 48.69 339 GLU A C 1
ATOM 2540 O O . GLU A 1 339 ? -14.642 10.482 2.014 1.00 48.69 339 GLU A O 1
ATOM 2545 N N . GLY A 1 340 ? -14.988 11.402 -0.011 1.00 56.78 340 GLY A N 1
ATOM 2546 C CA . GLY A 1 340 ? -16.377 10.964 -0.157 1.00 56.78 340 GLY A CA 1
ATOM 2547 C C . GLY A 1 340 ? -16.507 9.447 -0.294 1.00 56.78 340 GLY A C 1
ATOM 2548 O O . GLY A 1 340 ? -17.293 8.830 0.420 1.00 56.78 340 GLY A O 1
ATOM 2549 N N . GLU A 1 341 ? -15.686 8.809 -1.138 1.00 64.50 341 GLU A N 1
ATOM 2550 C CA . GLU A 1 341 ? -15.802 7.363 -1.388 1.00 64.50 341 GLU A CA 1
ATOM 2551 C C . GLU A 1 341 ? -15.447 6.518 -0.153 1.00 64.50 341 GLU A C 1
ATOM 2553 O O . GLU A 1 341 ? -16.120 5.523 0.130 1.00 64.50 341 GLU A O 1
ATOM 2558 N N . HIS A 1 342 ? -14.411 6.903 0.603 1.00 69.44 342 HIS A N 1
ATOM 2559 C CA . HIS A 1 342 ? -14.023 6.177 1.815 1.00 69.44 342 HIS A CA 1
ATOM 2560 C C . HIS A 1 342 ? -15.069 6.343 2.928 1.00 69.44 342 HIS A C 1
ATOM 2562 O O . HIS A 1 342 ? -15.466 5.355 3.549 1.00 69.44 342 HIS A O 1
ATOM 2568 N N . ALA A 1 343 ? -15.569 7.564 3.144 1.00 68.81 343 ALA A N 1
ATOM 2569 C CA . ALA A 1 343 ? -16.638 7.820 4.108 1.00 68.81 343 ALA A CA 1
ATOM 2570 C C . ALA A 1 343 ? -17.932 7.068 3.745 1.00 68.81 343 ALA A C 1
ATOM 2572 O O . ALA A 1 343 ? -18.552 6.451 4.616 1.00 68.81 343 ALA A O 1
ATOM 2573 N N . ASP A 1 344 ? -18.299 7.048 2.462 1.00 77.06 344 ASP A N 1
ATOM 2574 C CA . ASP A 1 344 ? -19.449 6.299 1.953 1.00 77.06 344 ASP A CA 1
ATOM 2575 C C . ASP A 1 344 ? -19.280 4.787 2.144 1.00 77.06 344 ASP A C 1
ATOM 2577 O O . ASP A 1 344 ? -20.221 4.100 2.543 1.00 77.06 344 ASP A O 1
ATOM 2581 N N . LEU A 1 345 ? -18.078 4.255 1.900 1.00 78.25 345 LEU A N 1
ATOM 2582 C CA . LEU A 1 345 ? -17.773 2.844 2.130 1.00 78.25 345 LEU A CA 1
ATOM 2583 C C . LEU A 1 345 ? -17.930 2.475 3.611 1.00 78.25 345 LEU A C 1
ATOM 2585 O O . LEU A 1 345 ? -18.568 1.469 3.923 1.00 78.25 345 LEU A O 1
ATOM 2589 N N . VAL A 1 346 ? -17.383 3.287 4.523 1.00 77.56 346 VAL A N 1
ATOM 2590 C CA . VAL A 1 346 ? -17.529 3.081 5.973 1.00 77.56 346 VAL A CA 1
ATOM 2591 C C . VAL A 1 346 ? -19.004 3.129 6.371 1.00 77.56 346 VAL A C 1
ATOM 2593 O O . VAL A 1 346 ? -19.473 2.270 7.121 1.00 77.56 346 VAL A O 1
ATOM 2596 N N . TYR A 1 347 ? -19.757 4.099 5.849 1.00 78.81 347 TYR A N 1
ATOM 2597 C CA . TYR A 1 347 ? -21.188 4.220 6.107 1.00 78.81 347 TYR A CA 1
ATOM 2598 C C . TYR A 1 347 ? -21.962 2.970 5.670 1.00 78.81 347 TYR A C 1
ATOM 2600 O O . TYR A 1 347 ? -22.765 2.430 6.440 1.00 78.81 347 TYR A O 1
ATOM 2608 N N . ASP A 1 348 ? -21.704 2.474 4.462 1.00 82.88 348 ASP A N 1
ATOM 2609 C CA . ASP A 1 348 ? -22.361 1.273 3.958 1.00 82.88 348 ASP A CA 1
ATOM 2610 C C . ASP A 1 348 ? -21.948 0.022 4.730 1.00 82.88 348 ASP A C 1
ATOM 2612 O O . ASP A 1 348 ? -22.810 -0.787 5.069 1.00 82.88 348 ASP A O 1
ATOM 2616 N N . ALA A 1 349 ? -20.672 -0.112 5.101 1.00 82.50 349 ALA A N 1
ATOM 2617 C CA . ALA A 1 349 ? -20.208 -1.227 5.918 1.00 82.50 349 ALA A CA 1
ATOM 2618 C C . ALA A 1 349 ? -20.904 -1.256 7.290 1.00 82.50 349 ALA A C 1
ATOM 2620 O O . ALA A 1 349 ? -21.398 -2.302 7.720 1.00 82.50 349 ALA A O 1
ATOM 2621 N N . VAL A 1 350 ? -21.040 -0.096 7.948 1.00 79.06 350 VAL A N 1
ATOM 2622 C CA . VAL A 1 350 ? -21.820 0.055 9.191 1.00 79.06 350 VAL A CA 1
ATOM 2623 C C . VAL A 1 350 ? -23.274 -0.371 8.980 1.00 79.06 350 VAL A C 1
ATOM 2625 O O . VAL A 1 350 ? -23.862 -1.044 9.834 1.00 79.06 350 VAL A O 1
ATOM 2628 N N . LYS A 1 351 ? -23.873 0.004 7.848 1.00 82.06 351 LYS A N 1
ATOM 2629 C CA . LYS A 1 351 ? -25.258 -0.334 7.510 1.00 82.06 351 LYS A CA 1
ATOM 2630 C C . LYS A 1 351 ? -25.438 -1.835 7.283 1.00 82.06 351 LYS A C 1
ATOM 2632 O O . LYS A 1 351 ? -26.404 -2.391 7.807 1.00 82.06 351 LYS A O 1
ATOM 2637 N N . SER A 1 352 ? -24.526 -2.489 6.566 1.00 82.06 352 SER A N 1
ATOM 2638 C CA . SER A 1 352 ? -24.544 -3.941 6.350 1.00 82.06 352 SER A CA 1
ATOM 2639 C C . SER A 1 352 ? -24.390 -4.694 7.675 1.00 82.06 352 SER A C 1
ATOM 2641 O O . SER A 1 352 ? -25.240 -5.513 8.018 1.00 82.06 352 SER A O 1
ATOM 2643 N N . LEU A 1 353 ? -23.416 -4.325 8.514 1.00 75.94 353 LEU A N 1
ATOM 2644 C CA . LEU A 1 353 ? -23.201 -4.941 9.837 1.00 75.94 353 LEU A CA 1
ATOM 2645 C C . LEU A 1 353 ? -24.333 -4.690 10.843 1.00 75.94 353 LEU A C 1
ATOM 2647 O O . LEU A 1 353 ? -24.516 -5.442 11.803 1.00 75.94 353 LEU A O 1
ATOM 2651 N N . SER A 1 354 ? -25.116 -3.631 10.650 1.00 73.50 354 SER A N 1
ATOM 2652 C CA . SER A 1 354 ? -26.312 -3.387 11.461 1.00 73.50 354 SER A CA 1
ATOM 2653 C C . SER A 1 354 ? -27.444 -4.370 11.132 1.00 73.50 354 SER A C 1
ATOM 2655 O O . SER A 1 354 ? -28.325 -4.582 11.965 1.00 73.50 354 SER A O 1
ATOM 2657 N N . ARG A 1 355 ? -27.431 -4.981 9.937 1.00 74.12 355 ARG A N 1
ATOM 2658 C CA . ARG A 1 355 ? -28.464 -5.913 9.451 1.00 74.12 355 ARG A CA 1
ATOM 2659 C C . ARG A 1 355 ? -28.190 -7.378 9.787 1.00 74.12 355 ARG A C 1
ATOM 2661 O O . ARG A 1 355 ? -29.139 -8.152 9.797 1.00 74.12 355 ARG A O 1
ATOM 2668 N N . THR A 1 356 ? -26.949 -7.759 10.099 1.00 67.62 356 THR A N 1
ATOM 2669 C CA . THR A 1 356 ? -26.509 -9.149 10.370 1.00 67.62 356 THR A CA 1
ATOM 2670 C C . THR A 1 356 ? -26.976 -9.697 11.734 1.00 67.62 356 THR A C 1
ATOM 2672 O O . THR A 1 356 ? -26.271 -10.430 12.416 1.00 67.62 356 THR A O 1
ATOM 2675 N N . THR A 1 357 ? -28.174 -9.312 12.176 1.00 52.78 357 THR A N 1
ATOM 2676 C CA . THR A 1 357 ? -28.722 -9.482 13.529 1.00 52.78 357 THR A CA 1
ATOM 2677 C C . THR A 1 357 ? -28.513 -10.869 14.148 1.00 52.78 357 THR A C 1
ATOM 2679 O O . THR A 1 357 ? -29.147 -11.838 13.735 1.00 52.78 357 THR A O 1
ATOM 2682 N N . THR A 1 358 ? -27.787 -10.927 15.266 1.00 49.97 358 THR A N 1
ATOM 2683 C CA . THR A 1 358 ? -28.209 -11.746 16.410 1.00 49.97 358 THR A CA 1
ATOM 2684 C C . THR A 1 358 ? -28.919 -10.839 17.416 1.00 49.97 358 THR A C 1
ATOM 2686 O O . THR A 1 358 ? -28.533 -9.683 17.610 1.00 49.97 358 THR A O 1
ATOM 2689 N N . ALA A 1 359 ? -29.988 -11.342 18.039 1.00 38.41 359 ALA A N 1
ATOM 2690 C CA . ALA A 1 359 ? -30.793 -10.608 19.022 1.00 38.41 359 ALA A CA 1
ATOM 2691 C C . ALA A 1 359 ? -30.011 -10.216 20.299 1.00 38.41 359 ALA A C 1
ATOM 2693 O O . ALA A 1 359 ? -30.485 -9.384 21.066 1.00 38.41 359 ALA A O 1
ATOM 2694 N N . ASP A 1 360 ? -28.805 -10.765 20.487 1.00 39.56 360 ASP A N 1
ATOM 2695 C CA . ASP A 1 360 ? -27.949 -10.566 21.663 1.00 39.56 360 ASP A CA 1
ATOM 2696 C C . ASP A 1 360 ? -26.913 -9.435 21.525 1.00 39.56 360 ASP A C 1
ATOM 2698 O O . ASP A 1 360 ? -26.285 -9.047 22.512 1.00 39.56 360 ASP A O 1
ATOM 2702 N N . SER A 1 361 ? -26.697 -8.871 20.331 1.00 48.88 361 SER A N 1
ATOM 2703 C CA . SER A 1 361 ? -25.625 -7.883 20.156 1.00 48.88 361 SER A CA 1
ATOM 2704 C C . SER A 1 361 ? -26.033 -6.487 20.646 1.00 48.88 361 SER A C 1
ATOM 2706 O O . SER A 1 361 ? -26.596 -5.696 19.885 1.00 48.88 361 SER A O 1
ATOM 2708 N N . ARG A 1 362 ? -25.593 -6.142 21.861 1.00 49.47 362 ARG A N 1
ATOM 2709 C CA . ARG A 1 362 ? -25.653 -4.798 22.480 1.00 49.47 362 ARG A CA 1
ATOM 2710 C C . ARG A 1 362 ? -24.818 -3.716 21.765 1.00 49.47 362 ARG A C 1
ATOM 2712 O O . ARG A 1 362 ? -24.924 -2.545 22.105 1.00 49.47 362 ARG A O 1
ATOM 2719 N N . LEU A 1 363 ? -23.992 -4.095 20.784 1.00 51.22 363 LEU A N 1
ATOM 2720 C CA . LEU A 1 363 ? -23.108 -3.192 20.036 1.00 51.22 363 LEU A CA 1
ATOM 2721 C C . LEU A 1 363 ? -23.815 -2.496 18.860 1.00 51.22 363 LEU A C 1
ATOM 2723 O O . LEU A 1 363 ? -24.543 -3.139 18.096 1.00 51.22 363 LEU A O 1
ATOM 2727 N N . THR A 1 364 ? -23.531 -1.200 18.681 1.00 59.06 364 THR A N 1
ATOM 2728 C CA . THR A 1 364 ? -23.943 -0.386 17.519 1.00 59.06 364 THR A CA 1
ATOM 2729 C C . THR A 1 364 ? -23.237 -0.845 16.239 1.00 59.06 364 THR A C 1
ATOM 2731 O O . THR A 1 364 ? -22.194 -1.493 16.307 1.00 59.06 364 THR A O 1
ATOM 2734 N N . GLY A 1 365 ? -23.743 -0.482 15.054 1.00 61.97 365 GLY A N 1
ATOM 2735 C CA . GLY A 1 365 ? -23.097 -0.845 13.781 1.00 61.97 365 GLY A CA 1
ATOM 2736 C C . GLY A 1 365 ? -21.638 -0.378 13.667 1.00 61.97 365 GLY A C 1
ATOM 2737 O O . GLY A 1 365 ? -20.823 -1.054 13.051 1.00 61.97 365 GLY A O 1
ATOM 2738 N N . LYS A 1 366 ? -21.287 0.733 14.327 1.00 62.22 366 LYS A N 1
ATOM 2739 C CA . LYS A 1 366 ? -19.910 1.248 14.406 1.00 62.22 366 LYS A CA 1
ATOM 2740 C C . LYS A 1 366 ? -19.039 0.452 15.348 1.00 62.22 366 LYS A C 1
ATOM 2742 O O . LYS A 1 366 ? -17.964 0.024 14.953 1.00 62.22 366 LYS A O 1
ATOM 2747 N N . ALA A 1 367 ? -19.533 0.203 16.557 1.00 61.06 367 ALA A N 1
ATOM 2748 C CA . ALA A 1 367 ? -18.822 -0.635 17.509 1.00 61.06 367 ALA A CA 1
ATOM 2749 C C . ALA A 1 367 ? -18.607 -2.047 16.940 1.00 61.06 367 ALA A C 1
ATOM 2751 O O . ALA A 1 367 ? -17.545 -2.626 17.136 1.00 61.06 367 ALA A O 1
ATOM 2752 N N . ARG A 1 368 ? -19.569 -2.567 16.163 1.00 71.69 368 ARG A N 1
ATOM 2753 C CA . ARG A 1 368 ? -19.425 -3.818 15.409 1.00 71.69 368 ARG A CA 1
ATOM 2754 C C . ARG A 1 368 ? -18.383 -3.720 14.308 1.00 71.69 368 ARG A C 1
ATOM 2756 O O . ARG A 1 368 ? -17.588 -4.641 14.200 1.00 71.69 368 ARG A O 1
ATOM 2763 N N . LEU A 1 369 ? -18.377 -2.649 13.511 1.00 76.12 369 LEU A N 1
ATOM 2764 C CA . LEU A 1 369 ? -17.363 -2.465 12.472 1.00 76.12 369 LEU A CA 1
ATOM 2765 C C . LEU A 1 369 ? -15.967 -2.430 13.091 1.00 76.12 369 LEU A C 1
ATOM 2767 O O . LEU A 1 369 ? -15.138 -3.234 12.692 1.00 76.12 369 LEU A O 1
ATOM 2771 N N . CYS A 1 370 ? -15.745 -1.596 14.111 1.00 69.50 370 CYS A N 1
ATOM 2772 C CA . CYS A 1 370 ? -14.460 -1.503 14.805 1.00 69.50 370 CYS A CA 1
ATOM 2773 C C . CYS A 1 370 ? -14.051 -2.822 15.477 1.00 69.50 370 CYS A C 1
ATOM 2775 O O . CYS A 1 370 ? -12.884 -3.198 15.437 1.00 69.50 370 CYS A O 1
ATOM 2777 N N . ALA A 1 371 ? -14.992 -3.538 16.102 1.00 70.56 371 ALA A N 1
ATOM 2778 C CA . ALA A 1 371 ? -14.707 -4.842 16.697 1.00 70.56 371 ALA A CA 1
ATOM 2779 C C . ALA A 1 371 ? -14.364 -5.885 15.626 1.00 70.56 371 ALA A C 1
ATOM 2781 O O . ALA A 1 371 ? -13.394 -6.617 15.778 1.00 70.56 371 ALA A O 1
ATOM 2782 N N . TRP A 1 372 ? -15.119 -5.926 14.529 1.00 81.56 372 TRP A N 1
ATOM 2783 C CA . TRP A 1 372 ? -14.928 -6.887 13.447 1.00 81.56 372 TRP A CA 1
ATOM 2784 C C . TRP A 1 372 ? -13.622 -6.651 12.688 1.00 81.56 372 TRP A C 1
ATOM 2786 O O . TRP A 1 372 ? -12.901 -7.606 12.412 1.00 81.56 372 TRP A O 1
ATOM 2796 N N . THR A 1 373 ? -13.270 -5.395 12.402 1.00 82.94 373 THR A N 1
ATOM 2797 C CA . THR A 1 373 ? -11.980 -5.047 11.794 1.00 82.94 373 THR A CA 1
ATOM 2798 C C . THR A 1 373 ? -10.813 -5.342 12.732 1.00 82.94 373 THR A C 1
ATOM 2800 O O . THR A 1 373 ? -9.803 -5.866 12.269 1.00 82.94 373 THR A O 1
ATOM 2803 N N . ALA A 1 374 ? -10.959 -5.108 14.043 1.00 78.56 374 ALA A N 1
ATOM 2804 C CA . ALA A 1 374 ? -9.934 -5.463 15.027 1.00 78.56 374 ALA A CA 1
ATOM 2805 C C . ALA A 1 374 ? -9.756 -6.983 15.177 1.00 78.56 374 ALA A C 1
ATOM 2807 O O . ALA A 1 374 ? -8.637 -7.489 15.180 1.00 78.56 374 ALA A O 1
ATOM 2808 N N . GLU A 1 375 ? -10.854 -7.739 15.248 1.00 82.50 375 GLU A N 1
ATOM 2809 C CA . GLU A 1 375 ? -10.822 -9.205 15.235 1.00 82.50 375 GLU A CA 1
ATOM 2810 C C . GLU A 1 375 ? -10.207 -9.742 13.942 1.00 82.50 375 GLU A C 1
ATOM 2812 O O . GLU A 1 375 ? -9.432 -10.697 13.980 1.00 82.50 375 GLU A O 1
ATOM 2817 N N . GLY A 1 376 ? -10.538 -9.128 12.804 1.00 85.88 376 GLY A N 1
ATOM 2818 C CA . GLY A 1 376 ? -9.967 -9.453 11.506 1.00 85.88 376 GLY A CA 1
ATOM 2819 C C . GLY A 1 376 ? -8.460 -9.246 11.484 1.00 85.88 376 GLY A C 1
ATOM 2820 O O . GLY A 1 376 ? -7.726 -10.171 11.148 1.00 85.88 376 GLY A O 1
ATOM 2821 N N . LEU A 1 377 ? -7.992 -8.066 11.893 1.00 83.50 377 LEU A N 1
ATOM 2822 C CA . LEU A 1 377 ? -6.570 -7.732 11.931 1.00 83.50 377 LEU A CA 1
ATOM 2823 C C . LEU A 1 377 ? -5.797 -8.619 12.921 1.00 83.50 377 LEU A C 1
ATOM 2825 O O . LEU A 1 377 ? -4.720 -9.110 12.593 1.00 83.50 377 LEU A O 1
ATOM 2829 N N . ALA A 1 378 ? -6.371 -8.910 14.092 1.00 82.38 378 ALA A N 1
ATOM 2830 C CA . ALA A 1 378 ? -5.793 -9.851 15.049 1.00 82.38 378 ALA A CA 1
ATOM 2831 C C . ALA A 1 378 ? -5.739 -11.286 14.495 1.00 82.38 378 ALA A C 1
ATOM 2833 O O . ALA A 1 378 ? -4.763 -12.004 14.712 1.00 82.38 378 ALA A O 1
ATOM 2834 N N . ALA A 1 379 ? -6.763 -11.722 13.762 1.00 81.88 379 ALA A N 1
ATOM 2835 C CA . ALA A 1 379 ? -6.823 -13.061 13.181 1.00 81.88 379 ALA A CA 1
ATOM 2836 C C . ALA A 1 379 ? -6.046 -13.199 11.865 1.00 81.88 379 ALA A C 1
ATOM 2838 O O . ALA A 1 379 ? -5.835 -14.325 11.415 1.00 81.88 379 ALA A O 1
ATOM 2839 N N . ALA A 1 380 ? -5.632 -12.092 11.246 1.00 70.88 380 ALA A N 1
ATOM 2840 C CA . ALA A 1 380 ? -4.945 -12.110 9.969 1.00 70.88 380 ALA A CA 1
ATOM 2841 C C . ALA A 1 380 ? -3.604 -12.850 10.095 1.00 70.88 380 ALA A C 1
ATOM 2843 O O . ALA A 1 380 ? -2.663 -12.374 10.735 1.00 70.88 380 ALA A O 1
ATOM 2844 N N . GLN A 1 381 ? -3.542 -14.034 9.483 1.00 64.44 381 GLN A N 1
ATOM 2845 C CA . GLN A 1 381 ? -2.323 -14.841 9.341 1.00 64.44 381 GLN A CA 1
ATOM 2846 C C . GLN A 1 381 ? -1.599 -14.560 8.020 1.00 64.44 381 GLN A C 1
ATOM 2848 O O . GLN A 1 381 ? -0.426 -14.876 7.875 1.00 64.44 381 GLN A O 1
ATOM 2853 N N . VAL A 1 382 ? -2.311 -13.968 7.057 1.00 61.03 382 VAL A N 1
ATOM 2854 C CA . VAL A 1 382 ? -1.824 -13.682 5.699 1.00 61.03 382 VAL A CA 1
ATOM 2855 C C . VAL A 1 382 ? -0.984 -12.397 5.652 1.00 61.03 382 VAL A C 1
ATOM 2857 O O . VAL A 1 382 ? -0.265 -12.151 4.687 1.00 61.03 382 VAL A O 1
ATOM 2860 N N . ILE A 1 383 ? -1.074 -11.555 6.686 1.00 65.56 383 ILE A N 1
ATOM 2861 C CA . ILE A 1 383 ? -0.454 -10.231 6.704 1.00 65.56 383 ILE A CA 1
ATOM 2862 C C . ILE A 1 383 ? 0.829 -10.288 7.524 1.00 65.56 383 ILE A C 1
ATOM 2864 O O . ILE A 1 383 ? 0.791 -10.454 8.742 1.00 65.56 383 ILE A O 1
ATOM 2868 N N . GLU A 1 384 ? 1.958 -10.100 6.844 1.00 64.88 384 GLU A N 1
ATOM 2869 C CA . GLU A 1 384 ? 3.246 -9.917 7.504 1.00 64.88 384 GLU A CA 1
ATOM 2870 C C . GLU A 1 384 ? 3.198 -8.666 8.405 1.00 64.88 384 GLU A C 1
ATOM 2872 O O . GLU A 1 384 ? 2.757 -7.604 7.949 1.00 64.88 384 GLU A O 1
ATOM 2877 N N . PRO A 1 385 ? 3.682 -8.734 9.653 1.00 61.78 385 PRO A N 1
ATOM 2878 C CA . PRO A 1 385 ? 3.665 -7.615 10.600 1.00 61.78 385 PRO A CA 1
ATOM 2879 C C . PRO A 1 385 ? 4.254 -6.311 10.036 1.00 61.78 385 PRO A C 1
ATOM 2881 O O . PRO A 1 385 ? 3.676 -5.233 10.194 1.00 61.78 385 PRO A O 1
ATOM 2884 N N . GLY A 1 386 ? 5.341 -6.410 9.261 1.00 60.62 386 GLY A N 1
ATOM 2885 C CA . GLY A 1 386 ? 5.956 -5.266 8.579 1.00 60.62 386 GLY A CA 1
ATOM 2886 C C . GLY A 1 386 ? 5.059 -4.596 7.527 1.00 60.62 386 GLY A C 1
ATOM 2887 O O . GLY A 1 386 ? 5.206 -3.403 7.263 1.00 60.62 386 GLY A O 1
ATOM 2888 N N . ARG A 1 387 ? 4.089 -5.320 6.947 1.00 62.59 387 ARG A N 1
ATOM 2889 C CA . ARG A 1 387 ? 3.109 -4.749 6.010 1.00 62.59 387 ARG A CA 1
ATOM 2890 C C . ARG A 1 387 ? 2.067 -3.897 6.733 1.00 62.59 387 ARG A C 1
ATOM 2892 O O . ARG A 1 387 ? 1.684 -2.865 6.194 1.00 62.59 387 ARG A O 1
ATOM 2899 N N . ILE A 1 388 ? 1.648 -4.293 7.936 1.00 67.12 388 ILE A N 1
ATOM 2900 C CA . ILE A 1 388 ? 0.706 -3.518 8.763 1.00 67.12 388 ILE A CA 1
ATOM 2901 C C . ILE A 1 388 ? 1.330 -2.161 9.106 1.00 67.12 388 ILE A C 1
ATOM 2903 O O . ILE A 1 388 ? 0.718 -1.125 8.861 1.00 67.12 388 ILE A O 1
ATOM 2907 N N . ALA A 1 389 ? 2.577 -2.158 9.587 1.00 61.91 389 ALA A N 1
ATOM 2908 C CA . ALA A 1 389 ? 3.306 -0.930 9.907 1.00 61.91 389 ALA A CA 1
ATOM 2909 C C . ALA A 1 389 ? 3.465 0.005 8.690 1.00 61.91 389 ALA A C 1
ATOM 2911 O O . ALA A 1 389 ? 3.287 1.214 8.820 1.00 61.91 389 ALA A O 1
ATOM 2912 N N . TYR A 1 390 ? 3.741 -0.549 7.504 1.00 60.66 390 TYR A N 1
ATOM 2913 C CA . TYR A 1 390 ? 3.851 0.223 6.261 1.00 60.66 390 TYR A CA 1
ATOM 2914 C C . TYR A 1 390 ? 2.527 0.875 5.832 1.00 60.66 390 TYR A C 1
ATOM 2916 O O . TYR A 1 390 ? 2.518 2.038 5.432 1.00 60.66 390 TYR A O 1
ATOM 2924 N N . GLU A 1 391 ? 1.403 0.153 5.900 1.00 60.84 391 GLU A N 1
ATOM 2925 C CA . GLU A 1 391 ? 0.102 0.735 5.531 1.00 60.84 391 GLU A CA 1
ATOM 2926 C C . GLU A 1 391 ? -0.333 1.824 6.527 1.00 60.84 391 GLU A C 1
ATOM 2928 O O . GLU A 1 391 ? -0.875 2.850 6.119 1.00 60.84 391 GLU A O 1
ATOM 2933 N N . LEU A 1 392 ? -0.002 1.667 7.814 1.00 58.94 392 LEU A N 1
ATOM 2934 C CA . LEU A 1 392 ? -0.263 2.670 8.854 1.00 58.94 392 LEU A CA 1
ATOM 2935 C C . LEU A 1 392 ? 0.574 3.952 8.709 1.00 58.94 392 LEU A C 1
ATOM 2937 O O . LEU A 1 392 ? 0.163 4.998 9.205 1.00 58.94 392 LEU A O 1
ATOM 2941 N N . GLU A 1 393 ? 1.733 3.909 8.043 1.00 56.66 393 GLU A N 1
ATOM 2942 C CA . GLU A 1 393 ? 2.580 5.094 7.817 1.00 56.66 393 GLU A CA 1
ATOM 2943 C C . GLU A 1 393 ? 1.900 6.122 6.900 1.00 56.66 393 GLU A C 1
ATOM 2945 O O . GLU A 1 393 ? 2.190 7.316 6.975 1.00 56.66 393 GLU A O 1
ATOM 2950 N N . LYS A 1 394 ? 0.970 5.681 6.042 1.00 54.97 394 LYS A N 1
ATOM 2951 C CA . LYS A 1 394 ? 0.420 6.517 4.969 1.00 54.97 394 LYS A CA 1
ATOM 2952 C C . LYS A 1 394 ? -0.692 7.476 5.385 1.00 54.97 394 LYS A C 1
ATOM 2954 O O . LYS A 1 394 ? -0.950 8.385 4.602 1.00 54.97 394 LYS A O 1
ATOM 2959 N N . ASN A 1 395 ? -1.329 7.284 6.547 1.00 50.28 395 ASN A N 1
ATOM 2960 C CA . ASN A 1 395 ? -2.218 8.230 7.253 1.00 50.28 395 ASN A CA 1
ATOM 2961 C C . ASN A 1 395 ? -3.046 7.461 8.304 1.00 50.28 395 ASN A C 1
ATOM 2963 O O . ASN A 1 395 ? -4.128 6.988 7.966 1.00 50.28 395 ASN A O 1
ATOM 2967 N N . PRO A 1 396 ? -2.600 7.331 9.565 1.00 49.03 396 PRO A N 1
ATOM 2968 C CA . PRO A 1 396 ? -3.414 6.683 10.582 1.00 49.03 396 PRO A CA 1
ATOM 2969 C C . PRO A 1 396 ? -4.465 7.673 11.097 1.00 49.03 396 PRO A C 1
ATOM 2971 O O . PRO A 1 396 ? -4.141 8.616 11.829 1.00 49.03 396 PRO A O 1
ATOM 2974 N N . LEU A 1 397 ? -5.728 7.460 10.730 1.00 47.69 397 LEU A N 1
ATOM 2975 C CA . LEU A 1 397 ? -6.867 8.114 11.367 1.00 47.69 397 LEU A CA 1
ATOM 2976 C C . LEU A 1 397 ? -6.966 7.661 12.834 1.00 47.69 397 LEU A C 1
ATOM 2978 O O . LEU A 1 397 ? -6.458 6.607 13.223 1.00 47.69 397 LEU A O 1
ATOM 2982 N N . ALA A 1 398 ? -7.656 8.434 13.677 1.00 41.97 398 ALA A N 1
ATOM 2983 C CA . ALA A 1 398 ? -7.893 8.055 15.076 1.00 41.97 398 ALA A CA 1
ATOM 2984 C C . ALA A 1 398 ? -8.586 6.680 15.200 1.00 41.97 398 ALA A C 1
ATOM 2986 O O . ALA A 1 398 ? -8.235 5.879 16.067 1.00 41.97 398 ALA A O 1
ATOM 2987 N N . ALA A 1 399 ? -9.498 6.366 14.272 1.00 53.31 399 ALA A N 1
ATOM 2988 C CA . ALA A 1 399 ? -10.151 5.062 14.182 1.00 53.31 399 ALA A CA 1
ATOM 2989 C C . ALA A 1 399 ? -9.155 3.912 13.936 1.00 53.31 399 ALA A C 1
ATOM 2991 O O . ALA A 1 399 ? -9.295 2.846 14.538 1.00 53.31 399 ALA A O 1
ATOM 2992 N N . ASP A 1 400 ? -8.115 4.138 13.129 1.00 60.81 400 ASP A N 1
ATOM 2993 C CA . ASP A 1 400 ? -7.097 3.126 12.823 1.00 60.81 400 ASP A CA 1
ATOM 2994 C C . ASP A 1 400 ? -6.276 2.783 14.068 1.00 60.81 400 ASP A C 1
ATOM 2996 O O . ASP A 1 400 ? -5.968 1.618 14.317 1.00 60.81 400 ASP A O 1
ATOM 3000 N N . ARG A 1 401 ? -5.991 3.784 14.914 1.00 61.78 401 ARG A N 1
ATOM 3001 C CA . ARG A 1 401 ? -5.302 3.588 16.200 1.00 61.78 401 ARG A CA 1
ATOM 3002 C C . ARG A 1 401 ? -6.132 2.751 17.168 1.00 61.78 401 ARG A C 1
ATOM 3004 O O . ARG A 1 401 ? -5.592 1.851 17.804 1.00 61.78 401 ARG A O 1
ATOM 3011 N N . MET A 1 402 ? -7.440 3.004 17.249 1.00 60.38 402 MET A N 1
ATOM 3012 C CA . MET A 1 402 ? -8.350 2.229 18.101 1.00 60.38 402 MET A CA 1
ATOM 3013 C C . MET A 1 402 ? -8.463 0.773 17.642 1.00 60.38 402 MET A C 1
ATOM 3015 O O . MET A 1 402 ? -8.381 -0.142 18.462 1.00 60.38 402 MET A O 1
ATOM 3019 N N . ILE A 1 403 ? -8.627 0.549 16.333 1.00 69.00 403 ILE A N 1
ATOM 3020 C CA . ILE A 1 403 ? -8.678 -0.796 15.744 1.00 69.00 403 ILE A CA 1
ATOM 3021 C C . ILE A 1 403 ? -7.379 -1.539 16.047 1.00 69.00 403 ILE A C 1
ATOM 3023 O O . ILE A 1 403 ? -7.410 -2.684 16.496 1.00 69.00 403 ILE A O 1
ATOM 3027 N N . LEU A 1 404 ? -6.239 -0.882 15.851 1.00 70.81 404 LEU A N 1
ATOM 3028 C CA . LEU A 1 404 ? -4.924 -1.471 16.055 1.00 70.81 404 LEU A CA 1
ATOM 3029 C C . LEU A 1 404 ? -4.643 -1.793 17.530 1.00 70.81 404 LEU A C 1
ATOM 3031 O O . LEU A 1 404 ? -4.245 -2.915 17.836 1.00 70.81 404 LEU A O 1
ATOM 3035 N N . ALA A 1 405 ? -4.924 -0.867 18.450 1.00 66.75 405 ALA A N 1
ATOM 3036 C CA . ALA A 1 405 ? -4.790 -1.100 19.888 1.00 66.75 405 ALA A CA 1
ATOM 3037 C C . ALA A 1 405 ? -5.656 -2.285 20.348 1.00 66.75 405 ALA A C 1
ATOM 3039 O O . ALA A 1 405 ? -5.169 -3.194 21.023 1.00 66.75 405 ALA A O 1
ATOM 3040 N N . ARG A 1 406 ? -6.917 -2.338 19.899 1.00 72.19 406 ARG A N 1
ATOM 3041 C CA . ARG A 1 406 ? -7.821 -3.461 20.182 1.00 72.19 406 ARG A CA 1
ATOM 3042 C C . ARG A 1 406 ? -7.321 -4.772 19.573 1.00 72.19 406 ARG A C 1
ATOM 3044 O O . ARG A 1 406 ? -7.427 -5.820 20.202 1.00 72.19 406 ARG A O 1
ATOM 3051 N N . SER A 1 407 ? -6.744 -4.726 18.375 1.00 76.81 407 SER A N 1
ATOM 3052 C CA . SER A 1 407 ? -6.156 -5.903 17.724 1.00 76.81 407 SER A CA 1
ATOM 3053 C C . SER A 1 407 ? -4.994 -6.471 18.538 1.00 76.81 407 SER A C 1
ATOM 3055 O O . SER A 1 407 ? -4.926 -7.682 18.743 1.00 76.81 407 SER A O 1
ATOM 3057 N N . CYS A 1 408 ? -4.120 -5.606 19.059 1.00 75.88 408 CYS A N 1
ATOM 3058 C CA . CYS A 1 408 ? -3.023 -5.986 19.950 1.00 75.88 408 CYS A CA 1
ATOM 3059 C C . CYS A 1 408 ? -3.523 -6.533 21.295 1.00 75.88 408 CYS A C 1
ATOM 3061 O O . CYS A 1 408 ? -2.949 -7.487 21.813 1.00 75.88 408 CYS A O 1
ATOM 3063 N N . ALA A 1 409 ? -4.623 -5.999 21.833 1.00 71.75 409 ALA A N 1
ATOM 3064 C CA . ALA A 1 409 ? -5.256 -6.556 23.028 1.00 71.75 409 ALA A CA 1
ATOM 3065 C C . ALA A 1 409 ? -5.807 -7.979 22.789 1.00 71.75 409 ALA A C 1
ATOM 3067 O O . ALA A 1 409 ? -5.696 -8.841 23.659 1.00 71.75 409 ALA A O 1
ATOM 3068 N N . ILE A 1 410 ? -6.359 -8.249 21.597 1.00 78.69 410 ILE A N 1
ATOM 3069 C CA . ILE A 1 410 ? -6.844 -9.584 21.199 1.00 78.69 410 ILE A CA 1
ATOM 3070 C C . ILE A 1 410 ? -5.673 -10.547 20.934 1.00 78.69 410 ILE A C 1
ATOM 3072 O O . ILE A 1 410 ? -5.727 -11.710 21.340 1.00 78.69 410 ILE A O 1
ATOM 3076 N N . ARG A 1 411 ? -4.616 -10.082 20.253 1.00 83.06 411 ARG A N 1
ATOM 3077 C CA . ARG A 1 411 ? -3.405 -10.852 19.930 1.00 83.06 411 ARG A CA 1
ATOM 3078 C C . ARG A 1 411 ? -2.157 -10.122 20.449 1.00 83.06 411 ARG A C 1
ATOM 3080 O O . ARG A 1 411 ? -1.526 -9.410 19.671 1.00 83.06 411 ARG A O 1
ATOM 3087 N N . PRO A 1 412 ? -1.719 -10.357 21.701 1.00 80.12 412 PRO A N 1
ATOM 3088 C CA . PRO A 1 412 ? -0.521 -9.707 22.248 1.00 80.12 412 PRO A CA 1
ATOM 3089 C C . PRO A 1 412 ? 0.760 -9.958 21.442 1.00 80.12 412 PRO A C 1
ATOM 3091 O O . PRO A 1 412 ? 1.634 -9.101 21.385 1.00 80.12 412 PRO A O 1
ATOM 3094 N N . SER A 1 413 ? 0.866 -11.101 20.751 1.00 80.56 413 SER A N 1
ATOM 3095 C CA . SER A 1 413 ? 2.001 -11.352 19.856 1.00 80.56 413 SER A CA 1
ATOM 3096 C C . SER A 1 413 ? 2.046 -10.384 18.666 1.00 80.56 413 SER A C 1
ATOM 3098 O O . SER A 1 413 ? 3.134 -10.081 18.208 1.00 80.56 413 SER A O 1
ATOM 3100 N N . LEU A 1 414 ? 0.909 -9.831 18.207 1.00 78.19 414 LEU A N 1
ATOM 3101 C CA . LEU A 1 414 ? 0.889 -8.803 17.156 1.00 78.19 414 LEU A CA 1
ATOM 3102 C C . LEU A 1 414 ? 1.651 -7.551 17.588 1.00 78.19 414 LEU A C 1
ATOM 3104 O O . LEU A 1 414 ? 2.379 -6.989 16.780 1.00 78.19 414 LEU A O 1
ATOM 3108 N N . ALA A 1 415 ? 1.489 -7.121 18.844 1.00 74.75 415 ALA A N 1
ATOM 3109 C CA . ALA A 1 415 ? 2.226 -5.979 19.374 1.00 74.75 415 ALA A CA 1
ATOM 3110 C C . ALA A 1 415 ? 3.730 -6.242 19.262 1.00 74.75 415 ALA A C 1
ATOM 3112 O O . ALA A 1 415 ? 4.444 -5.456 18.644 1.00 74.75 415 ALA A O 1
ATOM 3113 N N . GLN A 1 416 ? 4.167 -7.411 19.744 1.00 76.75 416 GLN A N 1
ATOM 3114 C CA . GLN A 1 416 ? 5.556 -7.855 19.645 1.00 76.75 416 GLN A CA 1
ATOM 3115 C C . GLN A 1 416 ? 6.053 -7.864 18.205 1.00 76.75 416 GLN A C 1
ATOM 3117 O O . GLN A 1 416 ? 7.109 -7.310 17.934 1.00 76.75 416 GLN A O 1
ATOM 3122 N N . ASP A 1 417 ? 5.274 -8.413 17.281 1.00 75.75 417 ASP A N 1
ATOM 3123 C CA . ASP A 1 417 ? 5.642 -8.493 15.874 1.00 75.75 417 ASP A CA 1
ATOM 3124 C C . ASP A 1 417 ? 5.751 -7.112 15.188 1.00 75.75 417 ASP A C 1
ATOM 3126 O O . ASP A 1 417 ? 6.547 -6.936 14.269 1.00 75.75 417 ASP A O 1
ATOM 3130 N N . LEU A 1 418 ? 4.954 -6.121 15.609 1.00 72.44 418 LEU A N 1
ATOM 3131 C CA . LEU A 1 418 ? 4.949 -4.775 15.018 1.00 72.44 418 LEU A CA 1
ATOM 3132 C C . LEU A 1 418 ? 6.207 -3.966 15.357 1.00 72.44 418 LEU A C 1
ATOM 3134 O O . LEU A 1 418 ? 6.595 -3.096 14.575 1.00 72.44 418 LEU A O 1
ATOM 3138 N N . TYR A 1 419 ? 6.833 -4.229 16.507 1.00 70.12 419 TYR A N 1
ATOM 3139 C CA . TYR A 1 419 ? 8.043 -3.529 16.946 1.00 70.12 419 TYR A CA 1
ATOM 3140 C C . TYR A 1 419 ? 9.289 -4.419 17.062 1.00 70.12 419 TYR A C 1
ATOM 3142 O O . TYR A 1 419 ? 10.386 -3.897 17.281 1.00 70.12 419 TYR A O 1
ATOM 3150 N N . ALA A 1 420 ? 9.161 -5.742 16.922 1.00 63.28 420 ALA A N 1
ATOM 3151 C CA . ALA A 1 420 ? 10.292 -6.655 16.816 1.00 63.28 420 ALA A CA 1
ATOM 3152 C C . ALA A 1 420 ? 10.871 -6.562 15.396 1.00 63.28 420 ALA A C 1
ATOM 3154 O O . ALA A 1 420 ? 10.189 -6.881 14.423 1.00 63.28 420 ALA A O 1
ATOM 3155 N N . PRO A 1 421 ? 12.123 -6.116 15.231 1.00 54.97 421 PRO A N 1
ATOM 3156 C CA . PRO A 1 421 ? 12.713 -6.025 13.910 1.00 54.97 421 PRO A CA 1
ATOM 3157 C C . PRO A 1 421 ? 13.094 -7.428 13.423 1.00 54.97 421 PRO A C 1
ATOM 3159 O O . PRO A 1 421 ? 13.936 -8.080 14.038 1.00 54.97 421 PRO A O 1
ATOM 3162 N N . GLU A 1 422 ? 12.594 -7.849 12.263 1.00 41.38 422 GLU A N 1
ATOM 3163 C CA . GLU A 1 422 ? 13.468 -8.573 11.335 1.00 41.38 422 GLU A CA 1
ATOM 3164 C C . GLU A 1 422 ? 14.196 -7.551 10.437 1.00 41.38 422 GLU A C 1
ATOM 3166 O O . GLU A 1 422 ? 13.619 -6.521 10.071 1.00 41.38 422 GLU A O 1
ATOM 3171 N N . PRO A 1 423 ? 15.496 -7.744 10.140 1.00 45.53 423 PRO A N 1
ATOM 3172 C CA . PRO A 1 423 ? 16.326 -6.698 9.549 1.00 45.53 423 PRO A CA 1
ATOM 3173 C C . PRO A 1 423 ? 16.245 -6.646 8.006 1.00 45.53 423 PRO A C 1
ATOM 3175 O O . PRO A 1 423 ? 16.047 -7.683 7.376 1.00 45.53 423 PRO A O 1
ATOM 3178 N N . PRO A 1 424 ? 16.539 -5.485 7.373 1.00 49.94 424 PRO A N 1
ATOM 3179 C CA . PRO A 1 424 ? 16.602 -4.146 7.944 1.00 49.94 424 PRO A CA 1
ATOM 3180 C C . PRO A 1 424 ? 15.210 -3.504 7.858 1.00 49.94 424 PRO A C 1
ATOM 3182 O O . PRO A 1 424 ? 14.711 -3.214 6.770 1.00 49.94 424 PRO A O 1
ATOM 3185 N N . GLY A 1 425 ? 14.583 -3.286 9.013 1.00 49.91 425 GLY A N 1
ATOM 3186 C CA . GLY A 1 425 ? 13.335 -2.534 9.094 1.00 49.91 425 GLY A CA 1
ATOM 3187 C C . GLY A 1 425 ? 13.494 -1.092 8.582 1.00 49.91 425 GLY A C 1
ATOM 3188 O O . GLY A 1 425 ? 14.618 -0.585 8.482 1.00 49.91 425 GLY A O 1
ATOM 3189 N N . PRO A 1 426 ? 12.382 -0.423 8.241 1.00 45.53 426 PRO A N 1
ATOM 3190 C CA . PRO A 1 426 ? 12.401 0.937 7.714 1.00 45.53 426 PRO A CA 1
ATOM 3191 C C . PRO A 1 426 ? 13.066 1.922 8.691 1.00 45.53 426 PRO A C 1
ATOM 3193 O O . PRO A 1 426 ? 12.990 1.777 9.910 1.00 45.53 426 PRO A O 1
ATOM 3196 N N . SER A 1 427 ? 13.720 2.954 8.146 1.00 53.50 427 SER A N 1
ATOM 3197 C CA . SER A 1 427 ? 14.339 4.040 8.925 1.00 53.50 427 SER A CA 1
ATOM 3198 C C . SER A 1 427 ? 13.328 4.899 9.694 1.00 53.50 427 SER A C 1
ATOM 3200 O O . SER A 1 427 ? 13.732 5.680 10.553 1.00 53.50 427 SER A O 1
ATOM 3202 N N . SER A 1 428 ? 12.043 4.784 9.349 1.00 54.03 428 SER A N 1
ATOM 3203 C CA . SER A 1 428 ? 10.907 5.457 9.972 1.00 54.03 428 SER A CA 1
ATOM 3204 C C . SER A 1 428 ? 9.848 4.449 10.422 1.00 54.03 428 SER A C 1
ATOM 3206 O O . SER A 1 428 ? 9.660 3.423 9.772 1.00 54.03 428 SER A O 1
ATOM 3208 N N . ILE A 1 429 ? 9.139 4.747 11.515 1.00 58.59 429 ILE A N 1
ATOM 3209 C CA . ILE A 1 429 ? 7.943 4.003 11.946 1.00 58.59 429 ILE A CA 1
ATOM 3210 C C . ILE A 1 429 ? 6.764 4.956 12.238 1.00 58.59 429 ILE A C 1
ATOM 3212 O O . ILE A 1 429 ? 6.998 6.116 12.602 1.00 58.59 429 ILE A O 1
ATOM 3216 N N . PRO A 1 430 ? 5.501 4.494 12.128 1.00 58.47 430 PRO A N 1
ATOM 3217 C CA . PRO A 1 430 ? 4.331 5.279 12.522 1.00 58.47 430 PRO A CA 1
ATOM 3218 C C . PRO A 1 430 ? 4.276 5.539 14.035 1.00 58.47 430 PRO A C 1
ATOM 3220 O O . PRO A 1 430 ? 4.623 4.670 14.835 1.00 58.47 430 PRO A O 1
ATOM 3223 N N . ALA A 1 431 ? 3.739 6.695 14.441 1.00 59.38 431 ALA A N 1
ATOM 3224 C CA . ALA A 1 431 ? 3.556 7.045 15.857 1.00 59.38 431 ALA A CA 1
ATOM 3225 C C . ALA A 1 431 ? 2.656 6.051 16.620 1.00 59.38 431 ALA A C 1
ATOM 3227 O O . ALA A 1 431 ? 2.891 5.780 17.792 1.00 59.38 431 ALA A O 1
ATOM 3228 N N . SER A 1 432 ? 1.680 5.437 15.945 1.00 60.47 432 SER A N 1
ATOM 3229 C CA . SER A 1 432 ? 0.805 4.419 16.538 1.00 60.47 432 SER A CA 1
ATOM 3230 C C . SER A 1 432 ? 1.557 3.160 16.987 1.00 60.47 432 SER A C 1
ATOM 3232 O O . SER A 1 432 ? 1.158 2.531 17.961 1.00 60.47 432 SER A O 1
ATOM 3234 N N . VAL A 1 433 ? 2.669 2.800 16.332 1.00 67.69 433 VAL A N 1
ATOM 3235 C CA . VAL A 1 433 ? 3.512 1.660 16.743 1.00 67.69 433 VAL A CA 1
ATOM 3236 C C . VAL A 1 433 ? 4.241 1.972 18.051 1.00 67.69 433 VAL A C 1
ATOM 3238 O O . VAL A 1 433 ? 4.323 1.114 18.930 1.00 67.69 433 VAL A O 1
ATOM 3241 N N . LEU A 1 434 ? 4.708 3.215 18.216 1.00 65.56 434 LEU A N 1
ATOM 3242 C CA . LEU A 1 434 ? 5.276 3.688 19.478 1.00 65.56 434 LEU A CA 1
ATOM 3243 C C . LEU A 1 434 ? 4.218 3.702 20.591 1.00 65.56 434 LEU A C 1
ATOM 3245 O O . LEU A 1 434 ? 4.502 3.224 21.681 1.00 65.56 434 LEU A O 1
ATOM 3249 N N . GLU A 1 435 ? 3.002 4.185 20.320 1.00 62.91 435 GLU A N 1
ATOM 3250 C CA . GLU A 1 435 ? 1.889 4.203 21.288 1.00 62.91 435 GLU A CA 1
ATOM 3251 C C . GLU A 1 435 ? 1.518 2.791 21.788 1.00 62.91 435 GLU A C 1
ATOM 3253 O O . GLU A 1 435 ? 1.229 2.601 22.973 1.00 62.91 435 GLU A O 1
ATOM 3258 N N . ILE A 1 436 ? 1.573 1.780 20.914 1.00 68.56 436 ILE A N 1
ATOM 3259 C CA . ILE A 1 436 ? 1.351 0.372 21.284 1.00 68.56 436 ILE A CA 1
ATOM 3260 C C . ILE A 1 436 ? 2.486 -0.145 22.155 1.00 68.56 436 ILE A C 1
ATOM 3262 O O . ILE A 1 436 ? 2.217 -0.697 23.217 1.00 68.56 436 ILE A O 1
ATOM 3266 N N . ALA A 1 437 ? 3.740 0.047 21.733 1.00 67.69 437 ALA A N 1
ATOM 3267 C CA . ALA A 1 437 ? 4.900 -0.367 22.519 1.00 67.69 437 ALA A CA 1
ATOM 3268 C C . ALA A 1 437 ? 4.915 0.320 23.893 1.00 67.69 437 ALA A C 1
ATOM 3270 O O . ALA A 1 437 ? 5.277 -0.292 24.889 1.00 67.69 437 ALA A O 1
ATOM 3271 N N . TRP A 1 438 ? 4.459 1.572 23.958 1.00 62.19 438 TRP A N 1
ATOM 3272 C CA . TRP A 1 438 ? 4.281 2.319 25.198 1.00 62.19 438 TRP A CA 1
ATOM 3273 C C . TRP A 1 438 ? 3.254 1.680 26.141 1.00 62.19 438 TRP A C 1
ATOM 3275 O O . TRP A 1 438 ? 3.412 1.702 27.362 1.00 62.19 438 TRP A O 1
ATOM 3285 N N . SER A 1 439 ? 2.174 1.150 25.567 1.00 62.47 439 SER A N 1
ATOM 3286 C CA . SER A 1 439 ? 1.040 0.585 26.301 1.00 62.47 439 SER A CA 1
ATOM 3287 C C . SER A 1 439 ? 1.216 -0.904 26.624 1.00 62.47 439 SER A C 1
ATOM 3289 O O . SER A 1 439 ? 0.455 -1.439 27.430 1.00 62.47 439 SER A O 1
ATOM 3291 N N . ASP A 1 440 ? 2.202 -1.576 26.019 1.00 68.81 440 ASP A N 1
ATOM 3292 C CA . ASP A 1 440 ? 2.502 -2.985 26.264 1.00 68.81 440 ASP A CA 1
ATOM 3293 C C . ASP A 1 440 ? 3.420 -3.144 27.495 1.00 68.81 440 ASP A C 1
ATOM 3295 O O . ASP A 1 440 ? 4.600 -2.785 27.444 1.00 68.81 440 ASP A O 1
ATOM 3299 N N . PRO A 1 441 ? 2.939 -3.734 28.607 1.00 68.19 441 PRO A N 1
ATOM 3300 C CA . PRO A 1 441 ? 3.758 -3.954 29.799 1.00 68.19 441 PRO A CA 1
ATOM 3301 C C . PRO A 1 441 ? 4.930 -4.928 29.578 1.00 68.19 441 PRO A C 1
ATOM 3303 O O . PRO A 1 441 ? 5.819 -5.005 30.428 1.00 68.19 441 PRO A O 1
ATOM 3306 N N . ALA A 1 442 ? 4.940 -5.691 28.481 1.00 75.06 442 ALA A N 1
ATOM 3307 C CA . ALA A 1 442 ? 6.036 -6.575 28.097 1.00 75.06 442 ALA A CA 1
ATOM 3308 C C . ALA A 1 442 ? 7.121 -5.876 27.255 1.00 75.06 442 ALA A C 1
ATOM 3310 O O . ALA A 1 442 ? 8.182 -6.470 27.036 1.00 75.06 442 ALA A O 1
ATOM 3311 N N . ALA A 1 443 ? 6.894 -4.645 26.783 1.00 67.62 443 ALA A N 1
ATOM 3312 C CA . ALA A 1 443 ? 7.866 -3.908 25.983 1.00 67.62 443 ALA A CA 1
ATOM 3313 C C . ALA A 1 443 ? 9.032 -3.386 26.853 1.00 67.62 443 ALA A C 1
ATOM 3315 O O . ALA A 1 443 ? 8.810 -2.673 27.835 1.00 67.62 443 ALA A O 1
ATOM 3316 N N . PRO A 1 444 ? 10.300 -3.698 26.517 1.00 73.12 444 PRO A N 1
ATOM 3317 C CA . PRO A 1 444 ? 11.444 -3.153 27.243 1.00 73.12 444 PRO A CA 1
ATOM 3318 C C . PRO A 1 444 ? 11.573 -1.637 27.052 1.00 73.12 444 PRO A C 1
ATOM 3320 O O . PRO A 1 444 ? 11.476 -1.139 25.935 1.00 73.12 444 PRO A O 1
ATOM 3323 N N . GLU A 1 445 ? 11.930 -0.909 28.110 1.00 60.66 445 GLU A N 1
ATOM 3324 C CA . GLU A 1 445 ? 12.164 0.547 28.056 1.00 60.66 445 GLU A CA 1
ATOM 3325 C C . GLU A 1 445 ? 13.173 0.941 26.958 1.00 60.66 445 GLU A C 1
ATOM 3327 O O . GLU A 1 445 ? 12.958 1.890 26.209 1.00 60.66 445 GLU A O 1
ATOM 3332 N N . ALA A 1 446 ? 14.239 0.152 26.785 1.00 60.72 446 ALA A N 1
ATOM 3333 C CA . ALA A 1 446 ? 15.241 0.375 25.741 1.00 60.72 446 ALA A CA 1
ATOM 3334 C C . ALA A 1 446 ? 14.675 0.281 24.311 1.00 60.72 446 ALA A C 1
ATOM 3336 O O . ALA A 1 446 ? 15.141 0.992 23.424 1.00 60.72 446 ALA A O 1
ATOM 3337 N N . LEU A 1 447 ? 13.682 -0.584 24.086 1.00 65.19 447 LEU A N 1
ATOM 3338 C CA . LEU A 1 447 ? 13.004 -0.714 22.798 1.00 65.19 447 LEU A CA 1
ATOM 3339 C C . LEU A 1 447 ? 12.123 0.510 22.535 1.00 65.19 447 LEU A C 1
ATOM 3341 O O . LEU A 1 447 ? 12.167 1.064 21.444 1.00 65.19 447 LEU A O 1
ATOM 3345 N N . VAL A 1 448 ? 11.356 0.958 23.530 1.00 58.41 448 VAL A N 1
ATOM 3346 C CA . VAL A 1 448 ? 10.493 2.143 23.405 1.00 58.41 448 VAL A CA 1
ATOM 3347 C C . VAL A 1 448 ? 11.321 3.385 23.050 1.00 58.41 448 VAL A C 1
ATOM 3349 O O . VAL A 1 448 ? 10.957 4.130 22.141 1.00 58.41 448 VAL A O 1
ATOM 3352 N N . ILE A 1 449 ? 12.485 3.552 23.687 1.00 54.56 449 ILE A N 1
ATOM 3353 C CA . ILE A 1 449 ? 13.444 4.628 23.384 1.00 54.56 449 ILE A CA 1
ATOM 3354 C C . ILE A 1 449 ? 13.959 4.536 21.937 1.00 54.56 449 ILE A C 1
ATOM 3356 O O . ILE A 1 449 ? 14.054 5.546 21.238 1.00 54.56 449 ILE A O 1
ATOM 3360 N N . ASP A 1 450 ? 14.294 3.333 21.472 1.00 59.34 450 ASP A N 1
ATOM 3361 C CA . ASP A 1 450 ? 14.762 3.099 20.103 1.00 59.34 450 ASP A CA 1
ATOM 3362 C C . ASP A 1 450 ? 13.670 3.388 19.056 1.00 59.34 450 ASP A C 1
ATOM 3364 O O . ASP A 1 450 ? 13.929 4.089 18.076 1.00 59.34 450 ASP A O 1
ATOM 3368 N N . LEU A 1 451 ? 12.436 2.934 19.292 1.00 58.22 451 LEU A N 1
ATOM 3369 C CA . LEU A 1 451 ? 11.277 3.227 18.446 1.00 58.22 451 LEU A CA 1
ATOM 3370 C C . LEU A 1 451 ? 10.996 4.734 18.381 1.00 58.22 451 LEU A C 1
ATOM 3372 O O . LEU A 1 451 ? 10.785 5.267 17.292 1.00 58.22 451 LEU A O 1
ATOM 3376 N N . ALA A 1 452 ? 11.067 5.442 19.512 1.00 55.75 452 ALA A N 1
ATOM 3377 C CA . ALA A 1 452 ? 10.910 6.896 19.560 1.00 55.75 452 ALA A CA 1
ATOM 3378 C C . ALA A 1 452 ? 11.952 7.619 18.688 1.00 55.75 452 ALA A C 1
ATOM 3380 O O . ALA A 1 452 ? 11.622 8.575 17.985 1.00 55.75 452 ALA A O 1
ATOM 3381 N N . GLY A 1 453 ? 13.191 7.117 18.653 1.00 51.59 453 GLY A N 1
ATOM 3382 C CA . GLY A 1 453 ? 14.250 7.620 17.772 1.00 51.59 453 GLY A CA 1
ATOM 3383 C C . GLY A 1 453 ? 14.004 7.391 16.273 1.00 51.59 453 GLY A C 1
ATOM 3384 O O . GLY A 1 453 ? 14.648 8.044 15.447 1.00 51.59 453 GLY A O 1
ATOM 3385 N N . ARG A 1 454 ? 13.079 6.492 15.917 1.00 60.00 454 ARG A N 1
ATOM 3386 C CA . ARG A 1 454 ? 12.704 6.131 14.539 1.00 60.00 454 ARG A CA 1
ATOM 3387 C C . ARG A 1 454 ? 11.386 6.763 14.091 1.00 60.00 454 ARG A C 1
ATOM 3389 O O . ARG A 1 454 ? 11.010 6.617 12.934 1.00 60.00 454 ARG A O 1
ATOM 3396 N N . VAL A 1 455 ? 10.663 7.479 14.949 1.00 56.34 455 VAL A N 1
ATOM 3397 C CA . VAL A 1 455 ? 9.490 8.245 14.501 1.00 56.34 455 VAL A CA 1
ATOM 3398 C C . VAL A 1 455 ? 9.961 9.394 13.597 1.00 56.34 455 VAL A C 1
ATOM 3400 O O . VAL A 1 455 ? 10.988 10.026 13.854 1.00 56.34 455 VAL A O 1
ATOM 3403 N N . ALA A 1 456 ? 9.241 9.658 12.502 1.00 47.88 456 ALA A N 1
ATOM 3404 C CA . ALA A 1 456 ? 9.617 10.680 11.522 1.00 47.88 456 ALA A CA 1
ATOM 3405 C C . ALA A 1 456 ? 9.931 12.044 12.190 1.00 47.88 456 ALA A C 1
ATOM 3407 O O . ALA A 1 456 ? 9.108 12.598 12.919 1.00 47.88 456 ALA A O 1
ATOM 3408 N N . LYS A 1 457 ? 11.137 12.587 11.940 1.00 41.41 457 LYS A N 1
ATOM 3409 C CA . LYS A 1 457 ? 11.670 13.799 12.599 1.00 41.41 457 LYS A CA 1
ATOM 3410 C C . LYS A 1 457 ? 10.722 15.004 12.496 1.00 41.41 457 LYS A C 1
ATOM 3412 O O . LYS A 1 457 ? 10.350 15.428 11.400 1.00 41.41 457 LYS A O 1
ATOM 3417 N N . ALA A 1 458 ? 10.444 15.632 13.640 1.00 35.59 458 ALA A N 1
ATOM 3418 C CA . ALA A 1 458 ? 9.799 16.940 13.725 1.00 35.59 458 ALA A CA 1
ATOM 3419 C C . ALA A 1 458 ? 10.625 18.032 13.006 1.00 35.59 458 ALA A C 1
ATOM 3421 O O . ALA A 1 458 ? 11.853 18.067 13.074 1.00 35.59 458 ALA A O 1
ATOM 3422 N N . LYS A 1 459 ? 9.942 18.954 12.316 1.00 30.38 459 LYS A N 1
ATOM 3423 C CA . LYS A 1 459 ? 10.531 19.943 11.387 1.00 30.38 459 LYS A CA 1
ATOM 3424 C C . LYS A 1 459 ? 11.223 21.174 12.029 1.00 30.38 459 LYS A C 1
ATOM 3426 O O . LYS A 1 459 ? 11.443 22.148 11.313 1.00 30.38 459 LYS A O 1
ATOM 3431 N N . LYS A 1 460 ? 11.581 21.203 13.324 1.00 28.69 460 LYS A N 1
ATOM 3432 C CA . LYS A 1 460 ? 12.248 22.382 13.948 1.00 28.69 460 LYS A CA 1
ATOM 3433 C C . LYS A 1 460 ? 13.378 22.024 14.925 1.00 28.69 460 LYS A C 1
ATOM 3435 O O . LYS A 1 460 ? 13.317 20.988 15.578 1.00 28.69 460 LYS A O 1
ATOM 3440 N N . ARG A 1 461 ? 14.404 22.889 14.998 1.00 32.66 461 ARG A N 1
ATOM 3441 C CA . ARG A 1 461 ? 15.609 22.751 15.845 1.00 32.66 461 ARG A CA 1
ATOM 3442 C C . ARG A 1 461 ? 15.424 23.433 17.205 1.00 32.66 461 ARG A C 1
ATOM 3444 O O . ARG A 1 461 ? 14.689 24.406 17.311 1.00 32.66 461 ARG A O 1
ATOM 3451 N N . ALA A 1 462 ? 16.103 22.909 18.224 1.00 34.56 462 ALA A N 1
ATOM 3452 C CA . ALA A 1 462 ? 15.945 23.282 19.634 1.00 34.56 462 ALA A CA 1
ATOM 3453 C C . ALA A 1 462 ? 16.619 24.613 20.038 1.00 34.56 462 ALA A C 1
ATOM 3455 O O . ALA A 1 462 ? 16.426 25.086 21.149 1.00 34.56 462 ALA A O 1
ATOM 3456 N N . GLU A 1 463 ? 17.412 25.211 19.152 1.00 36.72 463 GLU A N 1
ATOM 3457 C CA . GLU A 1 463 ? 18.336 26.318 19.450 1.00 36.72 463 GLU A CA 1
ATO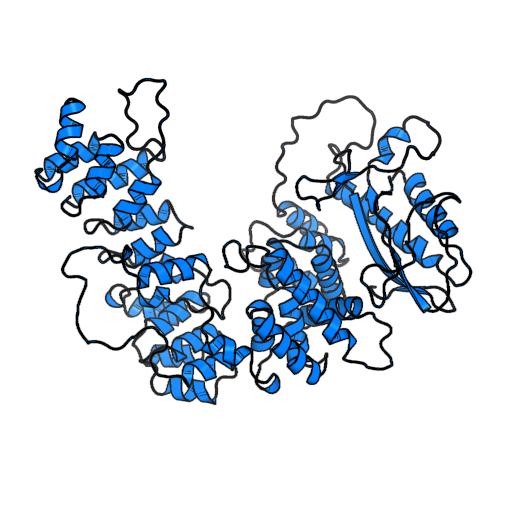M 3458 C C . GLU A 1 463 ? 17.659 27.708 19.507 1.00 36.72 463 GLU A C 1
ATOM 3460 O O . GLU A 1 463 ? 18.311 28.697 19.825 1.00 36.72 463 GLU A O 1
ATOM 3465 N N . ASP A 1 464 ? 16.354 27.794 19.224 1.00 38.06 464 ASP A N 1
ATOM 3466 C CA . ASP A 1 464 ? 15.632 29.052 18.968 1.00 38.06 464 ASP A CA 1
ATOM 3467 C C . ASP A 1 464 ? 14.775 29.572 20.160 1.00 38.06 464 ASP A C 1
ATOM 3469 O O . ASP A 1 464 ? 13.837 30.342 19.944 1.00 38.06 464 ASP A O 1
ATOM 3473 N N . ILE A 1 465 ? 15.029 29.168 21.418 1.00 33.84 465 ILE A N 1
ATOM 3474 C CA . ILE A 1 465 ? 14.163 29.491 22.585 1.00 33.84 465 ILE A CA 1
ATOM 3475 C C . ILE A 1 465 ? 14.974 30.129 23.742 1.00 33.84 465 ILE A C 1
ATOM 3477 O O . ILE A 1 465 ? 16.030 29.619 24.100 1.00 33.84 465 ILE A O 1
ATOM 3481 N N . LEU A 1 466 ? 14.495 31.252 24.311 1.00 32.09 466 LEU A N 1
ATOM 3482 C CA . LEU A 1 466 ? 15.186 32.087 25.325 1.00 32.09 466 LEU A CA 1
ATOM 3483 C C . LEU A 1 466 ? 14.830 31.733 26.790 1.00 32.09 466 LEU A C 1
ATOM 3485 O O . LEU A 1 466 ? 13.698 31.356 27.083 1.00 32.09 466 LEU A O 1
ATOM 3489 N N . GLU A 1 467 ? 15.801 31.920 27.696 1.00 37.94 467 GLU A N 1
ATOM 3490 C CA . GLU A 1 467 ? 15.805 31.555 29.127 1.00 37.94 467 GLU A CA 1
ATOM 3491 C C . GLU A 1 467 ? 15.353 32.717 30.038 1.00 37.94 467 GLU A C 1
ATOM 3493 O O . GLU A 1 467 ? 15.944 33.786 29.940 1.00 37.94 467 GLU A O 1
ATOM 3498 N N . ASP A 1 468 ? 14.324 32.525 30.887 1.00 30.41 468 ASP A N 1
ATOM 3499 C CA . ASP A 1 468 ? 14.188 33.075 32.266 1.00 30.41 468 ASP A CA 1
ATOM 3500 C C . ASP A 1 468 ? 12.727 33.001 32.807 1.00 30.41 468 ASP A C 1
ATOM 3502 O O . ASP A 1 468 ? 12.075 34.024 32.990 1.00 30.41 468 ASP A O 1
ATOM 3506 N N . GLU A 1 469 ? 12.201 31.806 33.129 1.00 28.81 469 GLU A N 1
ATOM 3507 C CA . GLU A 1 469 ? 11.052 31.588 34.047 1.00 28.81 469 GLU A CA 1
ATOM 3508 C C . GLU A 1 469 ? 11.203 30.209 34.747 1.00 28.81 469 GLU A C 1
ATOM 3510 O O . GLU A 1 469 ? 11.774 29.269 34.191 1.00 28.81 469 GLU A O 1
ATOM 3515 N N . VAL A 1 470 ? 10.756 30.072 36.001 1.00 43.09 470 VAL A N 1
ATOM 3516 C CA . VAL A 1 470 ? 10.821 28.814 36.781 1.00 43.09 470 VAL A CA 1
ATOM 3517 C C . VAL A 1 470 ? 9.570 27.985 36.481 1.00 43.09 470 VAL A C 1
ATOM 3519 O O . VAL A 1 470 ? 8.560 28.229 37.128 1.00 43.09 470 VAL A O 1
ATOM 3522 N N . ASP A 1 471 ? 9.560 27.057 35.513 1.00 40.16 471 ASP A N 1
ATOM 3523 C CA . ASP A 1 471 ? 8.263 26.467 35.123 1.00 40.16 471 ASP A CA 1
ATOM 3524 C C . ASP A 1 471 ? 8.344 25.169 34.288 1.00 40.16 471 ASP A C 1
ATOM 3526 O O . ASP A 1 471 ? 9.416 24.823 33.797 1.00 40.16 471 ASP A O 1
ATOM 3530 N N . LEU A 1 472 ? 7.221 24.444 34.161 1.00 38.25 472 LEU A N 1
ATOM 3531 C CA . LEU A 1 472 ? 6.931 23.173 33.462 1.00 38.25 472 LEU A CA 1
ATOM 3532 C C . LEU A 1 472 ? 7.244 23.202 31.941 1.00 38.25 472 LEU A C 1
ATOM 3534 O O . LEU A 1 472 ? 6.393 22.919 31.097 1.00 38.25 472 LEU A O 1
ATOM 3538 N N . ASP A 1 473 ? 8.480 23.555 31.591 1.00 35.03 473 ASP A N 1
ATOM 3539 C CA . ASP A 1 473 ? 8.935 23.859 30.235 1.00 35.03 473 ASP A CA 1
ATOM 3540 C C . ASP A 1 473 ? 9.177 22.587 29.374 1.00 35.03 473 ASP A C 1
ATOM 3542 O O . ASP A 1 473 ? 10.026 21.753 29.731 1.00 35.03 473 ASP A O 1
ATOM 3546 N N . PRO A 1 474 ? 8.493 22.440 28.213 1.00 35.94 474 PRO A N 1
ATOM 3547 C CA . PRO A 1 474 ? 8.706 21.377 27.220 1.00 35.94 474 PRO A CA 1
ATOM 3548 C C . PRO A 1 474 ? 10.104 21.286 26.597 1.00 35.94 474 PRO A C 1
ATOM 3550 O O . PRO A 1 474 ? 10.373 20.321 25.885 1.00 35.94 474 PRO A O 1
ATOM 3553 N N . SER A 1 475 ? 11.009 22.228 26.870 1.00 32.34 475 SER A N 1
ATOM 3554 C CA . SER A 1 475 ? 12.413 22.168 26.443 1.00 32.34 475 SER A CA 1
ATOM 3555 C C . SER A 1 475 ? 13.339 21.386 27.400 1.00 32.34 475 SER A C 1
ATOM 3557 O O . SER A 1 475 ? 14.447 21.011 27.014 1.00 32.34 475 SER A O 1
ATOM 3559 N N . ARG A 1 476 ? 12.905 21.105 28.645 1.00 32.72 476 ARG A N 1
ATOM 3560 C CA . ARG A 1 476 ? 13.713 20.448 29.707 1.00 32.72 476 ARG A CA 1
ATOM 3561 C C . ARG A 1 476 ? 13.264 19.032 30.077 1.00 32.72 476 ARG A C 1
ATOM 3563 O O . ARG A 1 476 ? 13.936 18.336 30.842 1.00 32.72 476 ARG A O 1
ATOM 3570 N N . ARG A 1 477 ? 12.119 18.597 29.562 1.00 40.56 477 ARG A N 1
ATOM 3571 C CA . ARG A 1 477 ? 11.632 17.215 29.607 1.00 40.56 477 ARG A CA 1
ATOM 3572 C C . ARG A 1 477 ? 11.490 16.742 28.169 1.00 40.56 477 ARG A C 1
ATOM 3574 O O . ARG A 1 477 ? 11.184 17.550 27.301 1.00 40.56 477 ARG A O 1
ATOM 3581 N N . SER A 1 478 ? 11.721 15.458 27.903 1.00 46.56 478 SER A N 1
ATOM 3582 C CA . SER A 1 478 ? 11.417 14.930 26.573 1.00 46.56 478 SER A CA 1
ATOM 3583 C C . SER A 1 478 ? 9.933 15.158 26.272 1.00 46.56 478 SER A C 1
ATOM 3585 O O . SER A 1 478 ? 9.101 15.077 27.181 1.00 46.56 478 SER A O 1
ATOM 3587 N N . LEU A 1 479 ? 9.603 15.429 25.006 1.00 46.28 479 LEU A N 1
ATOM 3588 C CA . LEU A 1 479 ? 8.219 15.475 24.526 1.00 46.28 479 LEU A CA 1
ATOM 3589 C C . LEU A 1 479 ? 7.439 14.237 25.008 1.00 46.28 479 LEU A C 1
ATOM 3591 O O . LEU A 1 479 ? 6.356 14.366 25.558 1.00 46.28 479 LEU A O 1
ATOM 3595 N N . GLU A 1 480 ? 8.090 13.079 24.959 1.00 46.53 480 GLU A N 1
ATOM 3596 C CA . GLU A 1 480 ? 7.658 11.798 25.524 1.00 46.53 480 GLU A CA 1
ATOM 3597 C C . GLU A 1 480 ? 7.223 11.885 27.002 1.00 46.53 480 GLU A C 1
ATOM 3599 O O . GLU A 1 480 ? 6.171 11.380 27.380 1.00 46.53 480 GLU A O 1
ATOM 3604 N N . THR A 1 481 ? 7.978 12.565 27.872 1.00 46.41 481 THR A N 1
ATOM 3605 C CA . THR A 1 481 ? 7.587 12.733 29.285 1.00 46.41 481 THR A CA 1
ATOM 3606 C C . THR A 1 481 ? 6.315 13.567 29.426 1.00 46.41 481 THR A C 1
ATOM 3608 O O . THR A 1 481 ? 5.488 13.294 30.293 1.00 46.41 481 THR A O 1
ATOM 3611 N N . LEU A 1 482 ? 6.150 14.581 28.581 1.00 50.44 482 LEU A N 1
ATOM 3612 C CA . LEU A 1 482 ? 4.974 15.443 28.597 1.00 50.44 482 LEU A CA 1
ATOM 3613 C C . LEU A 1 482 ? 3.739 14.757 28.010 1.00 50.44 482 LEU A C 1
ATOM 3615 O O . LEU A 1 482 ? 2.657 14.861 28.586 1.00 50.44 482 LEU A O 1
ATOM 3619 N N . GLU A 1 483 ? 3.915 14.003 26.928 1.00 55.44 483 GLU A N 1
ATOM 3620 C CA . GLU A 1 483 ? 2.884 13.173 26.303 1.00 55.44 483 GLU A CA 1
ATOM 3621 C C . GLU A 1 483 ? 2.367 12.104 27.273 1.00 55.44 483 GLU A C 1
ATOM 3623 O O . GLU A 1 483 ? 1.159 11.965 27.444 1.00 55.44 483 GLU A O 1
ATOM 3628 N N . ARG A 1 484 ? 3.254 11.431 28.018 1.00 54.78 484 ARG A N 1
ATOM 3629 C CA . ARG A 1 484 ? 2.865 10.481 29.077 1.00 54.78 484 ARG A CA 1
ATOM 3630 C C . ARG A 1 484 ? 1.983 11.094 30.150 1.00 54.78 484 ARG A C 1
ATOM 3632 O O . ARG A 1 484 ? 1.060 10.451 30.641 1.00 54.78 484 ARG A O 1
ATOM 3639 N N . VAL A 1 485 ? 2.336 12.300 30.581 1.00 52.88 485 VAL A N 1
ATOM 3640 C CA . VAL A 1 485 ? 1.681 12.971 31.702 1.00 52.88 485 VAL A CA 1
ATOM 3641 C C . VAL A 1 485 ? 0.277 13.411 31.290 1.00 52.88 485 VAL A C 1
ATOM 3643 O O . VAL A 1 485 ? -0.670 13.154 32.033 1.00 52.88 485 VAL A O 1
ATOM 3646 N N . VAL A 1 486 ? 0.112 13.962 30.080 1.00 60.03 486 VAL A N 1
ATOM 3647 C CA . VAL A 1 486 ? -1.219 14.305 29.550 1.00 60.03 486 VAL A CA 1
ATOM 3648 C C . VAL A 1 486 ? -2.042 13.065 29.188 1.00 60.03 486 VAL A C 1
ATOM 3650 O O . VAL A 1 486 ? -3.242 13.045 29.457 1.00 60.03 486 VAL A O 1
ATOM 3653 N N . LEU A 1 487 ? -1.424 11.996 28.676 1.00 64.31 487 LEU A N 1
ATOM 3654 C CA . LEU A 1 487 ? -2.096 10.722 28.398 1.00 64.31 487 LEU A CA 1
ATOM 3655 C C . LEU A 1 487 ? -2.641 10.079 29.676 1.00 64.31 487 LEU A C 1
ATOM 3657 O O . LEU A 1 487 ? -3.833 9.782 29.755 1.00 64.31 487 LEU A O 1
ATOM 3661 N N . ALA A 1 488 ? -1.798 9.919 30.700 1.00 59.03 488 ALA A N 1
ATOM 3662 C CA . ALA A 1 488 ? -2.196 9.322 31.972 1.00 59.03 488 ALA A CA 1
ATOM 3663 C C . ALA A 1 488 ? -3.303 10.135 32.660 1.00 59.03 488 ALA A C 1
ATOM 3665 O O . ALA A 1 488 ? -4.249 9.565 33.204 1.00 59.03 488 ALA A O 1
ATOM 3666 N N . ALA A 1 489 ? -3.224 11.467 32.599 1.00 61.00 489 ALA A N 1
ATOM 3667 C CA . ALA A 1 489 ? -4.276 12.337 33.111 1.00 61.00 489 ALA A CA 1
ATOM 3668 C C . ALA A 1 489 ? -5.587 12.188 32.327 1.00 61.00 489 ALA A C 1
ATOM 3670 O O . ALA A 1 489 ? -6.651 12.096 32.936 1.00 61.00 489 ALA A O 1
ATOM 3671 N N . THR A 1 490 ? -5.523 12.096 30.997 1.00 69.94 490 THR A N 1
ATOM 3672 C CA . THR A 1 490 ? -6.714 11.953 30.141 1.00 69.94 490 THR A CA 1
ATOM 3673 C C . THR A 1 490 ? -7.403 10.616 30.387 1.00 69.94 490 THR A C 1
ATOM 3675 O O . THR A 1 490 ? -8.616 10.574 30.588 1.00 69.94 490 THR A O 1
ATOM 3678 N N . GLN A 1 491 ? -6.631 9.529 30.473 1.00 73.62 491 GLN A N 1
ATOM 3679 C CA . GLN A 1 491 ? -7.138 8.197 30.815 1.00 73.62 491 GLN A CA 1
ATOM 3680 C C . GLN A 1 491 ? -7.756 8.160 32.211 1.00 73.62 491 GLN A C 1
ATOM 3682 O O . GLN A 1 491 ? -8.805 7.545 32.407 1.00 73.62 491 GLN A O 1
ATOM 3687 N N . ARG A 1 492 ? -7.143 8.848 33.179 1.00 70.69 492 ARG A N 1
ATOM 3688 C CA . ARG A 1 492 ? -7.684 8.960 34.532 1.00 70.69 492 ARG A CA 1
ATOM 3689 C C . ARG A 1 492 ? -9.020 9.698 34.540 1.00 70.69 492 ARG A C 1
ATOM 3691 O O . ARG A 1 492 ? -9.967 9.193 35.132 1.00 70.69 492 ARG A O 1
ATOM 3698 N N . VAL A 1 493 ? -9.114 10.840 33.854 1.00 76.00 493 VAL A N 1
ATOM 3699 C CA . VAL A 1 493 ? -10.373 11.592 33.720 1.00 76.00 493 VAL A CA 1
ATOM 3700 C C . VAL A 1 493 ? -11.444 10.729 33.061 1.00 76.00 493 VAL A C 1
ATOM 3702 O O . VAL A 1 493 ? -12.559 10.667 33.572 1.00 76.00 493 VAL A O 1
ATOM 3705 N N . LEU A 1 494 ? -11.122 10.011 31.982 1.00 85.31 494 LEU A N 1
ATOM 3706 C CA . LEU A 1 494 ? -12.069 9.110 31.321 1.00 85.31 494 LEU A CA 1
ATOM 3707 C C . LEU A 1 494 ? -12.559 8.010 32.274 1.00 85.31 494 LEU A C 1
ATOM 3709 O O . LEU A 1 494 ? -13.762 7.841 32.459 1.00 85.31 494 LEU A O 1
ATOM 3713 N N . THR A 1 495 ? -11.628 7.310 32.922 1.00 80.00 495 THR A N 1
ATOM 3714 C CA . THR A 1 495 ? -11.919 6.186 33.825 1.00 80.00 495 THR A CA 1
ATOM 3715 C C . THR A 1 495 ? -12.773 6.622 35.013 1.00 80.00 495 THR A C 1
ATOM 3717 O O . THR A 1 495 ? -13.850 6.070 35.227 1.00 80.00 495 THR A O 1
ATOM 3720 N N . GLU A 1 496 ? -12.355 7.665 35.738 1.00 84.06 496 GLU A N 1
ATOM 3721 C CA . GLU A 1 496 ? -13.102 8.184 36.891 1.00 84.06 496 GLU A CA 1
ATOM 3722 C C . GLU A 1 496 ? -14.498 8.691 36.484 1.00 84.06 496 GLU A C 1
ATOM 3724 O O . GLU A 1 496 ? -15.446 8.607 37.269 1.00 84.06 496 GLU A O 1
ATOM 3729 N N . SER A 1 497 ? -14.646 9.215 35.260 1.00 92.81 497 SER A N 1
ATOM 3730 C CA . SER A 1 497 ? -15.946 9.661 34.740 1.00 92.81 497 SER A CA 1
ATOM 3731 C C . SER A 1 497 ? -16.889 8.480 34.513 1.00 92.81 497 SER A C 1
ATOM 3733 O O . SER A 1 497 ? -18.053 8.544 34.905 1.00 92.81 497 SER A O 1
ATOM 3735 N N . ILE A 1 498 ? -16.381 7.388 33.930 1.00 93.62 498 ILE A N 1
ATOM 3736 C CA . ILE A 1 498 ? -17.139 6.154 33.670 1.00 93.62 498 ILE A CA 1
ATOM 3737 C C . ILE A 1 498 ? -17.539 5.464 34.977 1.00 93.62 498 ILE A C 1
ATOM 3739 O O . ILE A 1 498 ? -18.683 5.037 35.114 1.00 93.62 498 ILE A O 1
ATOM 3743 N N . GLU A 1 499 ? -16.651 5.409 35.970 1.00 92.88 499 GLU A N 1
ATOM 3744 C CA . GLU A 1 499 ? -16.941 4.816 37.287 1.00 92.88 499 GLU A CA 1
ATOM 3745 C C . GLU A 1 499 ? -18.103 5.508 38.021 1.00 92.88 499 GLU A C 1
ATOM 3747 O O . GLU A 1 499 ? -18.787 4.896 38.847 1.00 92.88 499 GLU A O 1
ATOM 3752 N N . ARG A 1 500 ? -18.362 6.784 37.712 1.00 95.44 500 ARG A N 1
ATOM 3753 C CA . ARG A 1 500 ? -19.475 7.563 38.278 1.00 95.44 500 ARG A CA 1
ATOM 3754 C C . ARG A 1 500 ? -20.796 7.345 37.546 1.00 95.44 500 ARG A C 1
ATOM 3756 O O . ARG A 1 500 ? -21.848 7.720 38.072 1.00 95.44 500 ARG A O 1
ATOM 3763 N N . MET A 1 501 ? -20.771 6.758 36.351 1.00 96.56 501 MET A N 1
ATOM 3764 C CA . MET A 1 501 ? -21.967 6.558 35.544 1.00 96.56 501 MET A CA 1
ATOM 3765 C C . MET A 1 501 ? -22.857 5.480 36.159 1.00 96.56 501 MET A C 1
ATOM 3767 O O . MET A 1 501 ? -22.481 4.317 36.273 1.00 96.56 501 MET A O 1
ATOM 3771 N N . ARG A 1 502 ? -24.078 5.869 36.524 1.00 95.69 502 ARG A N 1
ATOM 3772 C CA . ARG A 1 502 ? -25.153 4.965 36.948 1.00 95.69 502 ARG A CA 1
ATOM 3773 C C . ARG A 1 502 ? -26.513 5.632 36.728 1.00 95.69 502 ARG A C 1
ATOM 3775 O O . ARG A 1 502 ? -26.578 6.866 36.737 1.00 95.69 502 ARG A O 1
ATOM 3782 N N . PRO A 1 503 ? -27.601 4.859 36.565 1.00 96.25 503 PRO A N 1
ATOM 3783 C CA . PRO A 1 503 ? -28.935 5.422 36.416 1.00 96.25 503 PRO A CA 1
ATOM 3784 C C . PRO A 1 503 ? -29.276 6.410 37.540 1.00 96.25 503 PRO A C 1
ATOM 3786 O O . PRO A 1 503 ? -29.034 6.139 38.716 1.00 96.25 503 PRO A O 1
ATOM 3789 N N . GLY A 1 504 ? -29.850 7.555 37.176 1.00 94.19 504 GLY A N 1
ATOM 3790 C CA . GLY A 1 504 ? -30.263 8.602 38.112 1.00 94.19 504 GLY A CA 1
ATOM 3791 C C . GLY A 1 504 ? -29.214 9.680 38.404 1.00 94.19 504 GLY A C 1
ATOM 3792 O O . GLY A 1 504 ? -29.577 10.696 38.990 1.00 94.19 504 GLY A O 1
ATOM 3793 N N . VAL A 1 505 ? -27.957 9.513 37.981 1.00 95.81 505 VAL A N 1
ATOM 3794 C CA . VAL A 1 505 ? -26.929 10.568 38.083 1.00 95.81 505 VAL A CA 1
ATOM 3795 C C . VAL A 1 505 ? -27.104 11.580 36.951 1.00 95.81 505 VAL A C 1
ATOM 3797 O O . VAL A 1 505 ? -27.343 11.190 35.807 1.00 95.81 505 VAL A O 1
ATOM 3800 N N . SER A 1 506 ? -26.999 12.874 37.261 1.00 94.62 506 SER A N 1
ATOM 3801 C CA . SER A 1 506 ? -26.995 13.925 36.236 1.00 94.62 506 SER A CA 1
ATOM 3802 C C . SER A 1 506 ? -25.645 13.965 35.536 1.00 94.62 506 SER A C 1
ATOM 3804 O O . SER A 1 506 ? -24.610 13.901 36.199 1.00 94.62 506 SER A O 1
ATOM 3806 N N . TRP A 1 507 ? -25.632 14.112 34.214 1.00 95.19 507 TRP A N 1
ATOM 3807 C CA . TRP A 1 507 ? -24.385 14.204 33.460 1.00 95.19 507 TRP A CA 1
ATOM 3808 C C . TRP A 1 507 ? -23.520 15.366 33.944 1.00 95.19 507 TRP A C 1
ATOM 3810 O O . TRP A 1 507 ? -22.309 15.227 34.091 1.00 95.19 507 TRP A O 1
ATOM 3820 N N . SER A 1 508 ? -24.148 16.489 34.278 1.00 91.94 508 SER A N 1
ATOM 3821 C CA . SER A 1 508 ? -23.462 17.663 34.799 1.00 91.94 508 SER A CA 1
ATOM 3822 C C . SER A 1 508 ? -22.661 17.382 36.088 1.00 91.94 508 SER A C 1
ATOM 3824 O O . SER A 1 508 ? -21.579 17.939 36.264 1.00 91.94 508 SER A O 1
ATOM 3826 N N . GLU A 1 509 ? -23.102 16.456 36.947 1.00 92.75 509 GLU A N 1
ATOM 3827 C CA . GLU A 1 509 ? -22.341 16.020 38.130 1.00 92.75 509 GLU A CA 1
ATOM 3828 C C . GLU A 1 509 ? -21.030 15.323 37.732 1.00 92.75 509 GLU A C 1
ATOM 3830 O O . GLU A 1 509 ? -19.976 15.577 38.320 1.00 92.75 509 GLU A O 1
ATOM 3835 N N . ILE A 1 510 ? -21.084 14.478 36.700 1.00 94.75 510 ILE A N 1
ATOM 3836 C CA . ILE A 1 510 ? -19.922 13.763 36.159 1.00 94.75 510 ILE A CA 1
ATOM 3837 C C . ILE A 1 510 ? -18.991 14.740 35.440 1.00 94.75 510 ILE A C 1
ATOM 3839 O O . ILE A 1 510 ? -17.790 14.723 35.686 1.00 94.75 510 ILE A O 1
ATOM 3843 N N . ALA A 1 511 ? -19.539 15.635 34.618 1.00 91.75 511 ALA A N 1
ATOM 3844 C CA . ALA A 1 511 ? -18.777 16.644 33.892 1.00 91.75 511 ALA A CA 1
ATOM 3845 C C . ALA A 1 511 ? -18.046 17.621 34.832 1.00 91.75 511 ALA A C 1
ATOM 3847 O O . ALA A 1 511 ? -16.902 17.988 34.571 1.00 91.75 511 ALA A O 1
ATOM 3848 N N . LEU A 1 512 ? -18.670 18.009 35.953 1.00 88.50 512 LEU A N 1
ATOM 3849 C CA . LEU A 1 512 ? -18.021 18.818 36.989 1.00 88.50 512 LEU A CA 1
ATOM 3850 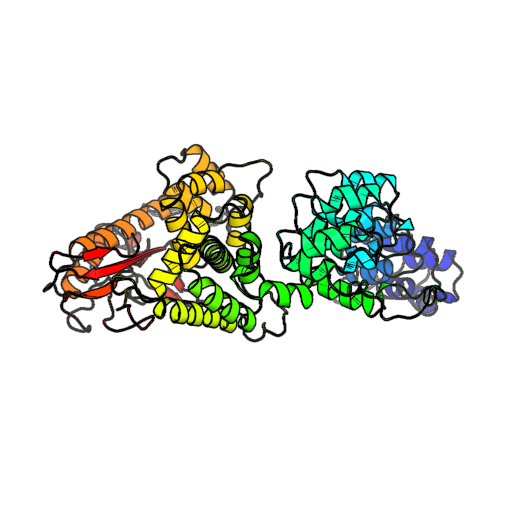C C . LEU A 1 512 ? -16.882 18.054 37.669 1.00 88.50 512 LEU A C 1
ATOM 3852 O O . LEU A 1 512 ? -15.822 18.621 37.919 1.00 88.50 512 LEU A O 1
ATOM 3856 N N . ALA A 1 513 ? -17.090 16.772 37.972 1.00 82.81 513 ALA A N 1
ATOM 3857 C CA . ALA A 1 513 ? -16.039 15.940 38.542 1.00 82.81 513 ALA A CA 1
ATOM 3858 C C . ALA A 1 513 ? -14.860 15.769 37.573 1.00 82.81 513 ALA A C 1
ATOM 3860 O O . ALA A 1 513 ? -13.720 15.916 37.997 1.00 82.81 513 ALA A O 1
ATOM 3861 N N . ALA A 1 514 ? -15.133 15.523 36.290 1.00 85.69 514 ALA A N 1
ATOM 3862 C CA . ALA A 1 514 ? -14.128 15.398 35.239 1.00 85.69 514 ALA A CA 1
ATOM 3863 C C . ALA A 1 514 ? -13.292 16.680 35.087 1.00 85.69 514 ALA A C 1
ATOM 3865 O O . ALA A 1 514 ? -12.062 16.618 35.082 1.00 85.69 514 ALA A O 1
ATOM 3866 N N . GLU A 1 515 ? -13.953 17.844 35.031 1.00 83.50 515 GLU A N 1
ATOM 3867 C CA . GLU A 1 515 ? -13.283 19.147 34.966 1.00 83.50 515 GLU A CA 1
ATOM 3868 C C . GLU A 1 515 ? -12.414 19.391 36.202 1.00 83.50 515 GLU A C 1
ATOM 3870 O O . GLU A 1 515 ? -11.258 19.779 36.059 1.00 83.50 515 GLU A O 1
ATOM 3875 N N . ASN A 1 516 ? -12.915 19.101 37.407 1.00 77.25 516 ASN A N 1
ATOM 3876 C CA . ASN A 1 516 ? -12.126 19.245 38.632 1.00 77.25 516 ASN A CA 1
ATOM 3877 C C . ASN A 1 516 ? -10.916 18.298 38.645 1.00 77.25 516 ASN A C 1
ATOM 3879 O O . ASN A 1 516 ? -9.812 18.748 38.929 1.00 77.25 516 ASN A O 1
ATOM 3883 N N . THR A 1 517 ? -11.083 17.020 38.273 1.00 76.44 517 THR A N 1
ATOM 3884 C CA . THR A 1 517 ? -9.969 16.059 38.181 1.00 76.44 517 THR A CA 1
ATOM 3885 C C . THR A 1 517 ? -8.879 16.560 37.226 1.00 76.44 517 THR A C 1
ATOM 3887 O O . THR A 1 517 ? -7.694 16.433 37.531 1.00 76.44 517 THR A O 1
ATOM 3890 N N . ALA A 1 518 ? -9.259 17.150 36.090 1.00 70.69 518 ALA A N 1
ATOM 3891 C CA . ALA A 1 518 ? -8.318 17.720 35.129 1.00 70.69 518 ALA A CA 1
ATOM 3892 C C . ALA A 1 518 ? -7.607 18.974 35.670 1.00 70.69 518 ALA A C 1
ATOM 3894 O O . ALA A 1 518 ? -6.375 19.051 35.649 1.00 70.69 518 ALA A O 1
ATOM 3895 N N . LEU A 1 519 ? -8.381 19.940 36.174 1.00 69.69 519 LEU A N 1
ATOM 3896 C CA . LEU A 1 519 ? -7.881 21.241 36.619 1.00 69.69 519 LEU A CA 1
ATOM 3897 C C . LEU A 1 519 ? -7.030 21.139 37.892 1.00 69.69 519 LEU A C 1
ATOM 3899 O O . LEU A 1 519 ? -5.982 21.780 37.967 1.00 69.69 519 LEU A O 1
ATOM 3903 N N . ASP A 1 520 ? -7.427 20.314 38.865 1.00 63.88 520 ASP A N 1
ATOM 3904 C CA . ASP A 1 520 ? -6.660 20.080 40.100 1.00 63.88 520 ASP A CA 1
ATOM 3905 C C . ASP A 1 520 ? -5.318 19.392 39.815 1.00 63.88 520 ASP A C 1
ATOM 3907 O O . ASP A 1 520 ? -4.352 19.551 40.562 1.00 63.88 520 ASP A O 1
ATOM 3911 N N . ALA A 1 521 ? -5.245 18.641 38.714 1.00 57.78 521 ALA A N 1
ATOM 3912 C CA . ALA A 1 521 ? -4.023 18.012 38.234 1.00 57.78 521 ALA A CA 1
ATOM 3913 C C . ALA A 1 521 ? -3.174 18.933 37.329 1.00 57.78 521 ALA A C 1
ATOM 3915 O O . ALA A 1 521 ? -2.116 18.512 36.864 1.00 57.78 521 ALA A O 1
ATOM 3916 N N . GLY A 1 522 ? -3.596 20.185 37.106 1.00 59.06 522 GLY A N 1
ATOM 3917 C CA . GLY A 1 522 ? -2.849 21.190 36.340 1.00 59.06 522 GLY A CA 1
ATOM 3918 C C . GLY A 1 522 ? -3.008 21.095 34.819 1.00 59.06 522 GLY A C 1
ATOM 3919 O O . GLY A 1 522 ? -2.204 21.678 34.088 1.00 59.06 522 GLY A O 1
ATOM 3920 N N . PHE A 1 523 ? -4.025 20.380 34.329 1.00 67.44 523 PHE A N 1
ATOM 3921 C CA . PHE A 1 523 ? -4.312 20.232 32.899 1.00 67.44 523 PHE A CA 1
ATOM 3922 C C . PHE A 1 523 ? -5.446 21.142 32.452 1.00 67.44 523 PHE A C 1
ATOM 3924 O O . PHE A 1 523 ? -6.375 21.426 33.204 1.00 67.44 523 PHE A O 1
ATOM 3931 N N . GLY A 1 524 ? -5.373 21.585 31.199 1.00 73.12 524 GLY A N 1
ATOM 3932 C CA . GLY A 1 524 ? -6.493 22.251 30.548 1.00 73.12 524 GLY A CA 1
ATOM 3933 C C . GLY A 1 524 ? -7.455 21.222 29.965 1.00 73.12 524 GLY A C 1
ATOM 3934 O O . GLY A 1 524 ? -7.039 20.122 29.608 1.00 73.12 524 GLY A O 1
ATOM 3935 N N . ILE A 1 525 ? -8.728 21.588 29.838 1.00 79.75 525 ILE A N 1
ATOM 3936 C CA . ILE A 1 525 ? -9.754 20.779 29.169 1.00 79.75 525 ILE A CA 1
ATOM 3937 C C . ILE A 1 525 ? -10.328 21.553 27.980 1.00 79.75 525 ILE A C 1
ATOM 3939 O O . ILE A 1 525 ? -10.599 22.753 28.094 1.00 79.75 525 ILE A O 1
ATOM 3943 N N . VAL A 1 526 ? -10.465 20.891 26.829 1.00 84.06 526 VAL A N 1
ATOM 3944 C CA . VAL A 1 526 ? -11.057 21.488 25.617 1.00 84.06 526 VAL A CA 1
ATOM 3945 C C . VAL A 1 526 ? -12.576 21.535 25.757 1.00 84.06 526 VAL A C 1
ATOM 3947 O O . VAL A 1 526 ? -13.184 20.605 26.286 1.00 84.06 526 VAL A O 1
ATOM 3950 N N . THR A 1 527 ? -13.196 22.618 25.280 1.00 85.50 527 THR A N 1
ATOM 3951 C CA . THR A 1 527 ? -14.644 22.848 25.453 1.00 85.50 527 THR A CA 1
ATOM 3952 C C . THR A 1 527 ? -15.444 22.916 24.157 1.00 85.50 527 THR A C 1
ATOM 3954 O O . THR A 1 527 ? -16.673 22.881 24.164 1.00 85.50 527 THR A O 1
ATOM 3957 N N . GLU A 1 528 ? -14.744 23.003 23.035 1.00 83.12 528 GLU A N 1
ATOM 3958 C CA . GLU A 1 528 ? -15.292 23.114 21.692 1.00 83.12 528 GLU A CA 1
ATOM 3959 C C . GLU A 1 528 ? -15.751 21.754 21.134 1.00 83.12 528 GLU A C 1
ATOM 3961 O O . GLU A 1 528 ? -16.570 21.720 20.216 1.00 83.12 528 GLU A O 1
ATOM 3966 N N . PHE A 1 529 ? -15.278 20.652 21.727 1.00 83.88 529 PHE A N 1
ATOM 3967 C CA . PHE A 1 529 ? -15.631 19.271 21.390 1.00 83.88 529 PHE A CA 1
ATOM 3968 C C . PHE A 1 529 ? -16.234 18.568 22.604 1.00 83.88 529 PHE A C 1
ATOM 3970 O O . PHE A 1 529 ? -15.850 18.824 23.746 1.00 83.88 529 PHE A O 1
ATOM 3977 N N . VAL A 1 530 ? -17.224 17.717 22.351 1.00 90.94 530 VAL A N 1
ATOM 3978 C CA . VAL A 1 530 ? -18.001 17.025 23.379 1.00 90.94 530 VAL A CA 1
ATOM 3979 C C . VAL A 1 530 ? -18.340 15.629 22.894 1.00 90.94 530 VAL A C 1
ATOM 3981 O O . VAL A 1 530 ? -18.543 15.440 21.697 1.00 90.94 530 VAL A O 1
ATOM 3984 N N . GLY A 1 531 ? -18.513 14.714 23.843 1.00 90.94 531 GLY A N 1
ATOM 3985 C CA . GLY A 1 531 ? -19.113 13.420 23.580 1.00 90.94 531 GLY A CA 1
ATOM 3986 C C . GLY A 1 531 ? -20.552 13.517 23.099 1.00 90.94 531 GLY A C 1
ATOM 3987 O O . GLY A 1 531 ? -21.172 14.590 23.045 1.00 90.94 531 GLY A O 1
ATOM 3988 N N . HIS A 1 532 ? -21.132 12.364 22.804 1.00 92.75 532 HIS A N 1
ATOM 3989 C CA . HIS A 1 532 ? -22.464 12.290 22.226 1.00 92.75 532 HIS A CA 1
ATOM 3990 C C . HIS A 1 532 ? -23.166 10.968 22.552 1.00 92.75 532 HIS A C 1
ATOM 3992 O O . HIS A 1 532 ? -22.541 9.967 22.898 1.00 92.75 532 HIS A O 1
ATOM 3998 N N . GLY A 1 533 ? -24.488 10.937 22.402 1.00 87.31 533 GLY A N 1
ATOM 3999 C CA . GLY A 1 533 ? -25.219 9.686 22.263 1.00 87.31 533 GLY A CA 1
ATOM 4000 C C . GLY A 1 533 ? -24.757 8.965 21.001 1.00 87.31 533 GLY A C 1
ATOM 4001 O O . GLY A 1 533 ? -24.487 9.597 19.974 1.00 87.31 533 GLY A O 1
ATOM 4002 N N . VAL A 1 534 ? -24.642 7.642 21.068 1.00 73.12 534 VAL A N 1
ATOM 4003 C CA . VAL A 1 534 ? -24.220 6.827 19.925 1.00 73.12 534 VAL A CA 1
ATOM 4004 C C . VAL A 1 534 ? -25.026 5.539 19.861 1.00 73.12 534 VAL A C 1
ATOM 4006 O O . VAL A 1 534 ? -25.100 4.770 20.814 1.00 73.12 534 VAL A O 1
ATOM 4009 N N . GLY A 1 535 ? -25.634 5.291 18.704 1.00 74.81 535 GLY A N 1
ATOM 4010 C CA . GLY A 1 535 ? -26.627 4.235 18.563 1.00 74.81 535 GLY A CA 1
ATOM 4011 C C . GLY A 1 535 ? -26.911 3.929 17.106 1.00 74.81 535 GLY A C 1
ATOM 4012 O O . GLY A 1 535 ? -26.184 3.174 16.454 1.00 74.81 535 GLY A O 1
ATOM 4013 N N . ARG A 1 536 ? -27.994 4.518 16.592 1.00 58.03 536 ARG A N 1
ATOM 4014 C CA . ARG A 1 536 ? -28.385 4.383 15.179 1.00 58.03 536 ARG A CA 1
ATOM 4015 C C . ARG A 1 536 ? -27.696 5.423 14.302 1.00 58.03 536 ARG A C 1
ATOM 4017 O O . ARG A 1 536 ? -27.460 5.148 13.127 1.00 58.03 536 ARG A O 1
ATOM 4024 N N . GLN A 1 537 ? -27.388 6.599 14.850 1.00 51.31 537 GLN A N 1
ATOM 4025 C CA . GLN A 1 537 ? -26.636 7.661 14.171 1.00 51.31 537 GLN A CA 1
ATOM 4026 C C . GLN A 1 537 ? -25.217 7.800 14.750 1.00 51.31 537 GLN A C 1
ATOM 4028 O O . GLN A 1 537 ? -24.918 7.242 15.804 1.00 51.31 537 GLN A O 1
ATOM 4033 N N . LEU A 1 538 ? -24.319 8.491 14.021 1.00 50.06 538 LEU A N 1
ATOM 4034 C CA . LEU A 1 538 ? -22.945 8.763 14.488 1.00 50.06 538 LEU A CA 1
ATOM 4035 C C . LEU A 1 538 ? -22.948 9.617 15.740 1.00 50.06 538 LEU A C 1
ATOM 4037 O O . LEU A 1 538 ? -22.421 9.197 16.754 1.00 50.06 538 LEU A O 1
ATOM 4041 N N . HIS A 1 539 ? -23.592 10.769 15.627 1.00 78.50 539 HIS A N 1
ATOM 4042 C CA . HIS A 1 539 ? -23.795 11.713 16.700 1.00 78.50 539 HIS A CA 1
ATOM 4043 C C . HIS A 1 539 ? -25.306 11.829 16.879 1.00 78.50 539 HIS A C 1
ATOM 4045 O O . HIS A 1 539 ? -26.001 12.318 15.987 1.00 78.50 539 HIS A O 1
ATOM 4051 N N . GLU A 1 540 ? -25.822 11.332 17.996 1.00 78.94 540 GLU A N 1
ATOM 4052 C CA . GLU A 1 540 ? -27.207 11.528 18.420 1.00 78.94 540 GLU A CA 1
ATOM 4053 C C . GLU A 1 540 ? -27.241 12.193 19.800 1.00 78.94 540 GLU A C 1
ATOM 4055 O O . GLU A 1 540 ? -26.231 12.305 20.494 1.00 78.94 540 GLU A O 1
ATOM 4060 N N . SER A 1 541 ? -28.407 12.701 20.192 1.00 84.56 541 SER A N 1
ATOM 4061 C CA . SER A 1 541 ? -28.589 13.240 21.539 1.00 84.56 541 SER A CA 1
ATOM 4062 C C . SER A 1 541 ? -28.398 12.142 22.598 1.00 84.56 541 SER A C 1
ATOM 4064 O O . SER A 1 541 ? -28.773 10.993 22.354 1.00 84.56 541 SER A O 1
ATOM 4066 N N . PRO A 1 542 ? -27.920 12.482 23.806 1.00 91.00 542 PRO A N 1
ATOM 4067 C CA . PRO A 1 542 ? -27.558 13.825 24.273 1.00 91.00 542 PRO A CA 1
ATOM 4068 C C . PRO A 1 542 ? -26.133 14.234 23.871 1.00 91.00 542 PRO A C 1
ATOM 4070 O O . PRO A 1 542 ? -25.320 13.392 23.516 1.00 91.00 542 PRO A O 1
ATOM 4073 N N . LYS A 1 543 ? -25.813 15.530 23.954 1.00 91.19 543 LYS A N 1
ATOM 4074 C CA . LYS A 1 543 ? -24.412 15.980 23.975 1.00 91.19 543 LYS A CA 1
ATOM 4075 C C . LYS A 1 543 ? -23.811 15.668 25.344 1.00 91.19 543 LYS A C 1
ATOM 4077 O O . LYS A 1 543 ? -24.481 15.851 26.355 1.00 91.19 543 LYS A O 1
ATOM 4082 N N . VAL A 1 544 ? -22.557 15.238 25.371 1.00 94.06 544 VAL A N 1
ATOM 4083 C CA . VAL A 1 544 ? -21.876 14.689 26.552 1.00 94.06 544 VAL A CA 1
ATOM 4084 C C . VAL A 1 544 ? -20.597 15.507 26.815 1.00 94.06 544 VAL A C 1
ATOM 4086 O O . VAL A 1 544 ? -19.488 15.057 26.533 1.00 94.06 544 VAL A O 1
ATOM 4089 N N . PRO A 1 545 ? -20.717 16.771 27.269 1.00 92.81 545 PRO A N 1
ATOM 4090 C CA . PRO A 1 545 ? -19.559 17.624 27.540 1.00 92.81 545 PRO A CA 1
ATOM 4091 C C . PRO A 1 545 ? -18.737 17.095 28.718 1.00 92.81 545 PRO A C 1
ATOM 4093 O O . PRO A 1 545 ? -19.295 16.809 29.772 1.00 92.81 545 PRO A O 1
ATOM 4096 N N . MET A 1 546 ? -17.411 17.048 28.582 1.00 91.81 546 MET A N 1
ATOM 4097 C CA . MET A 1 546 ? -16.504 16.613 29.660 1.00 91.81 546 MET A CA 1
ATOM 4098 C C . MET A 1 546 ? -16.138 17.736 30.645 1.00 91.81 546 MET A C 1
ATOM 4100 O O . MET A 1 546 ? -15.226 17.589 31.449 1.00 91.81 546 MET A O 1
ATOM 4104 N N . PHE A 1 547 ? -16.855 18.858 30.584 1.00 88.31 547 PHE A N 1
ATOM 4105 C CA . PHE A 1 547 ? -16.662 20.039 31.418 1.00 88.31 547 PHE A CA 1
ATOM 4106 C C . PHE A 1 547 ? -18.005 20.578 31.915 1.00 88.31 547 PHE A C 1
ATOM 4108 O O . PHE A 1 547 ? -19.045 20.381 31.279 1.00 88.31 547 PHE A O 1
ATOM 4115 N N . TRP A 1 548 ? -18.004 21.309 33.031 1.00 84.69 548 TRP A N 1
ATOM 4116 C CA . TRP A 1 548 ? -19.224 21.886 33.580 1.00 84.69 548 TRP A CA 1
ATOM 4117 C C . TRP A 1 548 ? -19.744 23.018 32.687 1.00 84.69 548 TRP A C 1
ATOM 4119 O O . TRP A 1 548 ? -19.167 24.102 32.592 1.00 84.69 548 TRP A O 1
ATOM 4129 N N . THR A 1 549 ? -20.891 22.822 32.048 1.00 80.00 549 THR A N 1
ATOM 4130 C CA . THR A 1 549 ? -21.517 23.849 31.197 1.00 80.00 549 THR A CA 1
ATOM 4131 C C . THR A 1 549 ? -22.257 24.933 31.989 1.00 80.00 549 THR A C 1
ATOM 4133 O O . THR A 1 549 ? -22.901 25.801 31.400 1.00 80.00 549 THR A O 1
ATOM 4136 N N . GLY A 1 550 ? -22.230 24.880 33.326 1.00 73.56 550 GLY A N 1
ATOM 4137 C CA . GLY A 1 550 ? -23.206 25.594 34.144 1.00 73.56 550 GLY A CA 1
ATOM 4138 C C . GLY A 1 550 ? -24.607 24.997 34.010 1.00 73.56 550 GLY A C 1
ATOM 4139 O O . GLY A 1 550 ? -24.844 24.074 33.231 1.00 73.56 550 GLY A O 1
ATOM 4140 N N . TYR A 1 551 ? -25.575 25.612 34.689 1.00 63.66 551 TYR A N 1
ATOM 4141 C CA . TYR A 1 551 ? -27.006 25.338 34.482 1.00 63.66 551 TYR A CA 1
ATOM 4142 C C . TYR A 1 551 ? -27.548 25.904 33.150 1.00 63.66 551 TYR A C 1
ATOM 4144 O O . TYR A 1 551 ? -28.757 25.989 32.962 1.00 63.66 551 TYR A O 1
ATOM 4152 N N . GLN A 1 552 ? -26.665 26.363 32.256 1.00 58.91 552 GLN A N 1
ATOM 4153 C CA . GLN A 1 552 ? -27.009 26.920 30.943 1.00 58.91 552 GLN A CA 1
ATOM 4154 C C . GLN A 1 552 ? -26.873 25.893 29.805 1.00 58.91 552 GLN A C 1
ATOM 4156 O O . GLN A 1 552 ? -27.307 26.178 28.692 1.00 58.91 552 GLN A O 1
ATOM 4161 N N . GLY A 1 553 ? -26.280 24.722 30.069 1.00 60.88 553 GLY A N 1
ATOM 4162 C CA . GLY A 1 553 ? -26.229 23.604 29.122 1.00 60.88 553 GLY A CA 1
ATOM 4163 C C . GLY A 1 553 ? -27.456 22.691 29.211 1.00 60.88 553 GLY A C 1
ATOM 4164 O O . GLY A 1 553 ? -28.161 22.679 30.220 1.00 60.88 553 GLY A O 1
ATOM 4165 N N . GLU A 1 554 ? -27.701 21.911 28.156 1.00 70.25 554 GLU A N 1
ATOM 4166 C CA . GLU A 1 554 ? -28.679 20.817 28.177 1.00 70.25 554 GLU A CA 1
ATOM 4167 C C . GLU A 1 554 ? -28.143 19.680 29.060 1.00 70.25 554 GLU A C 1
ATOM 4169 O O . GLU A 1 554 ? -27.401 18.816 28.598 1.00 70.25 554 GLU A O 1
ATOM 4174 N N . ASP A 1 555 ? -28.479 19.707 30.350 1.00 88.44 555 ASP A N 1
ATOM 4175 C CA . ASP A 1 555 ? -28.182 18.600 31.258 1.00 88.44 555 ASP A CA 1
ATOM 4176 C C . ASP A 1 555 ? -29.159 17.437 31.037 1.00 88.44 555 ASP A C 1
ATOM 4178 O O . ASP A 1 555 ? -30.319 17.625 30.652 1.00 88.44 555 ASP A O 1
ATOM 4182 N N . PHE A 1 556 ? -28.704 16.219 31.310 1.00 93.44 556 PHE A N 1
ATOM 4183 C CA . PHE A 1 556 ? -29.528 15.024 31.219 1.00 93.44 556 PHE A CA 1
ATOM 4184 C C . PHE A 1 556 ? -29.202 14.044 32.339 1.00 93.44 556 PHE A C 1
ATOM 4186 O O . PHE A 1 556 ? -28.068 13.913 32.788 1.00 93.44 556 PHE A O 1
ATOM 4193 N N . VAL A 1 557 ? -30.227 13.313 32.770 1.00 95.31 557 VAL A N 1
ATOM 4194 C CA . VAL A 1 557 ? -30.084 12.252 33.768 1.00 95.31 557 VAL A CA 1
ATOM 4195 C C . VAL A 1 557 ? -29.775 10.942 33.059 1.00 95.31 557 VAL A C 1
ATOM 4197 O O . VAL A 1 557 ? -30.487 10.574 32.119 1.00 95.31 557 VAL A O 1
ATOM 4200 N N . LEU A 1 558 ? -28.759 10.229 33.543 1.00 96.50 558 LEU A N 1
ATOM 4201 C CA . LEU A 1 558 ? -28.401 8.904 33.060 1.00 96.50 558 LEU A CA 1
ATOM 4202 C C . LEU A 1 558 ? -29.551 7.918 33.277 1.00 96.50 558 LEU A C 1
ATOM 4204 O O . LEU A 1 558 ? -30.137 7.829 34.360 1.00 96.50 558 LEU A O 1
ATOM 4208 N N . ARG A 1 559 ? -29.871 7.152 32.239 1.00 93.94 559 ARG A N 1
ATOM 4209 C CA . ARG A 1 559 ? -30.908 6.119 32.230 1.00 93.94 559 ARG A CA 1
ATOM 4210 C C . ARG A 1 559 ? -30.316 4.820 31.724 1.00 93.94 559 ARG A C 1
ATOM 4212 O O . ARG A 1 559 ? -29.508 4.822 30.801 1.00 93.94 559 ARG A O 1
ATOM 4219 N N . GLU A 1 560 ? -30.768 3.718 32.308 1.00 93.69 560 GLU A N 1
ATOM 4220 C CA . GLU A 1 560 ? -30.450 2.381 31.817 1.00 93.69 560 GLU A CA 1
ATOM 4221 C C . GLU A 1 560 ? -30.720 2.269 30.308 1.00 93.69 560 GLU A C 1
ATOM 4223 O O . GLU A 1 560 ? -31.734 2.761 29.805 1.00 93.69 560 GLU A O 1
ATOM 4228 N N . GLY A 1 561 ? -29.796 1.631 29.589 1.00 85.50 561 GLY A N 1
ATOM 4229 C CA . GLY A 1 561 ? -29.879 1.421 28.147 1.00 85.50 561 GLY A CA 1
ATOM 4230 C C . GLY A 1 561 ? -29.339 2.575 27.302 1.00 85.50 561 GLY A C 1
ATOM 4231 O O . GLY A 1 561 ? -29.258 2.429 26.085 1.00 85.50 561 GLY A O 1
ATOM 4232 N N . GLN A 1 562 ? -28.956 3.708 27.904 1.00 91.81 562 GLN A N 1
ATOM 4233 C CA . GLN A 1 562 ? -28.266 4.768 27.169 1.00 91.81 562 GLN A CA 1
ATOM 4234 C C . GLN A 1 562 ? -26.867 4.322 26.761 1.00 91.81 562 GLN A C 1
ATOM 4236 O O . GLN A 1 562 ? -26.143 3.738 27.564 1.00 91.81 562 GLN A O 1
ATOM 4241 N N . VAL A 1 563 ? -26.488 4.646 25.528 1.00 86.12 563 VAL A N 1
ATOM 4242 C CA . VAL A 1 563 ? -25.149 4.400 24.999 1.00 86.12 563 VAL A CA 1
ATOM 4243 C C . VAL A 1 563 ? -24.528 5.740 24.628 1.00 86.12 563 VAL A C 1
ATOM 4245 O O . VAL A 1 563 ? -25.103 6.498 23.845 1.00 86.12 563 VAL A O 1
ATOM 4248 N N . LEU A 1 564 ? -23.388 6.049 25.239 1.00 91.38 564 LEU A N 1
ATOM 4249 C CA . LEU A 1 564 ? -22.733 7.353 25.161 1.00 91.38 564 LEU A CA 1
ATOM 4250 C C . LEU A 1 564 ? -21.262 7.181 24.775 1.00 91.38 564 LEU A C 1
ATOM 4252 O O . LEU A 1 564 ? -20.594 6.289 25.295 1.00 91.38 564 LEU A O 1
ATOM 4256 N N . ALA A 1 565 ? -20.765 8.047 23.901 1.00 87.25 565 ALA A N 1
ATOM 4257 C CA . ALA A 1 565 ? -19.343 8.285 23.708 1.00 87.25 565 ALA A CA 1
ATOM 4258 C C . ALA A 1 565 ? -18.858 9.257 24.792 1.00 87.25 565 ALA A C 1
ATOM 4260 O O . ALA A 1 565 ? -19.352 10.384 24.891 1.00 87.25 565 ALA A O 1
ATOM 4261 N N . ILE A 1 566 ? -17.941 8.793 25.640 1.00 93.75 566 ILE A N 1
ATOM 4262 C CA . ILE A 1 566 ? -17.290 9.587 26.685 1.00 93.75 566 ILE A CA 1
ATOM 4263 C C . ILE A 1 566 ? -15.879 9.895 26.201 1.00 93.75 566 ILE A C 1
ATOM 4265 O O . ILE A 1 566 ? -15.074 8.973 26.082 1.00 93.75 566 ILE A O 1
ATOM 4269 N N . GLU A 1 567 ? -15.591 11.165 25.915 1.00 87.88 567 GLU A N 1
ATOM 4270 C CA . GLU A 1 567 ? -14.378 11.543 25.182 1.00 87.88 567 GLU A CA 1
ATOM 4271 C C . GLU A 1 567 ? -13.676 12.815 25.701 1.00 87.88 567 GLU A C 1
ATOM 4273 O O . GLU A 1 567 ? -13.820 13.900 25.133 1.00 87.88 567 GLU A O 1
ATOM 4278 N N . PRO A 1 568 ? -12.917 12.745 26.811 1.00 85.19 568 PRO A N 1
ATOM 4279 C CA . PRO A 1 568 ? -12.144 13.889 27.279 1.00 85.19 568 PRO A CA 1
ATOM 4280 C C . PRO A 1 568 ? -10.986 14.229 26.339 1.00 85.19 568 PRO A C 1
ATOM 4282 O O . PRO A 1 568 ? -10.275 13.354 25.842 1.00 85.19 568 PRO A O 1
ATOM 4285 N N . ILE A 1 569 ? -10.751 15.534 26.183 1.00 83.25 569 ILE A N 1
ATOM 4286 C CA . ILE A 1 569 ? -9.566 16.086 25.526 1.00 83.25 569 ILE A CA 1
ATOM 4287 C C . ILE A 1 569 ? -8.860 17.012 26.516 1.00 83.25 569 ILE A C 1
ATOM 4289 O O . ILE A 1 569 ? -9.374 18.091 26.833 1.00 83.25 569 ILE A O 1
ATOM 4293 N N . LEU A 1 570 ? -7.689 16.598 27.005 1.00 78.50 570 LEU A N 1
ATOM 4294 C CA . LEU A 1 570 ? -6.861 17.402 27.905 1.00 78.50 570 LEU A CA 1
ATOM 4295 C C . LEU A 1 570 ? -5.669 18.015 27.183 1.00 78.50 570 LEU A C 1
ATOM 4297 O O . LEU A 1 570 ? -5.181 17.482 26.188 1.00 78.50 570 LEU A O 1
ATOM 4301 N N . THR A 1 571 ? -5.162 19.120 27.719 1.00 71.06 571 THR A N 1
ATOM 4302 C CA . THR A 1 571 ? -3.989 19.828 27.198 1.00 71.06 571 THR A CA 1
ATOM 4303 C C . THR A 1 571 ? -3.020 20.208 28.317 1.00 71.06 571 THR A C 1
ATOM 4305 O O . THR A 1 571 ? -3.382 20.267 29.495 1.00 71.06 571 THR A O 1
ATOM 4308 N N . LEU A 1 572 ? -1.789 20.553 27.937 1.00 63.56 572 LEU A N 1
ATOM 4309 C CA . LEU A 1 572 ? -0.768 21.094 28.846 1.00 63.56 572 LEU A CA 1
ATOM 4310 C C . LEU A 1 572 ? -0.836 22.627 29.025 1.00 63.56 572 LEU A C 1
ATOM 4312 O O . LEU A 1 572 ? 0.117 23.257 29.496 1.00 63.56 572 LEU A O 1
ATOM 4316 N N . ASP A 1 573 ? -1.948 23.257 28.645 1.00 64.25 573 ASP A N 1
ATOM 4317 C CA . ASP A 1 573 ? -2.082 24.718 28.651 1.00 64.25 573 ASP A CA 1
ATOM 4318 C C . ASP A 1 573 ? -2.218 25.308 30.058 1.00 64.25 573 ASP A C 1
ATOM 4320 O O . ASP A 1 573 ? -1.670 26.379 30.313 1.00 64.25 573 ASP A O 1
ATOM 4324 N N . ALA A 1 574 ? -2.865 24.593 30.985 1.00 56.53 574 ALA A N 1
ATOM 4325 C CA . ALA A 1 574 ? -3.201 25.099 32.322 1.00 56.53 574 ALA A CA 1
ATOM 4326 C C . ALA A 1 574 ? -2.028 25.146 33.322 1.00 56.53 574 ALA A C 1
ATOM 4328 O O . ALA A 1 574 ? -2.166 25.703 34.411 1.00 56.53 574 ALA A O 1
ATOM 4329 N N . ALA A 1 575 ? -0.855 24.631 32.946 1.00 47.97 575 ALA A N 1
ATOM 4330 C CA . ALA A 1 575 ? 0.337 24.625 33.790 1.00 47.97 575 ALA A CA 1
ATOM 4331 C C . ALA A 1 575 ? 0.888 26.033 34.118 1.00 47.97 575 ALA A C 1
ATOM 4333 O O . ALA A 1 575 ? 1.524 26.204 35.153 1.00 47.97 575 ALA A O 1
ATOM 4334 N N . GLY A 1 576 ? 0.636 27.045 33.274 1.00 40.59 576 GLY A N 1
ATOM 4335 C CA . GLY A 1 576 ? 1.276 28.368 33.400 1.00 40.59 576 GLY A CA 1
ATOM 4336 C C . GLY A 1 576 ? 0.579 29.374 34.330 1.00 40.59 576 GLY A C 1
ATOM 4337 O O . GLY A 1 576 ? 1.244 30.236 34.902 1.00 40.59 576 GLY A O 1
ATOM 4338 N N . ASP A 1 577 ? -0.743 29.275 34.512 1.00 40.09 577 ASP A N 1
ATOM 4339 C CA . ASP A 1 577 ? -1.501 30.213 35.367 1.00 40.09 577 ASP A CA 1
ATOM 4340 C C . ASP A 1 577 ? -1.640 29.717 36.815 1.00 40.09 577 ASP A C 1
ATOM 4342 O O . ASP A 1 577 ? -1.750 30.520 37.749 1.00 40.09 577 ASP A O 1
ATOM 4346 N N . TRP A 1 578 ? -1.542 28.400 37.031 1.00 37.66 578 TRP A N 1
ATOM 4347 C CA . TRP A 1 578 ? -1.622 27.789 38.362 1.00 37.66 578 TRP A CA 1
ATOM 4348 C C . TRP A 1 578 ? -0.394 28.117 39.232 1.00 37.66 578 TRP A C 1
ATOM 4350 O O . TRP A 1 578 ? -0.515 28.315 40.442 1.00 37.66 578 TRP A O 1
ATOM 4360 N N . LEU A 1 579 ? 0.785 28.286 38.619 1.00 38.22 579 LEU A N 1
ATOM 4361 C CA . LEU A 1 579 ? 2.009 28.720 39.310 1.00 38.22 579 LEU A CA 1
ATOM 4362 C C . LEU A 1 579 ? 2.017 30.219 39.665 1.00 38.22 579 LEU A C 1
ATOM 4364 O O . LEU A 1 579 ? 2.814 30.643 40.503 1.00 38.22 579 LEU A O 1
ATOM 4368 N N . ARG A 1 580 ? 1.083 31.015 39.119 1.00 39.31 580 ARG A N 1
ATOM 4369 C CA . ARG A 1 580 ? 0.904 32.447 39.434 1.00 39.31 580 ARG A CA 1
ATOM 4370 C C . ARG A 1 580 ? -0.231 32.723 40.427 1.00 39.31 580 ARG A C 1
ATOM 4372 O O . ARG A 1 580 ? -0.761 33.830 40.458 1.00 39.31 580 ARG A O 1
ATOM 4379 N N . GLY A 1 581 ? -0.609 31.746 41.257 1.00 37.00 581 GLY A N 1
ATOM 4380 C CA . GLY A 1 581 ? -1.463 31.972 42.432 1.00 37.00 581 GLY A CA 1
ATOM 4381 C C . GLY A 1 581 ? -2.857 32.548 42.143 1.00 37.00 581 GLY A C 1
ATOM 4382 O O . GLY A 1 581 ? -3.460 33.150 43.033 1.00 37.00 581 GLY A O 1
ATOM 4383 N N . THR A 1 582 ? -3.379 32.387 40.924 1.00 39.41 582 THR A N 1
ATOM 4384 C CA . THR A 1 582 ? -4.756 32.773 40.593 1.00 39.41 582 THR A CA 1
ATOM 4385 C C . THR A 1 582 ? -5.702 31.602 40.866 1.00 39.41 582 THR A C 1
ATOM 4387 O O . THR A 1 582 ? -5.387 30.448 40.594 1.00 39.41 582 THR A O 1
ATOM 4390 N N . SER A 1 583 ? -6.842 31.880 41.507 1.00 37.84 583 SER A N 1
ATOM 4391 C CA . SER A 1 583 ? -7.826 30.850 41.872 1.00 37.84 583 SER A CA 1
ATOM 4392 C C . SER A 1 583 ? -8.356 30.104 40.639 1.00 37.84 583 SER A C 1
ATOM 4394 O O . SER A 1 583 ? -8.540 30.740 39.599 1.00 37.84 583 SER A O 1
ATOM 4396 N N . PRO A 1 584 ? -8.674 28.797 40.754 1.00 42.69 584 PRO A N 1
ATOM 4397 C CA . PRO A 1 584 ? -9.295 28.048 39.670 1.00 42.69 584 PRO A CA 1
ATOM 4398 C C . PRO A 1 584 ? -10.612 28.724 39.278 1.00 42.69 584 PRO A C 1
ATOM 4400 O O . PRO A 1 584 ? -11.499 28.948 40.104 1.00 42.69 584 PRO A O 1
ATOM 4403 N N . GLY A 1 585 ? -10.711 29.097 38.008 1.00 44.94 585 GLY A N 1
ATOM 4404 C CA . GLY A 1 585 ? -11.877 29.746 37.432 1.00 44.94 585 GLY A CA 1
ATOM 4405 C C . GLY A 1 585 ? -12.022 29.396 35.950 1.00 44.94 585 GLY A C 1
ATOM 4406 O O . GLY A 1 585 ? -11.136 28.761 35.377 1.00 44.94 585 GLY A O 1
ATOM 4407 N N . PRO A 1 586 ? -13.106 29.846 35.292 1.00 48.19 586 PRO A N 1
ATOM 4408 C CA . PRO A 1 586 ? -13.406 29.556 33.881 1.00 48.19 586 PRO A CA 1
ATOM 4409 C C . PRO A 1 586 ? -12.334 30.028 32.875 1.00 48.19 586 PRO A C 1
ATOM 4411 O O . PRO A 1 586 ? -12.462 29.767 31.682 1.00 48.19 586 PRO A O 1
ATOM 4414 N N . ALA A 1 587 ? -11.283 30.708 33.345 1.00 48.16 587 ALA A N 1
ATOM 4415 C CA . ALA A 1 587 ? -10.109 31.106 32.576 1.00 48.16 587 ALA A CA 1
ATOM 4416 C C . ALA A 1 587 ? -9.127 29.950 32.277 1.00 48.16 587 ALA A C 1
ATOM 4418 O O . ALA A 1 587 ? -8.327 30.094 31.362 1.00 48.16 587 ALA A O 1
ATOM 4419 N N . ASN A 1 588 ? -9.225 28.799 32.963 1.00 53.12 588 ASN A N 1
ATOM 4420 C CA . ASN A 1 588 ? -8.299 27.660 32.791 1.00 53.12 588 ASN A CA 1
ATOM 4421 C C . ASN A 1 588 ? -8.759 26.621 31.745 1.00 53.12 588 ASN A C 1
ATOM 4423 O O . ASN A 1 588 ? -8.239 25.506 31.689 1.00 53.12 588 ASN A O 1
ATOM 4427 N N . ARG A 1 589 ? -9.747 26.969 30.914 1.00 67.00 589 ARG A N 1
ATOM 4428 C CA . ARG A 1 589 ? -10.214 26.136 29.795 1.00 67.00 589 ARG A CA 1
ATOM 4429 C C . ARG A 1 589 ? -9.334 26.349 28.574 1.00 67.00 589 ARG A C 1
ATOM 4431 O O . ARG A 1 589 ? -8.988 27.484 28.240 1.00 67.00 589 ARG A O 1
ATOM 4438 N N . SER A 1 590 ? -8.999 25.263 27.893 1.00 65.06 590 SER A N 1
ATOM 4439 C CA . SER A 1 590 ? -8.142 25.317 26.713 1.00 65.06 590 SER A CA 1
ATOM 4440 C C . SER A 1 590 ? -8.915 25.800 25.506 1.00 65.06 590 SER A C 1
ATOM 4442 O O . SER A 1 590 ? -10.037 25.364 25.268 1.00 65.06 590 SER A O 1
ATOM 4444 N N . ARG A 1 591 ? -8.285 26.681 24.727 1.00 70.38 591 ARG A N 1
ATOM 4445 C CA . ARG A 1 591 ? -8.806 27.110 23.431 1.00 70.38 591 ARG A CA 1
ATOM 4446 C C . ARG A 1 591 ? -8.132 26.337 22.322 1.00 70.38 591 ARG A C 1
ATOM 4448 O O . ARG A 1 591 ? -6.911 26.155 22.335 1.00 70.38 591 ARG A O 1
ATOM 4455 N N . VAL A 1 592 ? -8.918 25.975 21.322 1.00 69.06 592 VAL A N 1
ATOM 4456 C CA . VAL A 1 592 ? -8.412 25.364 20.096 1.00 69.06 592 VAL A CA 1
ATOM 4457 C C . VAL A 1 592 ? -8.636 26.267 18.888 1.00 69.06 592 VAL A C 1
ATOM 4459 O O . VAL A 1 592 ? -9.521 27.121 18.869 1.00 69.06 592 VAL A O 1
ATOM 4462 N N . VAL A 1 593 ? -7.794 26.102 17.873 1.00 63.56 593 VAL A N 1
ATOM 4463 C CA . VAL A 1 593 ? -7.849 26.831 16.606 1.00 63.56 593 VAL A CA 1
ATOM 4464 C C . VAL A 1 593 ? -7.960 25.847 15.447 1.00 63.56 593 VAL A C 1
ATOM 4466 O O . VAL A 1 593 ? -7.296 24.808 15.433 1.00 63.56 593 VAL A O 1
ATOM 4469 N N . GLY A 1 594 ? -8.811 26.179 14.477 1.00 52.91 594 GLY A N 1
ATOM 4470 C CA . GLY A 1 594 ? -8.970 25.404 13.250 1.00 52.91 594 GLY A CA 1
ATOM 4471 C C . GLY A 1 594 ? -7.830 25.654 12.260 1.00 52.91 594 GLY A C 1
ATOM 4472 O O . GLY A 1 594 ? -7.327 26.773 12.136 1.00 52.91 594 GLY A O 1
ATOM 4473 N N . GLY A 1 595 ? -7.426 24.603 11.554 1.00 43.91 595 GLY A N 1
ATOM 4474 C CA . GLY A 1 595 ? -6.508 24.649 10.427 1.00 43.91 595 GLY A CA 1
ATOM 4475 C C . GLY A 1 595 ? -7.172 25.178 9.156 1.00 43.91 595 GLY A C 1
ATOM 4476 O O . GLY A 1 595 ? -8.392 25.307 9.062 1.00 43.91 595 GLY A O 1
ATOM 4477 N N . ALA A 1 596 ? -6.350 25.474 8.147 1.00 45.06 596 ALA A N 1
ATOM 4478 C CA . ALA A 1 596 ? -6.826 25.939 6.842 1.00 45.06 596 ALA A CA 1
ATOM 4479 C C . ALA A 1 596 ? -7.608 24.865 6.056 1.00 45.06 596 ALA A C 1
ATOM 4481 O O . ALA A 1 596 ? -8.267 25.196 5.079 1.00 45.06 596 ALA A O 1
ATOM 4482 N N . ASP A 1 597 ? -7.532 23.602 6.482 1.00 43.41 597 ASP A N 1
ATOM 4483 C CA . ASP A 1 597 ? -8.237 22.448 5.909 1.00 43.41 597 ASP A CA 1
ATOM 4484 C C . ASP A 1 597 ? -9.647 22.244 6.490 1.00 43.41 597 ASP A C 1
ATOM 4486 O O . ASP A 1 597 ? -10.315 21.281 6.137 1.00 43.41 597 ASP A O 1
ATOM 4490 N N . HIS A 1 598 ? -10.102 23.136 7.378 1.00 43.38 598 HIS A N 1
ATOM 4491 C CA . HIS A 1 598 ? -11.401 23.081 8.060 1.00 43.38 598 HIS A CA 1
ATOM 4492 C C . HIS A 1 598 ? -11.630 21.867 8.982 1.00 43.38 598 HIS A C 1
ATOM 4494 O O . HIS A 1 598 ? -12.689 21.789 9.604 1.00 43.38 598 HIS A O 1
ATOM 4500 N N . TRP A 1 599 ? -10.643 20.979 9.136 1.00 43.66 599 TRP A N 1
ATOM 4501 C CA . TRP A 1 599 ? -10.747 19.741 9.917 1.00 43.66 599 TRP A CA 1
ATOM 4502 C C . TRP A 1 599 ? -9.708 19.646 11.024 1.00 43.66 599 TRP A C 1
ATOM 4504 O O . TRP A 1 599 ? -10.015 19.204 12.129 1.00 43.66 599 TRP A O 1
ATOM 4514 N N . THR A 1 600 ? -8.475 20.068 10.753 1.00 45.69 600 THR A N 1
ATOM 4515 C CA . THR A 1 600 ? -7.398 20.011 11.732 1.00 45.69 600 THR A CA 1
ATOM 4516 C C . THR A 1 600 ? -7.699 20.969 12.874 1.00 45.69 600 THR A C 1
ATOM 4518 O O . THR A 1 600 ? -7.917 22.161 12.667 1.00 45.69 600 THR A O 1
ATOM 4521 N N . VAL A 1 601 ? -7.627 20.466 14.101 1.00 52.12 601 VAL A N 1
ATOM 4522 C CA . VAL A 1 601 ? -7.784 21.253 15.324 1.00 52.12 601 VAL A CA 1
ATOM 4523 C C . VAL A 1 601 ? -6.460 21.237 16.071 1.00 52.12 601 VAL A C 1
ATOM 4525 O O . VAL A 1 601 ? -5.840 20.188 16.229 1.00 52.12 601 VAL A O 1
ATOM 4528 N N . ARG A 1 602 ? -5.998 22.405 16.517 1.00 55.97 602 ARG A N 1
ATOM 4529 C CA . ARG A 1 602 ? -4.747 22.548 17.276 1.00 55.97 602 ARG A CA 1
ATOM 4530 C C . ARG A 1 602 ? -5.006 23.328 18.551 1.00 55.97 602 ARG A C 1
ATOM 4532 O O . ARG A 1 602 ? -5.859 24.210 18.559 1.00 55.97 602 ARG A O 1
ATOM 4539 N N . THR A 1 603 ? -4.253 23.058 19.611 1.00 61.03 603 THR A N 1
ATOM 4540 C CA . THR A 1 603 ? -4.239 23.942 20.784 1.00 61.03 603 THR A CA 1
ATOM 4541 C C . THR A 1 603 ? -3.768 25.334 20.360 1.00 61.03 603 THR A C 1
ATOM 4543 O O . THR A 1 603 ? -2.838 25.473 19.561 1.00 61.03 603 THR A O 1
ATOM 4546 N N . ALA A 1 604 ? -4.408 26.388 20.871 1.00 66.31 604 ALA A N 1
ATOM 4547 C CA . ALA A 1 604 ? -4.027 27.765 20.544 1.00 66.31 604 ALA A CA 1
ATOM 4548 C C . ALA A 1 604 ? -2.591 28.099 20.995 1.00 66.31 604 ALA A C 1
ATOM 4550 O O . ALA A 1 604 ? -1.935 28.959 20.411 1.00 66.31 604 ALA A O 1
ATOM 4551 N N . SER A 1 605 ? -2.104 27.402 22.022 1.00 61.44 605 SER A N 1
ATOM 4552 C CA . SER A 1 605 ? -0.752 27.507 22.576 1.00 61.44 605 SER A CA 1
ATOM 4553 C C . SER A 1 605 ? 0.311 26.732 21.782 1.00 61.44 605 SER A C 1
ATOM 4555 O O . SER A 1 605 ? 1.503 26.960 21.979 1.00 61.44 605 SER A O 1
ATOM 4557 N N . GLY A 1 606 ? -0.099 25.777 20.938 1.00 58.84 606 GLY A N 1
ATOM 4558 C CA . GLY A 1 606 ? 0.790 24.799 20.312 1.00 58.84 606 GLY A CA 1
ATOM 4559 C C . GLY A 1 606 ? 1.329 23.712 21.255 1.00 58.84 606 GLY A C 1
ATOM 4560 O O . GLY A 1 606 ? 2.173 22.925 20.826 1.00 58.84 606 GLY A O 1
ATOM 4561 N N . LYS A 1 607 ? 0.877 23.645 22.517 1.00 60.72 607 LYS A N 1
ATOM 4562 C CA . LYS A 1 607 ? 1.280 22.596 23.468 1.00 60.72 607 LYS A CA 1
ATOM 4563 C C . LYS A 1 607 ? 0.543 21.269 23.210 1.00 60.72 607 LYS A C 1
ATOM 4565 O O . LYS A 1 607 ? -0.556 21.292 22.649 1.00 60.72 607 LYS A O 1
ATOM 4570 N N . PRO A 1 608 ? 1.106 20.124 23.644 1.00 62.44 608 PRO A N 1
ATOM 4571 C CA . PRO A 1 608 ? 0.474 18.815 23.496 1.00 62.44 608 PRO A CA 1
ATOM 4572 C C . PRO A 1 608 ? -0.942 18.731 24.076 1.00 62.44 608 PRO A C 1
ATOM 4574 O O . PRO A 1 608 ? -1.251 19.329 25.114 1.00 62.44 608 PRO A O 1
ATOM 4577 N N . ALA A 1 609 ? -1.768 17.926 23.411 1.00 63.75 609 ALA A N 1
ATOM 4578 C CA . ALA A 1 609 ? -3.094 17.527 23.850 1.00 63.75 609 ALA A CA 1
ATOM 4579 C C . ALA A 1 609 ? -3.263 16.015 23.682 1.00 63.75 609 ALA A C 1
ATOM 4581 O O . ALA A 1 609 ? -2.633 15.413 22.815 1.00 63.75 609 ALA A O 1
ATOM 4582 N N . CYS A 1 610 ? -4.125 15.420 24.497 1.00 70.00 610 CYS A N 1
ATOM 4583 C CA . CYS A 1 610 ? -4.497 14.017 24.398 1.00 70.00 610 CYS A CA 1
ATOM 4584 C C . CYS A 1 610 ? -6.017 13.896 24.381 1.00 70.00 610 CYS A C 1
ATOM 4586 O O . CYS A 1 610 ? -6.701 14.542 25.172 1.00 70.00 610 CYS A O 1
ATOM 4588 N N . HIS A 1 611 ? -6.522 13.045 23.494 1.00 76.44 611 HIS A N 1
ATOM 4589 C CA . HIS A 1 611 ? -7.913 12.604 23.430 1.00 76.44 611 HIS A CA 1
ATOM 4590 C C . HIS A 1 611 ? -7.959 11.127 23.802 1.00 76.44 611 HIS A C 1
ATOM 4592 O O . HIS A 1 611 ? -7.074 10.362 23.417 1.00 76.44 611 HIS A O 1
ATOM 4598 N N . ALA A 1 612 ? -8.962 10.736 24.575 1.00 72.12 612 ALA A N 1
ATOM 4599 C CA . ALA A 1 612 ? -9.278 9.338 24.827 1.00 72.12 612 ALA A CA 1
ATOM 4600 C C . ALA A 1 612 ? -10.790 9.175 24.745 1.00 72.12 612 ALA A C 1
ATOM 4602 O O . ALA A 1 612 ? -11.506 10.075 25.168 1.00 72.12 612 ALA A O 1
ATOM 4603 N N . GLU A 1 613 ? -11.275 8.039 24.249 1.00 82.50 613 GLU A N 1
ATOM 4604 C CA . GLU A 1 613 ? -12.707 7.803 24.084 1.00 82.50 613 GLU A CA 1
ATOM 4605 C C . GLU A 1 613 ? -13.101 6.373 24.451 1.00 82.50 613 GLU A C 1
ATOM 4607 O O . GLU A 1 613 ? -12.431 5.399 24.092 1.00 82.50 613 GLU A O 1
ATOM 4612 N N . HIS A 1 614 ? -14.259 6.247 25.098 1.00 83.31 614 HIS A N 1
ATOM 4613 C CA . HIS A 1 614 ? -14.976 4.986 25.190 1.00 83.31 614 HIS A CA 1
ATOM 4614 C C . HIS A 1 614 ? -16.455 5.132 24.845 1.00 83.31 614 HIS A C 1
ATOM 4616 O O . HIS A 1 614 ? -17.124 6.065 25.286 1.00 83.31 614 HIS A O 1
ATOM 4622 N N . THR A 1 615 ? -16.991 4.139 24.130 1.00 80.38 615 THR A N 1
ATOM 4623 C CA . THR A 1 615 ? -18.438 3.937 24.039 1.00 80.38 615 THR A CA 1
ATOM 4624 C C . THR A 1 615 ? -18.905 3.123 25.239 1.00 80.38 615 THR A C 1
ATOM 4626 O O . THR A 1 615 ? -18.440 2.004 25.469 1.00 80.38 615 THR A O 1
ATOM 4629 N N . VAL A 1 616 ? -19.857 3.669 25.988 1.00 88.31 616 VAL A N 1
ATOM 4630 C CA . VAL A 1 616 ? -20.295 3.140 27.278 1.00 88.31 616 VAL A CA 1
ATOM 4631 C C . VAL A 1 616 ? -21.801 2.929 27.285 1.00 88.31 616 VAL A C 1
ATOM 4633 O O . VAL A 1 616 ? -22.560 3.829 26.934 1.00 88.31 616 VAL A O 1
ATOM 4636 N N . LEU A 1 617 ? -22.234 1.749 27.723 1.00 89.44 617 LEU A N 1
ATOM 4637 C CA . LEU A 1 617 ? -23.629 1.414 27.993 1.00 89.44 617 LEU A CA 1
ATOM 4638 C C . LEU A 1 617 ? -23.943 1.652 29.473 1.00 89.44 617 LEU A C 1
ATOM 4640 O O . LEU A 1 617 ? -23.321 1.055 30.346 1.00 89.44 617 LEU A O 1
ATOM 4644 N N . VAL A 1 618 ? -24.957 2.460 29.771 1.00 92.81 618 VAL A N 1
ATOM 4645 C CA . VAL A 1 618 ? -25.494 2.596 31.130 1.00 92.81 618 VAL A CA 1
ATOM 4646 C C . VAL A 1 618 ? -26.306 1.345 31.472 1.00 92.81 618 VAL A C 1
ATOM 4648 O O . VAL A 1 618 ? -27.294 1.025 30.809 1.00 92.81 618 VAL A O 1
ATOM 4651 N N . THR A 1 619 ? -25.910 0.643 32.528 1.00 92.62 619 THR A N 1
ATOM 4652 C CA . THR A 1 619 ? -26.536 -0.597 33.014 1.00 92.62 619 THR A CA 1
ATOM 4653 C C . THR A 1 619 ? -27.291 -0.346 34.326 1.00 92.62 619 THR A C 1
ATOM 4655 O O . THR A 1 619 ? -27.101 0.704 34.943 1.00 92.62 619 THR A O 1
ATOM 4658 N N . PRO A 1 620 ? -28.118 -1.290 34.822 1.00 91.12 620 PRO A N 1
ATOM 4659 C CA . PRO A 1 620 ? -28.780 -1.134 36.121 1.00 91.12 620 PRO A CA 1
ATOM 4660 C C . PRO A 1 620 ? -27.826 -0.856 37.293 1.00 91.12 620 PRO A C 1
ATOM 4662 O O . PRO A 1 620 ? -28.209 -0.194 38.255 1.00 91.12 620 PRO A O 1
ATOM 4665 N N . SER A 1 621 ? -26.595 -1.376 37.234 1.00 89.38 621 SER A N 1
ATOM 4666 C CA . SER A 1 621 ? -25.607 -1.292 38.316 1.00 89.38 621 SER A CA 1
ATOM 4667 C C . SER A 1 621 ? -24.506 -0.255 38.091 1.00 89.38 621 SER A C 1
ATOM 4669 O O . SER A 1 621 ? -23.681 -0.072 38.982 1.00 89.38 621 SER A O 1
ATOM 4671 N N . GLY A 1 622 ? -24.464 0.412 36.934 1.00 92.88 622 GLY A N 1
ATOM 4672 C CA . GLY A 1 622 ? -23.398 1.358 36.607 1.00 92.88 622 GLY A CA 1
ATOM 4673 C C . GLY A 1 622 ? -23.241 1.569 35.105 1.00 92.88 622 GLY A C 1
ATOM 4674 O O . GLY A 1 622 ? -24.205 1.887 34.409 1.00 92.88 622 GLY A O 1
ATOM 4675 N N . ALA A 1 623 ? -22.032 1.340 34.603 1.00 92.94 623 ALA A N 1
ATOM 4676 C CA . ALA A 1 623 ? -21.674 1.460 33.199 1.00 92.94 623 ALA A CA 1
ATOM 4677 C C . ALA A 1 623 ? -20.850 0.252 32.729 1.00 92.94 623 ALA A C 1
ATOM 4679 O O . ALA A 1 623 ? -20.041 -0.290 33.477 1.00 92.94 623 ALA A O 1
ATOM 4680 N N . GLU A 1 624 ? -21.071 -0.169 31.487 1.00 88.38 624 GLU A N 1
ATOM 4681 C CA . GLU A 1 624 ? -20.316 -1.209 30.785 1.00 88.38 624 GLU A CA 1
ATOM 4682 C C . GLU A 1 624 ? -19.577 -0.563 29.609 1.00 88.38 624 GLU A C 1
ATOM 4684 O O . GLU A 1 624 ? -20.194 0.085 28.761 1.00 88.38 624 GLU A O 1
ATOM 4689 N N . VAL A 1 625 ? -18.256 -0.727 29.550 1.00 85.19 625 VAL A N 1
ATOM 4690 C CA . VAL A 1 625 ? -17.432 -0.200 28.457 1.00 85.19 625 VAL A CA 1
ATOM 4691 C C . VAL A 1 625 ? -17.504 -1.164 27.270 1.00 85.19 625 VAL A C 1
ATOM 4693 O O . VAL A 1 625 ? -17.016 -2.287 27.342 1.00 85.19 625 VAL A O 1
ATOM 4696 N N . LEU A 1 626 ? -18.108 -0.731 26.163 1.00 64.31 626 LEU A N 1
ATOM 4697 C CA . LEU A 1 626 ? -18.301 -1.551 24.956 1.00 64.31 626 LEU A CA 1
ATOM 4698 C C . LEU A 1 626 ? -17.048 -1.607 24.059 1.00 64.31 626 LEU A C 1
ATOM 4700 O O . LEU A 1 626 ? -16.941 -2.440 23.153 1.00 64.31 626 LEU A O 1
ATOM 4704 N N . THR A 1 627 ? -16.113 -0.690 24.295 1.00 58.28 627 THR A N 1
ATOM 4705 C CA . THR A 1 627 ? -14.866 -0.489 23.541 1.00 58.28 627 THR A CA 1
ATOM 4706 C C . THR A 1 627 ? -13.623 -0.706 24.409 1.00 58.28 627 THR A C 1
ATOM 4708 O O . THR A 1 627 ? -12.611 -0.059 24.159 1.00 58.28 627 THR A O 1
ATOM 4711 N N . ALA A 1 628 ? -13.744 -1.537 25.451 1.00 56.94 628 ALA A N 1
ATOM 4712 C CA . ALA A 1 628 ? -12.675 -1.834 26.405 1.00 56.94 628 ALA A CA 1
ATOM 4713 C C . ALA A 1 628 ? -11.470 -2.519 25.751 1.00 56.94 628 ALA A C 1
ATOM 4715 O O . ALA A 1 628 ? -11.678 -3.241 24.742 1.00 56.94 628 ALA A O 1
#

pLDDT: mean 76.0, std 18.67, range [25.95, 97.38]

Foldseek 3Di:
DDDPVRLVVCLQCVLPDDQVVLLVSLQQAADVSLLSLLQDLSHALNSLVSNLVQCVVCPQCRRPDPPDDPPDDDGGCSLVSLLSLLQHLRHAQVSLLSSCVVVVPQLLSLLSLQLHPRHAVSSVVSLLLQFFPDLQFDLLSLVSGDLVRQDPVNLVVLLPVLPDVSSLLSSLQSPLDQVSLVSQCPDPRVSSVLSVLLHLNPPVSLVCQLPPPLAQLSVLSSPDDNDPSDDPDDDDDDPDPPPSRGPCPDPSNVVSSVQSVNRGHRDPSLQPSLLDQLVSHDLQSLLVLLQPHALVSSLSNQLRVCVVPLPDSSNLSNLLSVLLHAQDDPPDPCNVCSVVRNVVSLVSQLVSQQPSDDPPDLDHSNLSSLLSSLSSNLPDPPDQLLNLFVSCVRDQDPSSLLSPLSNCVVPVVSLVRNQPDDPDRDLATAPSNLVSLVVDPPRDPVSSVVNVNRHPDDDDDLPPDDDDDDFPDCSVDPLVVVQVLQAVLQVVLLVQLQQPFAFFDKLLVSLCVSCCSQVVSQKAWAFVDFKAFDHNDRHDDDTRTSHRPDVPDPMDGHDAFTKIKHKTKIWNQRRPVVVVPDDDDPVRHWDWDDDPVRPDIATPVNGDMDMDIFTWGHHNVGIDTSSD

Secondary structure (DSSP, 8-state):
---HHHHHHHHT-GGGS-HHHHHHHHHH--HHHHHHHHH-TTS-HHHHHHHHHHHHHHGGGTT--TTS-TTS-----HHHHHHHHHT-TT--HHHHHHHHHHSTT-HHHHHHHHHSTT--HHHHHHHHSPPPSSTTSB-GGGGGS-GGGS-HHHHHHHHH-SS-HHHHHHHHHH---HHHHHHHTT-SSHHHHHHHHH-GGGTHHHHHHHHH-S-HHHHHHHHS-TTTTT--S--SS--SSSS---GGGSHHHHHHHHHHHTT-B--HHHHHHHTS-GGG--HHHHHHHHHHS-HHHHHHHHHHHHHT-TTSHHHHHHHHHHHTPPPPPTTSGGGGSHHHHHHHHHHHHHHHHHHS--TT--S-HHHHHHHHHHHHHHH-SSS-HHHHHHHHHT---HHHHHHHHHHHHH-HHHHHHHHSPPSS--S-B-HHHHHHHHH-TTS-HHHHHHHHHHBPPPS--GGG------S--TTTS-HHHHHHHHHHHHHHHHHHHHHT--TT-BHHHHHHHHHHHHHHTT-EEB-S--EEE-SSSSSEEEEE-SS--GGGS---B--TT-EEEE--EEESTTHHHHTTTPPP-GGGSBPEEE-TTSS-EEETT---EEE--EEEEEETTEEEETT-

Sequence (628 aa):
MLDRATIERLSRTPEKNAPMLNVALAEEGFAPVLLALARSPAVGPEAIQVINERIANEGDDVGRDREAPADEHFVSQAAELDRLLAAHPNASGHALDSIVARHPNDPFFILAAATHPRATITGVLRAVDWPAASPMHDRLWLALLDPALVPPLTLEEWAQDAQNPLRREAAARIGRDAASLRTLSHDKDRRVRRAVASNRHAGDERHRLAHEDPAPEVRARAGGPRGYGGEAGHGEQSEAARDGTSIVETARFAAALRAMNAGGVLAPDVVRALAGPAEKLDEEGAFFAAVVLPRAELLQCLELVLDLGMHSPQAKNLAAGLALRPPVPPGTPAAEEPEGEHADLVYDAVKSLSRTTTADSRLTGKARLCAWTAEGLAAAQVIEPGRIAYELEKNPLAADRMILARSCAIRPSLAQDLYAPEPPGPSSIPASVLEIAWSDPAAPEALVIDLAGRVAKAKKRAEDILEDEVDLDPSRRSLETLERVVLAATQRVLTESIERMRPGVSWSEIALAAENTALDAGFGIVTEFVGHGVGRQLHESPKVPMFWTGYQGEDFVLREGQVLAIEPILTLDAAGDWLRGTSPGPANRSRVVGGADHWTVRTASGKPACHAEHTVLVTPSGAEVLTA

Radius of gyration: 31.01 Å; chains: 1; bounding box: 66×68×84 Å